Protein AF-0000000077130608 (afdb_homodimer)

Nearest PDB structures (foldseek):
  5jki-assembly1_A  TM=7.117E-01  e=6.522E-04  Bacillus subtilis subsp. subtilis str. 168
  7xgf-assembly2_D  TM=3.443E-01  e=8.849E+00  synthetic construct
  7xgf-assembly2_D  TM=3.461E-01  e=5.761E+00  synthetic construct
  4oyd-assembly2_D  TM=4.017E-01  e=7.332E+00  synthetic construct

pLDDT: mean 84.36, std 16.14, range [33.88, 98.81]

Secondary structure (DSSP, 8-state):
-EE-GGG--EE-TT-HHHHHHHHHHTHHHHHHHHHHHHHHHH-BHHHHHHHHHHHHHHHHHHHHHHHH-PBPPTTHHHHT-TTSB-SS-HHHHHHHHHHHHHHHHHHHHHH----SS---------GGGS-HHHHHHHHHHHHHHHHHHHHHHHTTSS-HHHHHHHHHHHHHHHHHHHHHHHHHHHHHHHHHHHHH-S-GGG--HHHHHHHHHHT-B--TT-S-HHHHHHHHHHHHHHHHHHH-/-EE-GGG--EE-TT-HHHHHHHHHHTHHHHHHHHHHHHHHHH-BHHHHHHHHHHHHHHHHHHHHHHHH-PBPPTTHHHHT-TTSB-SS-HHHHHHHHHHHHHHHHHHHHHH----SS---------GGGS-HHHHHHHHHHHHHHHHHHHHHHHTTSS-HHHHHHHHHHHHHHHHHHHHHHHHHHHHHHHHHHHHH-S-GGG--HHHHHHHHHHT-B--TTSS-HHHHHHHHHHHHHHHHHHH-

Foldseek 3Di:
DDDDPLLAADFDPPDPLRVVLSVLLCVLVVVLVVLVVVCLVAVALVSVLLNVLLVVQLVVQQVVQVVVVAFFDPCCVVSVNRVGGPAAPSQLLSLLLNLQLLLVLVVCLQQNLPDDPPSPDRVRLDPVLADVVSVVVSVCSVVSSVSNLVSCVVRRNHDNVNSVRSNVNSNVSSVVSNNVSSVVVVLLVLLVVCVPDPPNPPHDPVSVCVCVVSVHDHPSVPRYVPVVVVVVVVVVVVVVVVVD/DDDDPLLAADFDPPDPLRVVLSVLLCVLVVVLVVLVVVCLVAVALVSVLLNVLLVVQLVVQQVVQVVVVAFFDPCCVVSVNRVGGPAAPSQLLSLLLNLQLLLVLVVCLQQNLCDDPPSPPSVRLPPVLADVVSVVVNVCSVVSSVSNLVSCVVRRNHDPVNSVRSNVNSNVSSVVSNNVSSVVVVLLVLLVVCVPDPPNPPHDPVSVCVCVVSVHDHPSVPSYVPVVVVVVVVVVVVVVVVVD

InterPro domains:
  IPR000326 Phosphatidic acid phosphatase type 2/haloperoxidase [PF01569] (51-178)
  IPR000326 Phosphatidic acid phosphatase type 2/haloperoxidase [SM00014] (47-178)
  IPR036938 Phosphatidic acid phosphatase type 2/haloperoxidase superfamily [SSF48317] (10-179)

Solvent-accessible surface area (backbone atoms only — not comparable to full-atom values): 24834 Å² total; per-residue (Å²): 104,37,71,41,70,93,51,51,43,50,23,52,72,96,33,68,66,36,51,53,29,41,54,37,59,44,4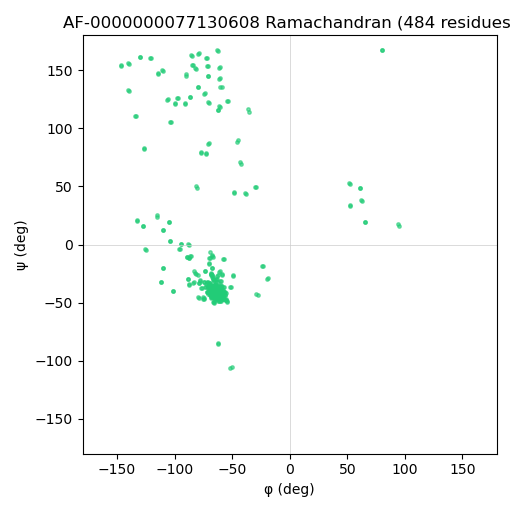3,61,62,47,49,52,40,12,46,49,32,31,22,74,73,62,20,35,48,67,41,49,50,49,50,52,47,52,52,49,51,51,50,51,32,52,52,44,15,67,69,62,58,30,72,38,40,83,46,12,66,76,64,71,48,66,91,44,58,23,29,40,23,52,64,17,14,49,27,26,19,50,27,37,38,44,48,50,50,52,47,26,58,39,53,41,75,75,73,71,87,71,76,67,81,54,62,64,41,58,70,88,52,43,54,68,65,58,53,49,53,44,65,44,29,51,61,50,21,50,48,27,32,49,22,36,40,75,59,27,58,30,43,69,64,26,29,51,52,9,30,50,50,14,38,52,49,18,54,54,47,48,55,51,45,47,53,48,49,56,54,38,49,45,12,58,48,35,72,70,42,80,78,49,88,80,41,52,62,67,39,30,50,51,37,59,72,60,56,50,29,66,59,75,87,43,72,34,51,66,62,54,48,37,53,49,39,52,52,51,52,52,50,48,55,66,73,94,103,38,71,42,68,92,50,52,39,50,23,51,72,97,32,68,69,34,52,52,28,39,53,37,59,45,43,60,62,48,47,52,40,13,46,50,32,31,22,74,74,62,21,33,49,68,41,49,49,50,51,51,46,53,52,48,51,52,52,51,33,52,52,44,14,65,69,62,59,30,73,38,42,83,47,12,68,75,64,71,48,64,92,44,57,22,30,40,24,52,65,16,15,49,25,26,19,50,27,38,40,44,48,50,49,52,46,26,58,38,52,41,74,73,72,74,88,70,75,66,83,54,60,65,41,58,71,87,52,43,54,68,64,58,53,50,52,43,65,45,28,51,61,50,23,50,48,27,32,49,23,36,39,76,59,27,59,30,44,70,65,25,29,51,50,8,29,51,49,13,38,52,50,16,54,53,47,49,56,51,45,47,54,50,49,56,54,39,47,47,12,57,48,35,72,73,42,79,79,51,88,82,42,52,64,66,38,31,50,50,37,58,73,58,55,50,31,65,58,76,86,43,72,35,52,64,60,55,48,38,54,48,38,52,52,52,52,52,50,50,56,67,72,94

Sequence (488 aa):
MKPFNLTYVRYPPDDVVGSLMAVASLVPIAGILATSGVFFARRELWDILTLAGTLFCEVVAQILKWWAKDPRPSSCAVVDFCGTYGMPSSHAQLAAFSATINSLHLYRRLRGCRLRGDETSITTLHLQRLDPLVIASVSSSWPVAFVVAVSRVHLGYHSFEQVCVGFAIGFGLGIVWHAASCVIAAAAKEGLECRVVSNKNFCSVLWTKAVEFLNLRDSSLVSNPLEFQRQLFVQYAERRVVVEMKPFNLTYVRYPPDDVVGSLMAVASLVPIAGILATSGVFFARRELWDILTLAGTLFCEVVAQILKWWAKDPRPSSCAVVDFCGTYGMPSSHAQLAAFSATINSLHLYRRLRGCRLRGDETSITTLHLQRLDPLVIASVSSSWPVAFVVAVSRVHLGYHSFEQVCVGFAIGFGLGIVWHAASCVIAAAAKEGLECRVVSNKNFCSVLWTKAVEFLNLRDSSLVSNPLEFQRQLFVQYAERRVVVE

Structure (mmCIF, N/CA/C/O backbone):
data_AF-0000000077130608-model_v1
#
loop_
_entity.id
_entity.type
_entity.pdbx_description
1 polymer 'Predicted protein'
#
loop_
_atom_site.group_PDB
_atom_site.id
_atom_site.type_symbol
_atom_site.label_atom_id
_atom_site.label_alt_id
_atom_site.label_comp_id
_atom_site.label_asym_id
_atom_site.label_entity_id
_atom_site.label_seq_id
_atom_site.pdbx_PDB_ins_code
_atom_site.Cartn_x
_atom_site.Cartn_y
_atom_site.Cartn_z
_atom_site.occupancy
_atom_site.B_iso_or_equiv
_atom_site.auth_seq_id
_atom_site.auth_comp_id
_atom_site.auth_asym_id
_atom_site.auth_atom_id
_atom_site.pdbx_PDB_model_num
ATOM 1 N N . MET A 1 1 ? 4.668 -29.25 -4.762 1 84.25 1 MET A N 1
ATOM 2 C CA . MET A 1 1 ? 4.559 -27.844 -4.418 1 84.25 1 MET A CA 1
ATOM 3 C C . MET A 1 1 ? 3.258 -27.25 -4.949 1 84.25 1 MET A C 1
ATOM 5 O O . MET A 1 1 ? 2.783 -27.641 -6.016 1 84.25 1 MET A O 1
ATOM 9 N N . LYS A 1 2 ? 2.633 -26.562 -4.145 1 83.38 2 LYS A N 1
ATOM 10 C CA . LYS A 1 2 ? 1.409 -25.906 -4.582 1 83.38 2 LYS A CA 1
ATOM 11 C C . LYS A 1 2 ? 1.57 -24.375 -4.559 1 83.38 2 LYS A C 1
ATOM 13 O O . LYS A 1 2 ? 2.334 -23.844 -3.754 1 83.38 2 LYS A O 1
ATOM 18 N N . PRO A 1 3 ? 0.896 -23.719 -5.492 1 84.44 3 PRO A N 1
ATOM 19 C CA . PRO A 1 3 ? 0.999 -22.25 -5.516 1 84.44 3 PRO A CA 1
ATOM 20 C C . PRO A 1 3 ? 0.28 -21.594 -4.344 1 84.44 3 PRO A C 1
ATOM 22 O O . PRO A 1 3 ? -0.69 -22.141 -3.818 1 84.44 3 PRO A O 1
ATOM 25 N N . PHE A 1 4 ? 0.917 -20.5 -3.932 1 82.94 4 PHE A N 1
ATOM 26 C CA . PHE A 1 4 ? 0.202 -19.656 -2.984 1 82.94 4 PHE A CA 1
ATOM 27 C C . PHE A 1 4 ? -0.961 -18.938 -3.668 1 82.94 4 PHE A C 1
ATOM 29 O O . PHE A 1 4 ? -0.752 -18.078 -4.52 1 82.94 4 PHE A O 1
ATOM 36 N N . ASN A 1 5 ? -2.139 -19.109 -3.209 1 79.19 5 ASN A N 1
ATOM 37 C CA . ASN A 1 5 ? -3.348 -18.844 -3.979 1 79.19 5 ASN A CA 1
ATOM 38 C C . ASN A 1 5 ? -3.656 -17.344 -4.035 1 79.19 5 ASN A C 1
ATOM 40 O O . ASN A 1 5 ? -4.172 -16.859 -5.039 1 79.19 5 ASN A O 1
ATOM 44 N N . LEU A 1 6 ? -3.34 -16.594 -3.08 1 79.94 6 LEU A N 1
ATOM 45 C CA . LEU A 1 6 ? -3.795 -15.219 -2.949 1 79.94 6 LEU A CA 1
ATOM 46 C C . LEU A 1 6 ? -3.182 -14.336 -4.031 1 79.94 6 LEU A C 1
ATOM 48 O O . LEU A 1 6 ? -3.799 -13.367 -4.469 1 79.94 6 LEU A O 1
ATOM 52 N N . THR A 1 7 ? -2.029 -14.727 -4.535 1 87.25 7 THR A N 1
ATOM 53 C CA . THR A 1 7 ? -1.349 -13.883 -5.508 1 87.25 7 THR A CA 1
ATOM 54 C C . THR A 1 7 ? -1 -14.672 -6.766 1 87.25 7 THR A C 1
ATOM 56 O O . THR A 1 7 ? -0.19 -14.227 -7.582 1 87.25 7 THR A O 1
ATOM 59 N N . TYR A 1 8 ? -1.594 -15.75 -6.895 1 87 8 TYR A N 1
ATOM 60 C CA . TYR A 1 8 ? -1.296 -16.641 -8 1 87 8 TYR A CA 1
ATOM 61 C C . TYR A 1 8 ? -2.195 -16.359 -9.195 1 87 8 TYR A C 1
ATOM 63 O O . TYR A 1 8 ? -3.422 -16.359 -9.078 1 87 8 TYR A O 1
ATOM 71 N N . VAL A 1 9 ? -1.565 -16.047 -10.297 1 88.88 9 VAL A N 1
ATOM 72 C CA . VAL A 1 9 ? -2.303 -15.82 -11.531 1 88.88 9 VAL A CA 1
ATOM 73 C C . VAL A 1 9 ? -1.538 -16.422 -12.703 1 88.88 9 VAL A C 1
ATOM 75 O O . VAL A 1 9 ? -0.318 -16.281 -12.805 1 88.88 9 VAL A O 1
ATOM 78 N N . ARG A 1 10 ? -2.279 -17.141 -13.516 1 89.19 10 ARG A N 1
ATOM 79 C CA . ARG A 1 10 ? -1.709 -17.703 -14.734 1 89.19 10 ARG A CA 1
ATOM 80 C C . ARG A 1 10 ? -2.271 -17.031 -15.977 1 89.19 10 ARG A C 1
ATOM 82 O O . ARG A 1 10 ? -3.402 -16.531 -15.961 1 89.19 10 ARG A O 1
ATOM 89 N N . TYR A 1 11 ? -1.441 -17.016 -16.938 1 89.56 11 TYR A N 1
ATOM 90 C CA . TYR A 1 11 ? -1.846 -16.422 -18.219 1 89.56 11 TYR A CA 1
ATOM 91 C C . TYR A 1 11 ? -1.19 -17.156 -19.375 1 89.56 11 TYR A C 1
ATOM 93 O O . TYR A 1 11 ? -0.206 -17.875 -19.188 1 89.56 11 TYR A O 1
ATOM 101 N N . PRO A 1 12 ? -1.856 -17.125 -20.594 1 88.19 12 PRO A N 1
ATOM 102 C CA . PRO A 1 12 ? -1.243 -17.781 -21.75 1 88.19 12 PRO A CA 1
ATOM 103 C C . PRO A 1 12 ? 0.135 -17.219 -22.078 1 88.19 12 PRO A C 1
ATOM 105 O O . PRO A 1 12 ? 0.334 -16 -22.062 1 88.19 12 PRO A O 1
ATOM 108 N N . PRO A 1 13 ? 1.016 -18.219 -22.344 1 85.06 13 PRO A N 1
ATOM 109 C CA . PRO A 1 13 ? 2.375 -17.766 -22.656 1 85.06 13 PRO A CA 1
ATOM 110 C C . PRO A 1 13 ? 2.438 -16.891 -23.891 1 85.06 13 PRO A C 1
ATOM 112 O O . PRO A 1 13 ? 1.67 -17.094 -24.844 1 85.06 13 PRO A O 1
ATOM 115 N N . ASP A 1 14 ? 3.246 -15.898 -23.922 1 84.5 14 ASP A N 1
ATOM 116 C CA . ASP A 1 14 ? 3.529 -15.023 -25.047 1 84.5 14 ASP A CA 1
ATOM 117 C C . ASP A 1 14 ? 2.295 -14.211 -25.438 1 84.5 14 ASP A C 1
ATOM 119 O O . ASP A 1 14 ? 2.096 -13.891 -26.609 1 84.5 14 ASP A O 1
ATOM 123 N N . ASP A 1 15 ? 1.308 -14.055 -24.609 1 89.38 15 ASP A N 1
ATOM 124 C CA . ASP A 1 15 ? 0.111 -13.242 -24.797 1 89.38 15 ASP A CA 1
ATOM 125 C C . ASP A 1 15 ? 0.196 -11.938 -24.016 1 89.38 15 ASP A C 1
ATOM 127 O O . ASP A 1 15 ? 0.04 -11.938 -22.781 1 89.38 15 ASP A O 1
ATOM 131 N N . VAL A 1 16 ? 0.425 -10.922 -24.75 1 91.06 16 VAL A N 1
ATOM 132 C CA . VAL A 1 16 ? 0.576 -9.617 -24.109 1 91.06 16 VAL A CA 1
ATOM 133 C C . VAL A 1 16 ? -0.722 -9.234 -23.406 1 91.06 16 VAL A C 1
ATOM 135 O O . VAL A 1 16 ? -0.699 -8.75 -22.266 1 91.06 16 VAL A O 1
ATOM 138 N N . VAL A 1 17 ? -1.76 -9.477 -24.078 1 92.62 17 VAL A N 1
ATOM 139 C CA . VAL A 1 17 ? -3.055 -9.164 -23.484 1 92.62 17 VAL A CA 1
ATOM 140 C C . VAL A 1 17 ? -3.254 -9.992 -22.219 1 92.62 17 VAL A C 1
ATOM 142 O O . VAL A 1 17 ? -3.707 -9.477 -21.203 1 92.62 17 VAL A O 1
ATOM 145 N N . GLY A 1 18 ? -2.879 -11.227 -22.297 1 92.06 18 GLY A N 1
ATOM 146 C CA . GLY A 1 18 ? -2.965 -12.094 -21.141 1 92.06 18 GLY A CA 1
ATOM 147 C C . GLY A 1 18 ? -2.139 -11.609 -19.969 1 92.06 18 GLY A C 1
ATOM 148 O O . GLY A 1 18 ? -2.59 -11.672 -18.812 1 92.06 18 GLY A O 1
ATOM 149 N N . SER A 1 19 ? -1.002 -11.148 -20.328 1 92 19 SER A N 1
ATOM 150 C CA . SER A 1 19 ? -0.135 -10.648 -19.266 1 92 19 SER A CA 1
ATOM 151 C C . SER A 1 19 ? -0.727 -9.406 -18.609 1 92 19 SER A C 1
ATOM 153 O O . SER A 1 19 ? -0.646 -9.242 -17.391 1 92 19 SER A O 1
ATOM 155 N N . LEU A 1 20 ? -1.32 -8.57 -19.375 1 93.75 20 LEU A N 1
ATOM 156 C CA . LEU A 1 20 ? -1.975 -7.379 -18.844 1 93.75 20 LEU A CA 1
ATOM 157 C C . LEU A 1 20 ? -3.188 -7.75 -18 1 93.75 20 LEU A C 1
ATOM 159 O O . LEU A 1 20 ? -3.447 -7.125 -16.969 1 93.75 20 LEU A O 1
ATOM 163 N N . MET A 1 21 ? -3.822 -8.766 -18.438 1 94.94 21 MET A N 1
ATOM 164 C CA . MET A 1 21 ? -4.977 -9.234 -17.672 1 94.94 21 MET A CA 1
ATOM 165 C C . MET A 1 21 ? -4.543 -9.844 -16.344 1 94.94 21 MET A C 1
ATOM 167 O O . MET A 1 21 ? -5.246 -9.719 -15.344 1 94.94 21 MET A O 1
ATOM 171 N N . ALA A 1 22 ? -3.443 -10.469 -16.391 1 93.62 22 ALA A N 1
ATOM 172 C CA . ALA A 1 22 ? -2.902 -11.008 -15.156 1 93.62 22 ALA A CA 1
ATOM 173 C C . ALA A 1 22 ? -2.605 -9.891 -14.156 1 93.62 22 ALA A C 1
ATOM 175 O O . ALA A 1 22 ? -2.939 -10.008 -12.969 1 93.62 22 ALA A O 1
ATOM 176 N N . VAL A 1 23 ? -2.068 -8.828 -14.648 1 94.25 23 VAL A N 1
ATOM 177 C CA . VAL A 1 23 ? -1.781 -7.668 -13.812 1 94.25 23 VAL A CA 1
ATOM 178 C C . VAL A 1 23 ? -3.086 -7.086 -13.273 1 94.25 23 VAL A C 1
ATOM 180 O O . VAL A 1 23 ? -3.186 -6.766 -12.086 1 94.25 23 VAL A O 1
ATOM 183 N N . ALA A 1 24 ? -4.016 -7.012 -14.133 1 95.69 24 ALA A N 1
ATOM 184 C CA . ALA A 1 24 ? -5.316 -6.484 -13.734 1 95.69 24 ALA A CA 1
ATOM 185 C C . ALA A 1 24 ? -5.934 -7.336 -12.625 1 95.69 24 ALA A C 1
ATOM 187 O O . ALA A 1 24 ? -6.562 -6.809 -11.711 1 95.69 24 ALA A O 1
ATOM 188 N N . SER A 1 25 ? -5.703 -8.578 -12.703 1 95.12 25 SER A N 1
ATOM 189 C CA . SER A 1 25 ? -6.277 -9.5 -11.727 1 95.12 25 SER A CA 1
ATOM 190 C C . SER A 1 25 ? -5.629 -9.328 -10.359 1 95.12 25 SER A C 1
ATOM 192 O O . SER A 1 25 ? -6.168 -9.781 -9.344 1 95.12 25 SER A O 1
ATOM 194 N N . LEU A 1 26 ? -4.508 -8.68 -10.352 1 95.44 26 LEU A N 1
ATOM 195 C CA . LEU A 1 26 ? -3.791 -8.5 -9.094 1 95.44 26 LEU A CA 1
ATOM 196 C C . LEU A 1 26 ? -4.137 -7.16 -8.453 1 95.44 26 LEU A C 1
ATOM 198 O O . LEU A 1 26 ? -3.715 -6.871 -7.332 1 95.44 26 LEU A O 1
ATOM 202 N N . VAL A 1 27 ? -4.98 -6.387 -9.062 1 95.88 27 VAL A N 1
ATOM 203 C CA . VAL A 1 27 ? -5.289 -5.027 -8.641 1 95.88 27 VAL A CA 1
ATOM 204 C C . VAL A 1 27 ? -6.016 -5.059 -7.297 1 95.88 27 VAL A C 1
ATOM 206 O O . VAL A 1 27 ? -5.715 -4.27 -6.398 1 95.88 27 VAL A O 1
ATOM 209 N N . PRO A 1 28 ? -6.949 -5.992 -7.051 1 95.94 28 PRO A N 1
ATOM 210 C CA . PRO A 1 28 ? -7.648 -5.98 -5.762 1 95.94 28 PRO A CA 1
ATOM 211 C C . PRO A 1 28 ? -6.707 -6.195 -4.578 1 95.94 28 PRO A C 1
ATOM 213 O O . PRO A 1 28 ? -6.77 -5.457 -3.594 1 95.94 28 PRO A O 1
ATOM 216 N N . ILE A 1 29 ? -5.84 -7.129 -4.684 1 95.44 29 ILE A N 1
ATOM 217 C CA . ILE A 1 29 ? -4.914 -7.363 -3.58 1 95.44 29 ILE A CA 1
ATOM 218 C C . ILE A 1 29 ? -3.939 -6.195 -3.465 1 95.44 29 ILE A C 1
ATOM 220 O O . ILE A 1 29 ? -3.566 -5.797 -2.359 1 95.44 29 ILE A O 1
ATOM 224 N N . ALA A 1 30 ? -3.486 -5.664 -4.566 1 95.81 30 ALA A N 1
ATOM 225 C CA . ALA A 1 30 ? -2.637 -4.477 -4.555 1 95.81 30 ALA A CA 1
ATOM 226 C C . ALA A 1 30 ? -3.332 -3.312 -3.857 1 95.81 30 ALA A C 1
ATOM 228 O O . ALA A 1 30 ? -2.705 -2.574 -3.094 1 95.81 30 ALA A O 1
ATOM 229 N N . GLY A 1 31 ? -4.613 -3.168 -4.148 1 94.81 31 GLY A N 1
ATOM 230 C CA . GLY A 1 31 ? -5.395 -2.117 -3.514 1 94.81 31 GLY A CA 1
ATOM 231 C C . GLY A 1 31 ? -5.508 -2.279 -2.01 1 94.81 31 GLY A C 1
ATOM 232 O O . GLY A 1 31 ? -5.41 -1.303 -1.266 1 94.81 31 GLY A O 1
ATOM 233 N N . ILE A 1 32 ? -5.691 -3.449 -1.587 1 96.44 32 ILE A N 1
ATOM 234 C CA . ILE A 1 32 ? -5.797 -3.729 -0.159 1 96.44 32 ILE A CA 1
ATOM 235 C C . ILE A 1 32 ? -4.477 -3.387 0.531 1 96.44 32 ILE A C 1
ATOM 237 O O . ILE A 1 32 ? -4.469 -2.723 1.569 1 96.44 32 ILE A O 1
ATOM 241 N N . LEU A 1 33 ? -3.398 -3.789 -0.063 1 96 33 LEU A N 1
ATOM 242 C CA . LEU A 1 33 ? -2.086 -3.537 0.521 1 96 33 LEU A CA 1
ATOM 243 C C . LEU A 1 33 ? -1.769 -2.045 0.524 1 96 33 LEU A C 1
ATOM 245 O O . LEU A 1 33 ? -1.268 -1.515 1.518 1 96 33 LEU A O 1
ATOM 249 N N . ALA A 1 34 ? -2.078 -1.408 -0.547 1 95.62 34 ALA A N 1
ATOM 250 C CA . ALA A 1 34 ? -1.85 0.032 -0.639 1 95.62 34 ALA A CA 1
ATOM 251 C C . ALA A 1 34 ? -2.688 0.786 0.39 1 95.62 34 ALA A C 1
ATOM 253 O O . ALA A 1 34 ? -2.18 1.665 1.09 1 95.62 34 ALA A O 1
ATOM 254 N N . THR A 1 35 ? -3.959 0.438 0.507 1 95.19 35 THR A N 1
ATOM 255 C CA . THR A 1 35 ? -4.848 1.106 1.45 1 95.19 35 THR A CA 1
ATOM 256 C C . THR A 1 35 ? -4.422 0.827 2.889 1 95.19 35 THR A C 1
ATOM 258 O O . THR A 1 35 ? -4.539 1.693 3.756 1 95.19 35 THR A O 1
ATOM 261 N N . SER A 1 36 ? -3.953 -0.359 3.104 1 95.5 3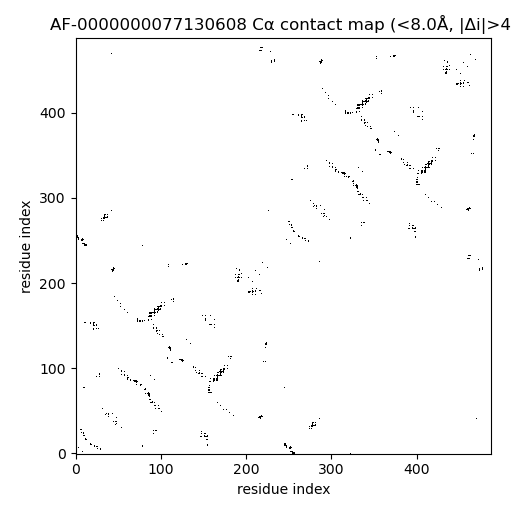6 SER A N 1
ATOM 262 C CA . SER A 1 36 ? -3.43 -0.675 4.43 1 95.5 36 SER A CA 1
ATOM 263 C C . SER A 1 36 ? -2.238 0.21 4.777 1 95.5 36 SER A C 1
ATOM 265 O O . SER A 1 36 ? -2.164 0.753 5.883 1 95.5 36 SER A O 1
ATOM 267 N N . GLY A 1 37 ? -1.327 0.354 3.838 1 94.19 37 GLY A N 1
ATOM 268 C CA . GLY A 1 37 ? -0.208 1.259 4.047 1 94.19 37 GLY A CA 1
ATOM 269 C C . GLY A 1 37 ? -0.637 2.691 4.301 1 94.19 37 GLY A C 1
ATOM 270 O O . GLY A 1 37 ? -0.104 3.357 5.188 1 94.19 37 GLY A O 1
ATOM 271 N N . VAL A 1 38 ? -1.564 3.123 3.557 1 93.88 38 VAL A N 1
ATOM 272 C CA . VAL A 1 38 ? -2.068 4.488 3.678 1 93.88 38 VAL A CA 1
ATOM 273 C C . VAL A 1 38 ? -2.676 4.695 5.062 1 93.88 38 VAL A C 1
ATOM 275 O O . VAL A 1 38 ? -2.41 5.703 5.719 1 93.88 38 VAL A O 1
ATOM 278 N N . PHE A 1 39 ? -3.424 3.717 5.508 1 93.94 39 PHE A N 1
ATOM 279 C CA . PHE A 1 39 ? -4.035 3.844 6.824 1 93.94 39 PHE A CA 1
ATOM 280 C C . PHE A 1 39 ? -2.973 3.9 7.914 1 93.94 39 PHE A C 1
ATOM 282 O O . PHE A 1 39 ? -3.033 4.75 8.805 1 93.94 39 PHE A O 1
ATOM 289 N N . PHE A 1 40 ? -2.049 3.059 7.785 1 89.31 40 PHE A N 1
ATOM 290 C CA . PHE A 1 40 ? -1.042 3 8.836 1 89.31 40 PHE A CA 1
ATOM 291 C C . PHE A 1 40 ? -0.205 4.273 8.859 1 89.31 40 PHE A C 1
ATOM 293 O O . PHE A 1 40 ? 0.255 4.703 9.914 1 89.31 40 PHE A O 1
ATOM 300 N N . ALA A 1 41 ? -0.097 4.938 7.77 1 88.94 41 ALA A N 1
ATOM 301 C CA . ALA A 1 41 ? 0.751 6.121 7.664 1 88.94 41 ALA A CA 1
ATOM 302 C C . ALA A 1 41 ? -0.017 7.387 8.047 1 88.94 41 ALA A C 1
ATOM 304 O O . ALA A 1 41 ? 0.568 8.352 8.547 1 88.94 41 ALA A O 1
ATOM 305 N N . ARG A 1 42 ? -1.319 7.328 7.793 1 90.06 42 ARG A N 1
ATOM 306 C CA . ARG A 1 42 ? -2.072 8.562 7.957 1 90.06 42 ARG A CA 1
ATOM 307 C C . ARG A 1 42 ? -3.031 8.469 9.141 1 90.06 42 ARG A C 1
ATOM 309 O O . ARG A 1 42 ? -3.455 9.492 9.688 1 90.06 42 ARG A O 1
ATOM 316 N N . ARG A 1 43 ? -3.539 7.289 9.414 1 91.31 43 ARG A N 1
ATOM 317 C CA . ARG A 1 43 ? -4.496 7.043 10.492 1 91.31 43 ARG A CA 1
ATOM 318 C C . ARG A 1 43 ? -5.793 7.809 10.258 1 91.31 43 ARG A C 1
ATOM 320 O O . ARG A 1 43 ? -6.375 8.352 11.195 1 91.31 43 ARG A O 1
ATOM 327 N N . GLU A 1 44 ? -6.172 7.879 9.039 1 92.94 44 GLU A N 1
ATOM 328 C CA . GLU A 1 44 ? -7.41 8.555 8.664 1 92.94 44 GLU A CA 1
ATOM 329 C C . GLU A 1 44 ? -8.625 7.66 8.922 1 92.94 44 GLU A C 1
ATOM 331 O O . GLU A 1 44 ? -8.617 6.48 8.57 1 92.94 44 GLU A O 1
ATOM 336 N N . LEU A 1 45 ? -9.602 8.258 9.484 1 92.06 45 LEU A N 1
ATOM 337 C CA . LEU A 1 45 ? -10.828 7.535 9.812 1 92.06 45 LEU A CA 1
ATOM 338 C C . LEU A 1 45 ? -11.406 6.859 8.578 1 92.06 45 LEU A C 1
ATOM 340 O O . LEU A 1 45 ? -11.719 5.664 8.602 1 92.06 45 LEU A O 1
ATOM 344 N N . TRP A 1 46 ? -11.492 7.539 7.539 1 92.12 46 TRP A N 1
ATOM 345 C CA . TRP A 1 46 ? -12.156 7.031 6.34 1 92.12 46 TRP A CA 1
ATOM 346 C C . TRP A 1 46 ? -11.297 5.977 5.648 1 92.12 46 TRP A C 1
ATOM 348 O O . TRP A 1 46 ? -11.812 5.148 4.895 1 92.12 46 TRP A O 1
ATOM 358 N N . ASP A 1 47 ? -9.969 5.98 5.871 1 94.19 47 ASP A N 1
ATOM 359 C CA . ASP A 1 47 ? -9.109 4.926 5.355 1 94.19 47 ASP A CA 1
ATOM 360 C C . ASP A 1 47 ? -9.398 3.59 6.039 1 94.19 47 ASP A C 1
ATOM 362 O O . ASP A 1 47 ? -9.477 2.553 5.375 1 94.19 47 ASP A O 1
ATOM 366 N N . ILE A 1 48 ? -9.531 3.648 7.336 1 95.31 48 ILE A N 1
ATOM 367 C CA . ILE A 1 48 ? -9.781 2.404 8.055 1 95.31 48 ILE A CA 1
ATOM 368 C C . ILE A 1 48 ? -11.18 1.889 7.723 1 95.31 48 ILE A C 1
ATOM 370 O O . ILE A 1 48 ? -11.406 0.678 7.656 1 95.31 48 ILE A O 1
ATOM 374 N N . LEU A 1 49 ? -12.117 2.797 7.574 1 96.25 49 LEU A N 1
ATOM 375 C CA . LEU A 1 49 ? -13.461 2.377 7.188 1 96.25 49 LEU A CA 1
ATOM 376 C C . LEU A 1 49 ? -13.445 1.727 5.805 1 96.25 49 LEU A C 1
ATOM 378 O O . LEU A 1 49 ? -14.141 0.736 5.574 1 96.25 49 LEU A O 1
ATOM 382 N N . THR A 1 50 ? -12.68 2.275 4.914 1 96.62 50 THR A N 1
ATOM 383 C CA . THR A 1 50 ? -12.539 1.682 3.59 1 96.62 50 THR A CA 1
ATOM 384 C C . THR A 1 50 ? -11.906 0.297 3.682 1 96.62 50 THR A C 1
ATOM 386 O O . THR A 1 50 ? -12.375 -0.648 3.041 1 96.62 50 THR A O 1
ATOM 389 N N . LEU A 1 51 ? -10.891 0.165 4.457 1 97.31 51 LEU A N 1
ATOM 390 C CA . LEU A 1 51 ? -10.211 -1.114 4.633 1 97.31 51 LEU A CA 1
ATOM 391 C C . LEU A 1 51 ? -11.141 -2.145 5.258 1 97.31 51 LEU A C 1
ATOM 393 O O . LEU A 1 51 ? -11.227 -3.281 4.785 1 97.31 51 LEU A O 1
ATOM 397 N N . ALA A 1 52 ? -11.812 -1.731 6.281 1 97.44 52 ALA A N 1
ATOM 398 C CA . ALA A 1 52 ? -12.766 -2.617 6.938 1 97.44 52 ALA A CA 1
ATOM 399 C C . ALA A 1 52 ? -13.867 -3.053 5.969 1 97.44 52 ALA A C 1
ATOM 401 O O . ALA A 1 52 ? -14.266 -4.219 5.961 1 97.44 52 ALA A O 1
ATOM 402 N N . GLY A 1 53 ? -14.344 -2.119 5.219 1 98.38 53 GLY A N 1
ATOM 403 C CA . GLY A 1 53 ? -15.352 -2.443 4.227 1 98.38 53 GLY A CA 1
ATOM 404 C C . GLY A 1 53 ? -14.859 -3.42 3.174 1 98.38 53 GLY A C 1
ATOM 405 O O . GLY A 1 53 ? -15.602 -4.309 2.752 1 98.38 53 GLY A O 1
ATOM 406 N N . THR A 1 54 ? -13.664 -3.227 2.738 1 98.25 54 THR A N 1
ATOM 407 C CA . THR A 1 54 ? -13.062 -4.113 1.745 1 98.25 54 THR A CA 1
ATOM 408 C C . THR A 1 54 ? -12.961 -5.535 2.285 1 98.25 54 THR A C 1
ATOM 410 O O . THR A 1 54 ? -13.289 -6.496 1.59 1 98.25 54 THR A O 1
ATOM 413 N N . LEU A 1 55 ? -12.531 -5.664 3.498 1 97.62 55 LEU A N 1
ATOM 414 C CA . LEU A 1 55 ? -12.414 -6.977 4.125 1 97.62 55 LEU A CA 1
ATOM 415 C C . LEU A 1 55 ? -13.789 -7.598 4.34 1 97.62 55 LEU A C 1
ATOM 417 O O . LEU A 1 55 ? -13.969 -8.805 4.137 1 97.62 55 LEU A O 1
ATOM 421 N N . PHE A 1 56 ? -14.664 -6.773 4.742 1 98.19 56 PHE A N 1
ATOM 422 C CA . PHE A 1 56 ? -16.031 -7.238 4.898 1 98.19 56 PHE A CA 1
ATOM 423 C C . PHE A 1 56 ? -16.594 -7.754 3.576 1 98.19 56 PHE A C 1
ATOM 425 O O . PHE A 1 56 ? -17.25 -8.797 3.537 1 98.19 56 PHE A O 1
ATOM 432 N N . CYS A 1 57 ? -16.328 -7.027 2.555 1 98.44 57 CYS A N 1
ATOM 433 C CA . CYS A 1 57 ? -16.766 -7.422 1.217 1 98.44 57 CYS A CA 1
ATOM 434 C C . CYS A 1 57 ? -16.203 -8.789 0.844 1 98.44 57 CYS A C 1
ATOM 436 O O . CYS A 1 57 ? -16.922 -9.625 0.288 1 98.44 57 CYS A O 1
ATOM 438 N N . GLU A 1 58 ? -14.992 -9.031 1.141 1 97.44 58 GLU A N 1
ATOM 439 C CA . GLU A 1 58 ? -14.367 -10.32 0.859 1 97.44 58 GLU A CA 1
ATOM 440 C C . GLU A 1 58 ? -15.008 -11.438 1.678 1 97.44 58 GLU A C 1
ATOM 442 O O . GLU A 1 58 ? -15.234 -12.539 1.169 1 97.44 58 GLU A O 1
ATOM 447 N N . VAL A 1 59 ? -15.273 -11.172 2.912 1 97.75 59 VAL A N 1
ATOM 448 C CA . VAL A 1 59 ? -15.914 -12.156 3.775 1 97.75 59 VAL A CA 1
ATOM 449 C C . VAL A 1 59 ? -17.281 -12.523 3.217 1 97.75 59 VAL A C 1
ATOM 451 O O . VAL A 1 59 ? -17.641 -13.703 3.162 1 97.75 59 VAL A O 1
ATOM 454 N N . VAL A 1 60 ? -17.984 -11.547 2.818 1 98.31 60 VAL A N 1
ATOM 455 C CA . VAL A 1 60 ? -19.297 -11.789 2.227 1 98.31 60 VAL A CA 1
ATOM 456 C C . VAL A 1 60 ? -19.141 -12.664 0.984 1 98.31 60 VAL A C 1
ATOM 458 O O . VAL A 1 60 ? -19.922 -13.602 0.785 1 98.31 60 VAL A O 1
ATOM 461 N N . ALA A 1 61 ? -18.172 -12.375 0.153 1 98.06 61 ALA A N 1
ATOM 462 C CA . ALA A 1 61 ? -17.938 -13.172 -1.053 1 98.06 61 ALA A CA 1
ATOM 463 C C . ALA A 1 61 ? -17.672 -14.633 -0.707 1 98.06 61 ALA A C 1
ATOM 465 O O . ALA A 1 61 ? -18.219 -15.531 -1.348 1 98.06 61 ALA A O 1
ATOM 466 N N . GLN A 1 62 ? -16.891 -14.859 0.32 1 96.69 62 GLN A N 1
ATOM 467 C CA . GLN A 1 62 ? -16.562 -16.219 0.718 1 96.69 62 GLN A CA 1
ATOM 468 C C . GLN A 1 62 ? -17.781 -16.953 1.252 1 96.69 62 GLN A C 1
ATOM 470 O O . GLN A 1 62 ? -17.969 -18.141 0.982 1 96.69 62 GLN A O 1
ATOM 475 N N . ILE A 1 63 ? -18.547 -16.281 1.975 1 97.81 63 ILE A N 1
ATOM 476 C CA . ILE A 1 63 ? -19.766 -16.875 2.52 1 97.81 63 ILE A CA 1
ATOM 477 C C . ILE A 1 63 ? -20.703 -17.25 1.382 1 97.81 63 ILE A C 1
ATOM 479 O O . ILE A 1 63 ? -21.281 -18.344 1.38 1 97.81 63 ILE A O 1
ATOM 483 N N . LEU A 1 64 ? -20.859 -16.375 0.432 1 97.88 64 LEU A N 1
ATOM 484 C CA . LEU A 1 64 ? -21.75 -16.625 -0.696 1 97.88 64 LEU A CA 1
ATOM 485 C C . LEU A 1 64 ? -21.234 -17.781 -1.544 1 97.88 64 LEU A C 1
ATOM 487 O O . LEU A 1 64 ? -22.031 -18.594 -2.037 1 97.88 64 LEU A O 1
ATOM 491 N N . LYS A 1 65 ? -19.953 -17.906 -1.706 1 96.69 65 LYS A N 1
ATOM 492 C CA . LYS A 1 65 ? -19.375 -19.016 -2.438 1 96.69 65 LYS A CA 1
ATOM 493 C C . LYS A 1 65 ? -19.672 -20.344 -1.743 1 96.69 65 LYS A C 1
ATOM 495 O O . LYS A 1 65 ? -20.016 -21.328 -2.398 1 96.69 65 LYS A O 1
ATOM 500 N N . TRP A 1 66 ? -19.484 -20.297 -0.496 1 95.88 66 TRP A N 1
ATOM 501 C CA . TRP A 1 66 ? -19.75 -21.484 0.296 1 95.88 66 TRP A CA 1
ATOM 502 C C . TRP A 1 66 ? -21.219 -21.891 0.223 1 95.88 66 TRP A C 1
ATOM 504 O O . TRP A 1 66 ? -21.547 -23.078 0.203 1 95.88 66 TRP A O 1
ATOM 514 N N . TRP A 1 67 ? -22 -20.969 0.174 1 97.06 67 TRP A N 1
ATOM 515 C CA . TRP A 1 67 ? -23.438 -21.203 0.114 1 97.06 67 TRP A CA 1
ATOM 516 C C . TRP A 1 67 ? -23.859 -21.688 -1.276 1 97.06 67 TRP A C 1
ATOM 518 O O . TRP A 1 67 ? -24.609 -22.656 -1.411 1 97.06 67 TRP A O 1
ATOM 528 N N . ALA A 1 68 ? -23.391 -21.062 -2.312 1 96.56 68 ALA A N 1
ATOM 529 C CA . ALA A 1 68 ? -23.797 -21.359 -3.686 1 96.56 68 ALA A CA 1
ATOM 530 C C . ALA A 1 68 ? -23.125 -22.641 -4.188 1 96.56 68 ALA A C 1
ATOM 532 O O . ALA A 1 68 ? -23.734 -23.406 -4.938 1 96.56 68 ALA A O 1
ATOM 533 N N . LYS A 1 69 ? -21.891 -22.859 -3.816 1 96.31 69 LYS A N 1
ATOM 534 C CA . LYS A 1 69 ? -21.094 -24.016 -4.207 1 96.31 69 LYS A CA 1
ATOM 535 C C . LYS A 1 69 ? -21.094 -24.188 -5.723 1 96.31 69 LYS A C 1
ATOM 537 O O . LYS A 1 69 ? -21.172 -25.312 -6.219 1 96.31 69 LYS A O 1
ATOM 542 N N . ASP A 1 70 ? -21.141 -23.062 -6.391 1 95.94 70 ASP A N 1
ATOM 543 C CA . ASP A 1 70 ? -21.125 -23.078 -7.852 1 95.94 70 ASP A CA 1
ATOM 544 C C . ASP A 1 70 ? -19.719 -23.406 -8.367 1 95.94 70 ASP A C 1
ATOM 546 O O . ASP A 1 70 ? -18.734 -22.797 -7.961 1 95.94 70 ASP A O 1
ATOM 550 N N . PRO A 1 71 ? -19.719 -24.391 -9.266 1 94.56 71 PRO A N 1
ATOM 551 C CA . PRO A 1 71 ? -18.406 -24.75 -9.797 1 94.56 71 PRO A CA 1
ATOM 552 C C . PRO A 1 71 ? -17.828 -23.688 -10.727 1 94.56 71 PRO A C 1
ATOM 554 O O . PRO A 1 71 ? -18.594 -22.906 -11.328 1 94.56 71 PRO A O 1
ATOM 557 N N . ARG A 1 72 ? -16.5 -23.641 -10.812 1 94.25 72 ARG A N 1
ATOM 558 C CA . ARG A 1 72 ? -15.828 -22.797 -11.789 1 94.25 72 ARG A CA 1
ATOM 559 C C . ARG A 1 72 ? -15.977 -23.359 -13.203 1 94.25 72 ARG A C 1
ATOM 561 O O . ARG A 1 72 ? -16.375 -24.516 -13.367 1 94.25 72 ARG A O 1
ATOM 568 N N . PRO A 1 73 ? -15.781 -22.547 -14.172 1 94.62 73 PRO A N 1
ATOM 569 C CA . PRO A 1 73 ? -15.844 -23.078 -15.539 1 94.62 73 PRO A CA 1
ATOM 570 C C . PRO A 1 73 ? -14.773 -24.125 -15.812 1 94.62 73 PRO A C 1
ATOM 572 O O . PRO A 1 73 ? -13.844 -24.297 -15.023 1 94.62 73 PRO A O 1
ATOM 575 N N . SER A 1 74 ? -14.898 -24.859 -16.906 1 91.62 74 SER A N 1
ATOM 576 C CA . SER A 1 74 ? -14.031 -25.984 -17.25 1 91.62 74 SER A CA 1
ATOM 577 C C . SER A 1 74 ? -12.578 -25.531 -17.406 1 91.62 74 SER A C 1
ATOM 579 O O . SER A 1 74 ? -11.656 -26.328 -17.219 1 91.62 74 SER A O 1
ATOM 581 N N . SER A 1 75 ? -12.445 -24.297 -17.672 1 90.94 75 SER A N 1
ATOM 582 C CA . SER A 1 75 ? -11.109 -23.734 -17.828 1 90.94 75 SER A CA 1
ATOM 583 C C . SER A 1 75 ? -10.344 -23.75 -16.5 1 90.94 75 SER A C 1
ATOM 585 O O . SER A 1 75 ? -9.133 -23.516 -16.484 1 90.94 75 SER A O 1
ATOM 587 N N . CYS A 1 76 ? -11.023 -24.031 -15.461 1 86.69 76 CYS A N 1
ATOM 588 C CA . CYS A 1 76 ? -10.391 -24.062 -14.148 1 86.69 76 CYS A CA 1
ATOM 589 C C . CYS A 1 76 ? -9.258 -25.078 -14.117 1 86.69 76 CYS A C 1
ATOM 591 O O . CYS A 1 76 ? -8.32 -24.938 -13.336 1 86.69 76 CYS A O 1
ATOM 593 N N . ALA A 1 77 ? -9.32 -26.078 -14.961 1 87.31 77 ALA A N 1
ATOM 594 C CA . ALA A 1 77 ? -8.297 -27.125 -15.016 1 87.31 77 ALA A CA 1
ATOM 595 C C . ALA A 1 77 ? -6.961 -26.547 -15.469 1 87.31 77 ALA A C 1
ATOM 597 O O . ALA A 1 77 ? -5.906 -26.922 -14.945 1 87.31 77 ALA A O 1
ATOM 598 N N . VAL A 1 78 ? -7.062 -25.594 -16.344 1 85.06 78 VAL A N 1
ATOM 599 C CA . VAL A 1 78 ? -5.852 -25.047 -16.938 1 85.06 78 VAL A CA 1
ATOM 600 C C . VAL A 1 78 ? -5.215 -24.047 -15.969 1 85.06 78 VAL A C 1
ATOM 602 O O . VAL A 1 78 ? -3.992 -23.891 -15.945 1 85.06 78 VAL A O 1
ATOM 605 N N . VAL A 1 79 ? -6.035 -23.469 -15.117 1 83.56 79 VAL A N 1
ATOM 606 C CA . VAL A 1 79 ? -5.508 -22.453 -14.219 1 83.56 79 VAL A CA 1
ATOM 607 C C . VAL A 1 79 ? -5.348 -23.031 -12.812 1 83.56 79 VAL A C 1
ATOM 609 O O . VAL A 1 79 ? -4.902 -22.328 -11.898 1 83.56 79 VAL A O 1
ATOM 612 N N . ASP A 1 80 ? -5.621 -24.297 -12.625 1 80.25 80 ASP A N 1
ATOM 613 C CA . ASP A 1 80 ? -5.414 -25.062 -11.398 1 80.25 80 ASP A CA 1
ATOM 614 C C . ASP A 1 80 ? -6.238 -24.469 -10.25 1 80.25 80 ASP A C 1
ATOM 616 O O . ASP A 1 80 ? -5.715 -24.234 -9.156 1 80.25 80 ASP A O 1
ATOM 620 N N . PHE A 1 81 ? -7.535 -24.219 -10.5 1 82.94 81 PHE A N 1
ATOM 621 C CA . PHE A 1 81 ? -8.391 -23.641 -9.469 1 82.94 81 PHE A CA 1
ATOM 622 C C . PHE A 1 81 ? -9.703 -24.406 -9.359 1 82.94 81 PHE A C 1
ATOM 624 O O . PHE A 1 81 ? -10.68 -23.906 -8.805 1 82.94 81 PHE A O 1
ATOM 631 N N . CYS A 1 82 ? -9.75 -25.625 -9.828 1 85.06 82 CYS A N 1
ATOM 632 C CA . CYS A 1 82 ? -10.984 -26.406 -9.859 1 85.06 82 CYS A CA 1
ATOM 633 C C . CYS A 1 82 ? -11.422 -26.781 -8.445 1 85.06 82 CYS A C 1
ATOM 635 O O . CYS A 1 82 ? -12.586 -27.125 -8.227 1 85.06 82 CYS A O 1
ATOM 637 N N . GLY A 1 83 ? -10.68 -26.625 -7.484 1 84.31 83 GLY A N 1
ATOM 638 C CA . GLY A 1 83 ? -10.992 -27.047 -6.125 1 84.31 83 GLY A CA 1
ATOM 639 C C . GLY A 1 83 ? -11.734 -25.984 -5.336 1 84.31 83 GLY A C 1
ATOM 640 O O . GLY A 1 83 ? -12.125 -26.203 -4.188 1 84.31 83 GLY A O 1
ATOM 641 N N . THR A 1 84 ? -12.008 -24.828 -5.973 1 88.81 84 THR A N 1
ATOM 642 C CA . THR A 1 84 ? -12.695 -23.75 -5.273 1 88.81 84 THR A CA 1
ATOM 643 C C . THR A 1 84 ? -14 -23.391 -5.984 1 88.81 84 THR A C 1
ATOM 645 O O . THR A 1 84 ? -14.195 -23.75 -7.145 1 88.81 84 THR A O 1
ATOM 648 N N . TYR A 1 85 ? -14.852 -22.75 -5.23 1 94.25 85 TYR A N 1
ATOM 649 C CA . TYR A 1 85 ? -16.125 -22.328 -5.793 1 94.25 85 TYR A CA 1
ATOM 650 C C . TYR A 1 85 ? -15.992 -21 -6.52 1 94.25 85 TYR A C 1
ATOM 652 O O . TYR A 1 85 ? -15.164 -20.156 -6.152 1 94.25 85 TYR A O 1
ATOM 660 N N . GLY A 1 86 ? -16.938 -20.828 -7.508 1 95.38 86 GLY A N 1
ATOM 661 C CA . GLY A 1 86 ? -16.703 -19.719 -8.414 1 95.38 86 GLY A CA 1
ATOM 662 C C . GLY A 1 86 ? -17.688 -18.578 -8.227 1 95.38 86 GLY A C 1
ATOM 663 O O . GLY A 1 86 ? -17.438 -17.453 -8.648 1 95.38 86 GLY A O 1
ATOM 664 N N . MET A 1 87 ? -18.844 -18.797 -7.633 1 96.88 87 MET A N 1
ATOM 665 C CA . MET A 1 87 ? -19.891 -17.781 -7.566 1 96.88 87 MET A CA 1
ATOM 666 C C . MET A 1 87 ? -20 -17.203 -6.16 1 96.88 87 MET A C 1
ATOM 668 O O . MET A 1 87 ? -20.266 -17.922 -5.203 1 96.88 87 MET A O 1
ATOM 672 N N . PRO A 1 88 ? -19.891 -15.883 -5.996 1 98.12 88 PRO A N 1
ATOM 673 C CA . PRO A 1 88 ? -19.562 -14.883 -7.012 1 98.12 88 PRO A CA 1
ATOM 674 C C . PRO A 1 88 ? -18.062 -14.711 -7.199 1 98.12 88 PRO A C 1
ATOM 676 O O . PRO A 1 88 ? -17.266 -15.242 -6.414 1 98.12 88 PRO A O 1
ATOM 679 N N . SER A 1 89 ? -17.688 -14.094 -8.336 1 97.88 89 SER A N 1
ATOM 680 C CA . SER A 1 89 ? -16.297 -13.695 -8.484 1 97.88 89 SER A CA 1
ATOM 681 C C . SER A 1 89 ? -15.891 -12.672 -7.426 1 97.88 89 SER A C 1
ATOM 683 O O . SER A 1 89 ? -16.359 -11.531 -7.449 1 97.88 89 SER A O 1
ATOM 685 N N . SER A 1 90 ? -14.992 -13.023 -6.57 1 97 90 SER A N 1
ATOM 686 C CA . SER A 1 90 ? -14.562 -12.125 -5.496 1 97 90 SER A CA 1
ATOM 687 C C . SER A 1 90 ? -13.82 -10.922 -6.051 1 97 90 SER A C 1
ATOM 689 O O . SER A 1 90 ? -13.945 -9.812 -5.527 1 97 90 SER A O 1
ATOM 691 N N . HIS A 1 91 ? -13.031 -11.125 -7.105 1 97.56 91 HIS A N 1
ATOM 692 C CA . HIS A 1 91 ? -12.289 -10.023 -7.703 1 97.56 91 HIS A CA 1
ATOM 693 C C . HIS A 1 91 ? -13.234 -8.984 -8.305 1 97.56 91 HIS A C 1
ATOM 695 O O . HIS A 1 91 ? -13.055 -7.781 -8.102 1 97.56 91 HIS A O 1
ATOM 701 N N . ALA A 1 92 ? -14.172 -9.508 -8.984 1 98.38 92 ALA A N 1
ATOM 702 C CA . ALA A 1 92 ? -15.164 -8.594 -9.547 1 98.38 92 ALA A CA 1
ATOM 703 C C . ALA A 1 92 ? -15.938 -7.871 -8.445 1 98.38 92 ALA A C 1
ATOM 705 O O . ALA A 1 92 ? -16.188 -6.668 -8.539 1 98.38 92 ALA A O 1
ATOM 706 N N . GLN A 1 93 ? -16.312 -8.602 -7.449 1 98.69 93 GLN A N 1
ATOM 707 C CA . GLN A 1 93 ? -17.031 -8.039 -6.309 1 98.69 93 GLN A CA 1
ATOM 708 C C . GLN A 1 93 ? -16.219 -6.941 -5.629 1 98.69 93 GLN A C 1
ATOM 710 O O . GLN A 1 93 ? -16.719 -5.84 -5.398 1 98.69 93 GLN A O 1
ATOM 715 N N . LEU A 1 94 ? -15.016 -7.223 -5.41 1 98.5 94 LEU A N 1
ATOM 716 C CA . LEU A 1 94 ? -14.141 -6.27 -4.73 1 98.5 94 LEU A CA 1
ATOM 717 C C . LEU A 1 94 ? -13.891 -5.047 -5.605 1 98.5 94 LEU A C 1
ATOM 719 O O . LEU A 1 94 ? -13.828 -3.922 -5.102 1 98.5 94 LEU A O 1
ATOM 723 N N . ALA A 1 95 ? -13.703 -5.305 -6.855 1 98.38 95 ALA A N 1
ATOM 724 C CA . ALA A 1 95 ? -13.453 -4.195 -7.773 1 98.38 95 ALA A CA 1
ATOM 725 C C . ALA A 1 95 ? -14.648 -3.25 -7.832 1 98.38 95 ALA A C 1
ATOM 727 O O . ALA A 1 95 ? -14.484 -2.029 -7.762 1 98.38 95 ALA A O 1
ATOM 728 N N . ALA A 1 96 ? -15.766 -3.777 -7.906 1 98.62 96 ALA A N 1
ATOM 729 C CA . ALA A 1 96 ? -16.969 -2.953 -7.941 1 98.62 96 ALA A CA 1
ATOM 730 C C . ALA A 1 96 ? -17.203 -2.252 -6.605 1 98.62 96 ALA A C 1
ATOM 732 O O . ALA A 1 96 ? -17.594 -1.086 -6.57 1 98.62 96 ALA A O 1
ATOM 733 N N . PHE A 1 97 ? -17 -2.98 -5.566 1 98.75 97 PHE A N 1
ATOM 734 C CA . PHE A 1 97 ? -17.109 -2.395 -4.234 1 98.75 97 PHE A CA 1
ATOM 735 C C . PHE A 1 97 ? -16.203 -1.177 -4.109 1 98.75 97 PHE A C 1
ATOM 737 O O . PHE A 1 97 ? -16.641 -0.113 -3.666 1 98.75 97 PHE A O 1
ATOM 744 N N . SER A 1 98 ? -14.961 -1.374 -4.523 1 97.88 98 SER A N 1
ATOM 745 C CA . SER A 1 98 ? -13.969 -0.306 -4.418 1 97.88 98 SER A CA 1
ATOM 746 C C . SER A 1 98 ? -14.359 0.894 -5.273 1 97.88 98 SER A C 1
ATOM 748 O O . SER A 1 98 ? -14.234 2.041 -4.84 1 97.88 98 SER A O 1
ATOM 750 N N . ALA A 1 99 ? -14.773 0.65 -6.453 1 97.62 99 ALA A N 1
ATOM 751 C CA . ALA A 1 99 ? -15.195 1.737 -7.336 1 97.62 99 ALA A CA 1
ATOM 752 C C . ALA A 1 99 ? -16.391 2.49 -6.75 1 97.62 99 ALA A C 1
ATOM 754 O O . ALA A 1 99 ? -16.438 3.721 -6.812 1 97.62 99 ALA A O 1
ATOM 755 N N . THR A 1 100 ? -17.266 1.792 -6.164 1 97.75 100 THR A N 1
ATOM 756 C CA . THR A 1 100 ? -18.453 2.396 -5.559 1 97.75 100 THR A CA 1
ATOM 757 C C . THR A 1 100 ? -18.062 3.262 -4.363 1 97.75 100 THR A C 1
ATOM 759 O O . THR A 1 100 ? -18.484 4.418 -4.27 1 97.75 100 THR A O 1
ATOM 762 N N . ILE A 1 101 ? -17.297 2.715 -3.533 1 96.69 101 ILE A N 1
ATOM 763 C CA . ILE A 1 101 ? -16.875 3.426 -2.326 1 96.69 101 ILE A CA 1
ATOM 764 C C . ILE A 1 101 ? -16.109 4.684 -2.707 1 96.69 101 ILE A C 1
ATOM 766 O O . ILE A 1 101 ? -16.312 5.75 -2.121 1 96.69 101 ILE A O 1
ATOM 770 N N . ASN A 1 102 ? -15.203 4.559 -3.635 1 94.25 102 ASN A N 1
ATOM 771 C CA . ASN A 1 102 ? -14.438 5.715 -4.082 1 94.25 102 ASN A CA 1
ATOM 772 C C . ASN A 1 102 ? -15.344 6.805 -4.645 1 94.25 102 ASN A C 1
ATOM 774 O O . ASN A 1 102 ? -15.148 7.988 -4.367 1 94.25 102 ASN A O 1
ATOM 778 N N . SER A 1 103 ? -16.281 6.418 -5.43 1 94 103 SER A N 1
ATOM 779 C CA . SER A 1 103 ? -17.219 7.367 -6.004 1 94 103 SER A CA 1
ATOM 780 C C . SER A 1 103 ? -18.047 8.062 -4.918 1 94 103 SER A C 1
ATOM 782 O O . SER A 1 103 ? -18.219 9.281 -4.949 1 94 103 SER A O 1
ATOM 784 N N . LEU A 1 104 ? -18.469 7.328 -3.98 1 92.94 104 LEU A N 1
ATOM 785 C CA . LEU A 1 104 ? -19.312 7.871 -2.924 1 92.94 104 LEU A CA 1
ATOM 786 C C . LEU A 1 104 ? -18.5 8.727 -1.957 1 92.94 104 LEU A C 1
ATOM 788 O O . LEU A 1 104 ? -19 9.688 -1.391 1 92.94 104 LEU A O 1
ATOM 792 N N . HIS A 1 105 ? -17.234 8.328 -1.783 1 88.62 105 HIS A N 1
ATOM 793 C CA . HIS A 1 105 ? -16.344 9.172 -0.984 1 88.62 105 HIS A CA 1
ATOM 794 C C . HIS A 1 105 ? -16.172 10.547 -1.613 1 88.62 105 HIS A C 1
ATOM 796 O O . HIS A 1 105 ? -16.156 11.562 -0.909 1 88.62 105 HIS A O 1
ATOM 802 N N . LEU A 1 106 ? -15.977 10.531 -2.854 1 85.25 106 LEU A N 1
ATOM 803 C CA . LEU A 1 106 ? -15.875 11.812 -3.551 1 85.25 106 LEU A CA 1
ATOM 804 C C . LEU A 1 106 ? -17.172 12.609 -3.404 1 85.25 106 LEU A C 1
ATOM 806 O O . LEU A 1 106 ? -17.125 13.812 -3.145 1 85.25 106 LEU A O 1
ATOM 810 N N . TYR A 1 107 ? -18.234 11.945 -3.574 1 84.5 107 TYR A N 1
ATOM 811 C CA . TYR A 1 107 ? -19.531 12.594 -3.422 1 84.5 107 TYR A CA 1
ATOM 812 C C . TYR A 1 107 ? -19.688 13.172 -2.023 1 84.5 107 TYR A C 1
ATOM 814 O O . TYR A 1 107 ? -20.172 14.297 -1.865 1 84.5 107 TYR A O 1
ATOM 822 N N . ARG A 1 108 ? -19.312 12.5 -1.084 1 83.81 108 ARG A N 1
ATOM 823 C CA . ARG A 1 108 ? -19.391 12.945 0.304 1 83.81 108 ARG A CA 1
ATOM 824 C C . ARG A 1 108 ? -18.5 14.164 0.535 1 83.81 108 ARG A C 1
ATOM 826 O O . ARG A 1 108 ? -18.859 15.07 1.292 1 83.81 108 ARG A O 1
ATOM 833 N N . ARG A 1 109 ? -17.359 14.117 -0.055 1 78.75 109 ARG A N 1
ATOM 834 C CA . ARG A 1 109 ? -16.453 15.25 0.096 1 78.75 109 ARG A CA 1
ATOM 835 C C . ARG A 1 109 ? -17.047 16.516 -0.524 1 78.75 109 ARG A C 1
ATOM 837 O O . ARG A 1 109 ? -16.797 17.625 -0.047 1 78.75 109 ARG A O 1
ATOM 844 N N . LEU A 1 110 ? -17.828 16.312 -1.512 1 75.69 110 LEU A N 1
ATOM 845 C CA . LEU A 1 110 ? -18.406 17.453 -2.223 1 75.69 110 LEU A CA 1
ATOM 846 C C . LEU A 1 110 ? -19.703 17.891 -1.551 1 75.69 110 LEU A C 1
ATOM 848 O O . LEU A 1 110 ? -20 19.094 -1.487 1 75.69 110 LEU A O 1
ATOM 852 N N . ARG A 1 111 ? -20.438 16.922 -1.002 1 74.31 111 ARG A N 1
ATOM 853 C CA . ARG A 1 111 ? -21.797 17.234 -0.545 1 74.31 111 ARG A CA 1
ATOM 854 C C . ARG A 1 111 ? -21.984 16.859 0.918 1 74.31 111 ARG A C 1
ATOM 856 O O . ARG A 1 111 ? -23 17.188 1.527 1 74.31 111 ARG A O 1
ATOM 863 N N . GLY A 1 112 ? -21.031 16.266 1.509 1 68.38 112 GLY A N 1
ATOM 864 C CA . GLY A 1 112 ? -21.172 15.797 2.877 1 68.38 112 GLY A CA 1
ATOM 865 C C . GLY A 1 112 ? -21.922 14.477 2.982 1 68.38 112 GLY A C 1
ATOM 866 O O . GLY A 1 112 ? -22.375 13.938 1.975 1 68.38 112 GLY A O 1
ATOM 867 N N . CYS A 1 113 ? -21.859 13.805 4.266 1 60.81 113 CYS A N 1
ATOM 868 C CA . CYS A 1 113 ? -22.625 12.594 4.531 1 60.81 113 CYS A CA 1
ATOM 869 C C . CYS A 1 113 ? -24.109 12.906 4.688 1 60.81 113 CYS A C 1
ATOM 871 O O . CYS A 1 113 ? -24.484 13.766 5.48 1 60.81 113 CYS A O 1
ATOM 873 N N . ARG A 1 114 ? -24.875 13.125 3.637 1 52.69 114 ARG A N 1
ATOM 874 C CA . ARG A 1 114 ? -26.297 13.438 3.74 1 52.69 114 ARG A CA 1
ATOM 875 C C . ARG A 1 114 ? -27.016 12.469 4.68 1 52.69 114 ARG A C 1
ATOM 877 O O . ARG A 1 114 ? -27.438 11.391 4.258 1 52.69 114 ARG A O 1
ATOM 884 N N . LEU A 1 115 ? -26.516 12.109 5.844 1 44.28 115 LEU A N 1
ATOM 885 C CA . LEU A 1 115 ? -27.469 11.297 6.598 1 44.28 115 LEU A CA 1
ATOM 886 C C . LEU A 1 115 ? -28.828 11.969 6.664 1 44.28 115 LEU A C 1
ATOM 888 O O . LEU A 1 115 ? -29.828 11.398 6.227 1 44.28 115 LEU A O 1
ATOM 892 N N . ARG A 1 116 ? -29.219 12.633 8.07 1 38.22 116 ARG A N 1
ATOM 893 C CA . ARG A 1 116 ? -30.516 13.258 8.305 1 38.22 116 ARG A CA 1
ATOM 894 C C . ARG A 1 116 ? -30.734 14.438 7.359 1 38.22 116 ARG A C 1
ATOM 896 O O . ARG A 1 116 ? -29.766 15.016 6.852 1 38.22 116 ARG A O 1
ATOM 903 N N . GLY A 1 117 ? -32.031 14.828 6.953 1 33.91 117 GLY A N 1
ATOM 904 C CA . GLY A 1 117 ? -32.75 15.938 6.344 1 33.91 117 GLY A CA 1
ATOM 905 C C . GLY A 1 117 ? -31.984 17.25 6.43 1 33.91 117 GLY A C 1
ATOM 906 O O . GLY A 1 117 ? -32.562 18.312 6.16 1 33.91 117 GLY A O 1
ATOM 907 N N . ASP A 1 118 ? -31.172 17.391 7.43 1 34.31 118 ASP A N 1
ATOM 908 C CA . ASP A 1 118 ? -30.812 18.781 7.637 1 34.31 118 ASP A CA 1
ATOM 909 C C . ASP A 1 118 ? -29.906 19.281 6.527 1 34.31 118 ASP A C 1
ATOM 911 O O . ASP A 1 118 ? -28.844 18.719 6.285 1 34.31 118 ASP A O 1
ATOM 915 N N . GLU A 1 119 ? -30.422 19.734 5.465 1 37.41 119 GLU A N 1
ATOM 916 C CA . GLU A 1 119 ? -30 20.562 4.344 1 37.41 119 GLU A CA 1
ATOM 917 C C . GLU A 1 119 ? -28.828 21.453 4.738 1 37.41 119 GLU A C 1
ATOM 919 O O . GLU A 1 119 ? -28.406 22.328 3.969 1 37.41 119 GLU A O 1
ATOM 924 N N . THR A 1 120 ? -28.594 21.656 6.055 1 36.28 120 THR A N 1
ATOM 925 C CA . THR A 1 120 ? -27.906 22.891 6.352 1 36.28 120 THR A CA 1
ATOM 926 C C . THR A 1 120 ? -26.516 22.906 5.707 1 36.28 120 THR A C 1
ATOM 928 O O . THR A 1 120 ? -26.109 23.906 5.098 1 36.28 120 THR A O 1
ATOM 931 N N . SER A 1 121 ? -25.469 22.312 6.402 1 38.66 121 SER A N 1
ATOM 932 C CA . SER A 1 121 ? -24.125 22.828 6.16 1 38.66 121 SER A CA 1
ATOM 933 C C . SER A 1 121 ? -23.531 22.234 4.883 1 38.66 121 SER A C 1
ATOM 935 O O . SER A 1 121 ? -23 21.109 4.887 1 38.66 121 SER A O 1
ATOM 937 N N . ILE A 1 122 ? -24.25 22.281 3.797 1 39.75 122 ILE A N 1
ATOM 938 C CA . ILE A 1 122 ? -23.625 22.109 2.49 1 39.75 122 ILE A CA 1
ATOM 939 C C . ILE A 1 122 ? -22.281 22.812 2.467 1 39.75 122 ILE A C 1
ATOM 941 O O . ILE A 1 122 ? -22.219 24.047 2.332 1 39.75 122 ILE A O 1
ATOM 945 N N . THR A 1 123 ? -21.453 22.781 3.312 1 41.34 123 THR A N 1
ATOM 946 C CA . THR A 1 123 ? -20.172 23.359 2.932 1 41.34 123 THR A CA 1
ATOM 947 C C . THR A 1 123 ? -19.781 22.938 1.52 1 41.34 123 THR A C 1
ATOM 949 O O . THR A 1 123 ? -19.578 21.75 1.259 1 41.34 123 THR A O 1
ATOM 952 N N . THR A 1 124 ? -20.516 23.438 0.438 1 41.62 124 THR A N 1
ATOM 953 C CA . THR A 1 124 ? -20.203 23.359 -0.981 1 41.62 124 THR A CA 1
ATOM 954 C C . THR A 1 124 ? -18.688 23.344 -1.188 1 41.62 124 THR A C 1
ATOM 956 O O . THR A 1 124 ? -18.031 24.391 -1.145 1 41.62 124 THR A O 1
ATOM 959 N N . LEU A 1 125 ? -18.047 22.594 -0.55 1 48.22 125 LEU A N 1
ATOM 960 C CA . LEU A 1 125 ? -16.641 22.578 -0.958 1 48.22 125 LEU A CA 1
ATOM 961 C C . LEU A 1 125 ? -16.516 22.531 -2.479 1 48.22 125 LEU A C 1
ATOM 963 O O . LEU A 1 125 ? -17.203 21.75 -3.137 1 48.22 125 LEU A O 1
ATOM 967 N N . HIS A 1 126 ? -16.469 23.734 -3.141 1 44.91 126 HIS A N 1
ATOM 968 C CA . HIS A 1 126 ? -16.25 23.891 -4.574 1 44.91 126 HIS A CA 1
ATOM 969 C C . HIS A 1 126 ? -15.266 22.844 -5.102 1 44.91 126 HIS A C 1
ATOM 971 O O . HIS A 1 126 ? -14.289 22.516 -4.43 1 44.91 126 HIS A O 1
ATOM 977 N N . LEU A 1 127 ? -15.766 22.016 -5.965 1 49.72 127 LEU A N 1
ATOM 978 C CA . LEU A 1 127 ? -14.992 21.078 -6.777 1 49.72 127 LEU A CA 1
ATOM 979 C C . LEU A 1 127 ? -13.594 21.609 -7.047 1 49.72 127 LEU A C 1
ATOM 981 O O . LEU A 1 127 ? -12.633 20.844 -7.152 1 49.72 127 LEU A O 1
ATOM 985 N N . GLN A 1 128 ? -13.531 22.906 -7.352 1 45.56 128 GLN A N 1
ATOM 986 C CA . GLN A 1 128 ? -12.32 23.594 -7.805 1 45.56 128 GLN A CA 1
ATOM 987 C C . GLN A 1 128 ? -11.195 23.453 -6.781 1 45.56 128 GLN A C 1
ATOM 989 O O . GLN A 1 128 ? -10.023 23.594 -7.121 1 45.56 128 GLN A O 1
ATOM 994 N N . ARG A 1 129 ? -11.602 22.969 -5.582 1 57.81 129 ARG A N 1
ATOM 995 C CA . ARG A 1 129 ? -10.555 23 -4.57 1 57.81 129 ARG A CA 1
ATOM 996 C C . ARG A 1 129 ? -10.086 21.578 -4.234 1 57.81 129 ARG A C 1
ATOM 998 O O . ARG A 1 129 ? -9.203 21.391 -3.391 1 57.81 129 ARG A O 1
ATOM 1005 N N . LEU A 1 130 ? -10.633 20.734 -5.25 1 65.12 130 LEU A N 1
ATOM 1006 C CA . LEU A 1 130 ? -10.219 19.359 -4.996 1 65.12 130 LEU A CA 1
ATOM 1007 C C . LEU A 1 130 ? -8.906 19.062 -5.703 1 65.12 130 LEU A C 1
ATOM 1009 O O . LEU A 1 130 ? -8.617 19.625 -6.762 1 65.12 130 LEU A O 1
ATOM 1013 N N . ASP A 1 131 ? -8.141 18.281 -5.145 1 67.88 131 ASP A N 1
ATOM 1014 C CA . ASP A 1 131 ? -6.906 17.797 -5.754 1 67.88 131 ASP A CA 1
ATOM 1015 C C . ASP A 1 131 ? -7.199 17.016 -7.031 1 67.88 131 ASP A C 1
ATOM 1017 O O . ASP A 1 131 ? -8.016 16.094 -7.027 1 67.88 131 ASP A O 1
ATOM 1021 N N . PRO A 1 132 ? -6.664 17.516 -8.188 1 71.31 132 PRO A N 1
ATOM 1022 C CA . PRO A 1 132 ? -6.875 16.812 -9.461 1 71.31 132 PRO A CA 1
ATOM 1023 C C . PRO A 1 132 ? -6.562 15.328 -9.375 1 71.31 132 PRO A C 1
ATOM 1025 O O . PRO A 1 132 ? -7.141 14.523 -10.109 1 71.31 132 PRO A O 1
ATOM 1028 N N . LEU A 1 133 ? -5.727 14.945 -8.516 1 71.44 133 LEU A N 1
ATOM 1029 C CA . LEU A 1 133 ? -5.348 13.539 -8.375 1 71.44 133 LEU A CA 1
ATOM 1030 C C . LEU A 1 133 ? -6.488 12.727 -7.773 1 71.44 133 LEU A C 1
ATOM 1032 O O . LEU A 1 133 ? -6.652 11.547 -8.094 1 71.44 133 LEU A O 1
ATOM 1036 N N . VAL A 1 134 ? -7.223 13.359 -6.945 1 73.81 134 VAL A N 1
ATOM 1037 C CA . VAL A 1 134 ? -8.375 12.68 -6.359 1 73.81 134 VAL A CA 1
ATOM 1038 C C . VAL A 1 134 ? -9.422 12.414 -7.438 1 73.81 134 VAL A C 1
ATOM 1040 O O . VAL A 1 134 ? -9.977 11.32 -7.516 1 73.81 134 VAL A O 1
ATOM 1043 N N . ILE A 1 135 ? -9.547 13.391 -8.289 1 78.06 135 ILE A N 1
ATOM 1044 C CA . ILE A 1 135 ? -10.508 13.25 -9.383 1 78.06 135 ILE A CA 1
ATOM 1045 C C . ILE A 1 135 ? -10.055 12.148 -10.336 1 78.06 135 ILE A C 1
ATOM 1047 O O . ILE A 1 135 ? -10.859 11.32 -10.758 1 78.06 135 ILE A O 1
ATOM 1051 N N . ALA A 1 136 ? -8.836 12.156 -10.578 1 81.56 136 ALA A N 1
ATOM 1052 C CA . ALA A 1 136 ? -8.273 11.141 -11.477 1 81.56 136 ALA A CA 1
ATOM 1053 C C . ALA A 1 136 ? -8.43 9.742 -10.883 1 81.56 136 ALA A C 1
ATOM 1055 O O . ALA A 1 136 ? -8.766 8.797 -11.594 1 81.56 136 ALA A O 1
ATOM 1056 N N . SER A 1 137 ? -8.18 9.625 -9.617 1 82.06 137 SER A N 1
ATOM 1057 C CA . SER A 1 137 ? -8.273 8.328 -8.953 1 82.06 137 SER A CA 1
ATOM 1058 C C . SER A 1 137 ? -9.703 7.797 -8.992 1 82.06 137 SER A C 1
ATOM 1060 O O . SER A 1 137 ? -9.93 6.621 -9.281 1 82.06 137 SER A O 1
ATOM 1062 N N . VAL A 1 138 ? -10.656 8.656 -8.781 1 85.44 138 VAL A N 1
ATOM 1063 C CA . VAL A 1 138 ? -12.055 8.25 -8.75 1 85.44 138 VAL A CA 1
ATOM 1064 C C . VAL A 1 138 ? -12.523 7.902 -10.164 1 85.44 138 VAL A C 1
ATOM 1066 O O . VAL A 1 138 ? -13.172 6.879 -10.375 1 85.44 138 VAL A O 1
ATOM 1069 N N . SER A 1 139 ? -12.07 8.727 -11.102 1 88.62 139 SER A N 1
ATOM 1070 C CA . SER A 1 139 ? -12.492 8.516 -12.484 1 88.62 139 SER A CA 1
ATOM 1071 C C . SER A 1 139 ? -11.922 7.223 -13.047 1 88.62 139 SER A C 1
ATOM 1073 O O . SER A 1 139 ? -12.555 6.57 -13.883 1 88.62 139 SER A O 1
ATOM 1075 N N . SER A 1 140 ? -10.836 6.824 -12.555 1 93.56 140 SER A N 1
ATOM 1076 C CA . SER A 1 140 ? -10.18 5.629 -13.086 1 93.56 140 SER A CA 1
ATOM 1077 C C . SER A 1 140 ? -10.695 4.371 -12.391 1 93.56 140 SER A C 1
ATOM 1079 O O . SER A 1 140 ? -10.469 3.258 -12.867 1 93.56 140 SER A O 1
ATOM 1081 N N . SER A 1 141 ? -11.422 4.496 -11.328 1 95.5 141 SER A N 1
ATOM 1082 C CA . SER A 1 141 ? -11.805 3.35 -10.516 1 95.5 141 SER A CA 1
ATOM 1083 C C . SER A 1 141 ? -12.75 2.428 -11.273 1 95.5 141 SER A C 1
ATOM 1085 O O . SER A 1 141 ? -12.625 1.203 -11.203 1 95.5 141 SER A O 1
ATOM 1087 N N . TRP A 1 142 ? -13.672 2.982 -12.039 1 96.94 142 TRP A N 1
ATOM 1088 C CA . TRP A 1 142 ? -14.664 2.16 -12.727 1 96.94 142 TRP A CA 1
ATOM 1089 C C . TRP A 1 142 ? -14.039 1.445 -13.922 1 96.94 142 TRP A C 1
ATOM 1091 O O . TRP A 1 142 ? -14.211 0.236 -14.086 1 96.94 142 TRP A O 1
ATOM 1101 N N . PRO A 1 143 ? -13.266 2.213 -14.742 1 97.56 143 PRO A N 1
ATOM 1102 C CA . PRO A 1 143 ? -12.562 1.493 -15.805 1 97.56 143 PRO A CA 1
ATOM 1103 C C . PRO A 1 143 ? -11.68 0.366 -15.266 1 97.56 143 PRO A C 1
ATOM 1105 O O . PRO A 1 143 ? -11.648 -0.723 -15.844 1 97.56 143 PRO A O 1
ATOM 1108 N N . VAL A 1 144 ? -11.031 0.59 -14.227 1 97.5 144 VAL A N 1
ATOM 1109 C CA . VAL A 1 144 ? -10.172 -0.425 -13.625 1 97.5 144 VAL A CA 1
ATOM 1110 C C . VAL A 1 144 ? -11.023 -1.601 -13.148 1 97.5 144 VAL A C 1
ATOM 1112 O O . VAL A 1 144 ? -10.664 -2.762 -13.359 1 97.5 144 VAL A O 1
ATOM 1115 N N . ALA A 1 145 ? -12.117 -1.277 -12.516 1 98.31 145 ALA A N 1
ATOM 1116 C CA . ALA A 1 145 ? -13.016 -2.332 -12.055 1 98.31 145 ALA A CA 1
ATOM 1117 C C . ALA A 1 145 ? -13.492 -3.199 -13.211 1 98.31 145 ALA A C 1
ATOM 1119 O O . ALA A 1 145 ? -13.539 -4.426 -13.102 1 98.31 145 ALA A O 1
ATOM 1120 N N . PHE A 1 146 ? -13.773 -2.617 -14.32 1 98.06 146 PHE A N 1
ATOM 1121 C CA . PHE A 1 146 ? -14.234 -3.344 -15.492 1 98.06 146 PHE A CA 1
ATOM 1122 C C . PHE A 1 146 ? -13.125 -4.23 -16.047 1 98.06 146 PHE A C 1
ATOM 1124 O O . PHE A 1 146 ? -13.367 -5.383 -16.406 1 98.06 146 PHE A O 1
ATOM 1131 N N . VAL A 1 147 ? -11.969 -3.682 -16.094 1 98.06 147 VAL A N 1
ATOM 1132 C CA . VAL A 1 147 ? -10.836 -4.445 -16.609 1 98.06 147 VAL A CA 1
ATOM 1133 C C . VAL A 1 147 ? -10.562 -5.645 -15.703 1 98.06 147 VAL A C 1
ATOM 1135 O O . VAL A 1 147 ? -10.266 -6.738 -16.188 1 98.06 147 VAL A O 1
ATOM 1138 N N . VAL A 1 148 ? -10.641 -5.441 -14.406 1 98.19 148 VAL A N 1
ATOM 1139 C CA . VAL A 1 148 ? -10.461 -6.539 -13.453 1 98.19 148 VAL A CA 1
ATOM 1140 C C . VAL A 1 148 ? -11.516 -7.613 -13.711 1 98.19 148 VAL A C 1
ATOM 1142 O O . VAL A 1 148 ? -11.195 -8.805 -13.781 1 98.19 148 VAL A O 1
ATOM 1145 N N . ALA A 1 149 ? -12.734 -7.188 -13.891 1 98 149 ALA A N 1
ATOM 1146 C CA . ALA A 1 149 ? -13.82 -8.133 -14.141 1 98 149 ALA A CA 1
ATOM 1147 C C . ALA A 1 149 ? -13.594 -8.906 -15.438 1 98 149 ALA A C 1
ATOM 1149 O O . ALA A 1 149 ? -13.727 -10.133 -15.461 1 98 149 ALA A O 1
ATOM 1150 N N . VAL A 1 150 ? -13.227 -8.25 -16.438 1 97.19 150 VAL A N 1
ATOM 1151 C CA . VAL A 1 150 ? -12.984 -8.859 -17.75 1 97.19 150 VAL A CA 1
ATOM 1152 C C . VAL A 1 150 ? -11.797 -9.82 -17.656 1 97.19 150 VAL A C 1
ATOM 1154 O O . VAL A 1 150 ? -11.797 -10.875 -18.312 1 97.19 150 VAL A O 1
ATOM 1157 N N . SER A 1 151 ? -10.844 -9.477 -16.844 1 96.88 151 SER A N 1
ATOM 1158 C CA . SER A 1 151 ? -9.648 -10.305 -16.734 1 96.88 151 SER A CA 1
ATOM 1159 C C . SER A 1 151 ? -9.992 -11.688 -16.188 1 96.88 151 SER A C 1
ATOM 1161 O O . SER A 1 151 ? -9.391 -12.688 -16.594 1 96.88 151 SER A O 1
ATOM 1163 N N . ARG A 1 152 ? -10.969 -11.789 -15.375 1 96.06 152 ARG A N 1
ATOM 1164 C CA . ARG A 1 152 ? -11.344 -13.062 -14.75 1 96.06 152 ARG A CA 1
ATOM 1165 C C . ARG A 1 152 ? -11.938 -14.016 -15.773 1 96.06 152 ARG A C 1
ATOM 1167 O O . ARG A 1 152 ? -11.711 -15.227 -15.703 1 96.06 152 ARG A O 1
ATOM 1174 N N . VAL A 1 153 ? -12.641 -13.445 -16.688 1 96.06 153 VAL A N 1
ATOM 1175 C CA . VAL A 1 153 ? -13.25 -14.2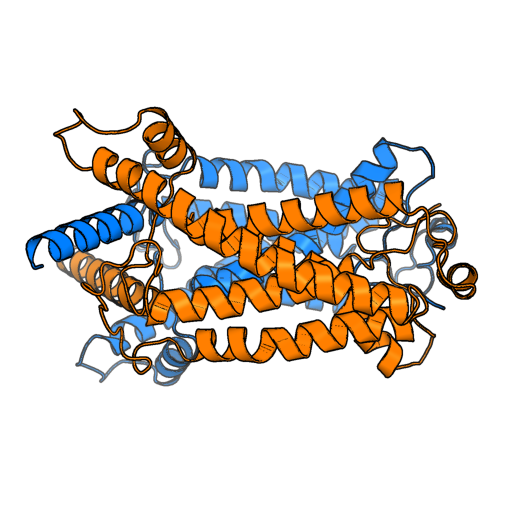58 -17.734 1 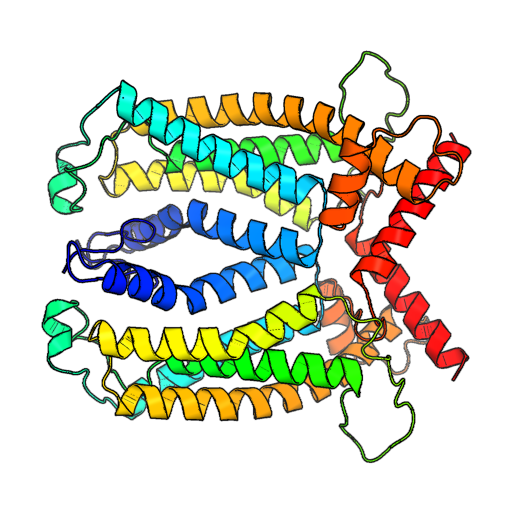96.06 153 VAL A CA 1
ATOM 1176 C C . VAL A 1 153 ? -12.195 -14.609 -18.797 1 96.06 153 VAL A C 1
ATOM 1178 O O . VAL A 1 153 ? -12.086 -15.773 -19.203 1 96.06 153 VAL A O 1
ATOM 1181 N N . HIS A 1 154 ? -11.469 -13.602 -19.156 1 94.44 154 HIS A N 1
ATOM 1182 C CA . HIS A 1 154 ? -10.461 -13.781 -20.203 1 94.44 154 HIS A CA 1
ATOM 1183 C C . HIS A 1 154 ? -9.438 -14.836 -19.797 1 94.44 154 HIS A C 1
ATOM 1185 O O . HIS A 1 154 ? -9 -15.633 -20.641 1 94.44 154 HIS A O 1
ATOM 1191 N N . LEU A 1 155 ? -9.109 -14.891 -18.578 1 94.19 155 LEU A N 1
ATOM 1192 C CA . LEU A 1 155 ? -8.078 -15.812 -18.109 1 94.19 155 LEU A CA 1
ATOM 1193 C C . LEU A 1 155 ? -8.68 -17.156 -17.734 1 94.19 155 LEU A C 1
ATOM 1195 O O . LEU A 1 155 ? -7.957 -18.109 -17.438 1 94.19 155 LEU A O 1
ATOM 1199 N N . GLY A 1 156 ? -10.008 -17.266 -17.656 1 93.25 156 GLY A N 1
ATOM 1200 C CA . GLY A 1 156 ? -10.672 -18.547 -17.516 1 93.25 156 GLY A CA 1
ATOM 1201 C C . GLY A 1 156 ? -10.961 -18.906 -16.062 1 93.25 156 GLY A C 1
ATOM 1202 O O . GLY A 1 156 ? -11.258 -20.062 -15.75 1 93.25 156 GLY A O 1
ATOM 1203 N N . TYR A 1 157 ? -10.922 -17.922 -15.195 1 93.75 157 TYR A N 1
ATOM 1204 C CA . TYR A 1 157 ? -11.125 -18.203 -13.773 1 93.75 157 TYR A CA 1
ATOM 1205 C C . TYR A 1 157 ? -12.609 -18.25 -13.438 1 93.75 157 TYR A C 1
ATOM 1207 O O . TYR A 1 157 ? -13.023 -18.953 -12.516 1 93.75 157 TYR A O 1
ATOM 1215 N N . HIS A 1 158 ? -13.328 -17.453 -14.141 1 96.88 158 HIS A N 1
ATOM 1216 C CA . HIS A 1 158 ? -14.75 -17.328 -13.852 1 96.88 158 HIS A CA 1
ATOM 1217 C C . HIS A 1 158 ? -15.562 -17.25 -15.141 1 96.88 158 HIS A C 1
ATOM 1219 O O . HIS A 1 158 ? -15.031 -16.891 -16.203 1 96.88 158 HIS A O 1
ATOM 1225 N N . SER A 1 159 ? -16.844 -17.641 -15.031 1 97.38 159 SER A N 1
ATOM 1226 C CA . SER A 1 159 ? -17.797 -17.406 -16.125 1 97.38 159 SER A CA 1
ATOM 1227 C C . SER A 1 159 ? -18.297 -15.961 -16.109 1 97.38 159 SER A C 1
ATOM 1229 O O . SER A 1 159 ? -18.094 -15.234 -15.141 1 97.38 159 SER A O 1
ATOM 1231 N N . PHE A 1 160 ? -18.859 -15.633 -17.234 1 97.69 160 PHE A N 1
ATOM 1232 C CA . PHE A 1 160 ? -19.406 -14.281 -17.359 1 97.69 160 PHE A CA 1
ATOM 1233 C C . PHE A 1 160 ? -20.484 -14.031 -16.312 1 97.69 160 PHE A C 1
ATOM 1235 O O . PHE A 1 160 ? -20.531 -12.953 -15.711 1 97.69 160 PHE A O 1
ATOM 1242 N N . GLU A 1 161 ? -21.25 -14.984 -16.016 1 98 161 GLU A N 1
ATOM 1243 C CA . GLU A 1 161 ? -22.328 -14.867 -15.039 1 98 161 GLU A CA 1
ATOM 1244 C C . GLU A 1 161 ? -21.781 -14.664 -13.633 1 98 161 GLU A C 1
ATOM 1246 O O . GLU A 1 161 ? -22.266 -13.82 -12.875 1 98 161 GLU A O 1
ATOM 1251 N N . GLN A 1 162 ? -20.797 -15.375 -13.32 1 98.25 162 GLN A N 1
ATOM 1252 C CA . GLN A 1 162 ? -20.188 -15.281 -12 1 98.25 162 GLN A CA 1
ATOM 1253 C C . GLN A 1 162 ? -19.594 -13.891 -11.766 1 98.25 162 GLN A C 1
ATOM 1255 O O . GLN A 1 162 ? -19.672 -13.359 -10.664 1 98.25 162 GLN A O 1
ATOM 1260 N N . VAL A 1 163 ? -19.047 -13.336 -12.789 1 98.5 163 VAL A N 1
ATOM 1261 C CA . VAL A 1 163 ? -18.453 -12.008 -12.734 1 98.5 163 VAL A CA 1
ATOM 1262 C C . VAL A 1 163 ? -19.547 -10.945 -12.609 1 98.5 163 VAL A C 1
ATOM 1264 O O . VAL A 1 163 ? -19.438 -10.016 -11.812 1 98.5 163 VAL A O 1
ATOM 1267 N N . CYS A 1 164 ? -20.625 -11.117 -13.336 1 98.5 164 CYS A N 1
ATOM 1268 C CA . CYS A 1 164 ? -21.734 -10.164 -13.281 1 98.5 164 CYS A CA 1
ATOM 1269 C C . CYS A 1 164 ? -22.375 -10.148 -11.898 1 98.5 164 CYS A C 1
ATOM 1271 O O . CYS A 1 164 ? -22.672 -9.086 -11.359 1 98.5 164 CYS A O 1
ATOM 1273 N N . VAL A 1 165 ? -22.547 -11.258 -11.391 1 98.56 165 VAL A N 1
ATOM 1274 C CA . VAL A 1 165 ? -23.141 -11.352 -10.055 1 98.56 165 VAL A CA 1
ATOM 1275 C C . VAL A 1 165 ? -22.203 -10.719 -9.031 1 98.56 165 VAL A C 1
ATOM 1277 O O . VAL A 1 165 ? -22.641 -9.945 -8.18 1 98.56 165 VAL A O 1
ATOM 1280 N N . GLY A 1 166 ? -20.906 -11 -9.117 1 98.75 166 GLY A N 1
ATOM 1281 C CA . GLY A 1 166 ? -19.938 -10.367 -8.242 1 98.75 166 GLY A CA 1
ATOM 1282 C C . GLY A 1 166 ? -19.938 -8.859 -8.336 1 98.75 166 GLY A C 1
ATOM 1283 O O . GLY A 1 166 ? -19.938 -8.164 -7.316 1 98.75 166 GLY A O 1
ATOM 1284 N N . PHE A 1 167 ? -19.984 -8.477 -9.547 1 98.56 167 PHE A N 1
ATOM 1285 C CA . PHE A 1 167 ? -19.969 -7.039 -9.812 1 98.56 167 PHE A CA 1
ATOM 1286 C C . PHE A 1 167 ? -21.188 -6.367 -9.203 1 98.56 167 PHE A C 1
ATOM 1288 O O . PHE A 1 167 ? -21.078 -5.316 -8.57 1 98.56 167 PHE A O 1
ATOM 1295 N N . ALA A 1 168 ? -22.328 -6.973 -9.297 1 98.62 168 ALA A N 1
ATOM 1296 C CA . ALA A 1 168 ? -23.578 -6.438 -8.758 1 98.62 168 ALA A CA 1
ATOM 1297 C C . ALA A 1 168 ? -23.562 -6.426 -7.234 1 98.62 168 ALA A C 1
ATOM 1299 O O . ALA A 1 168 ? -23.969 -5.445 -6.609 1 98.62 168 ALA A O 1
ATOM 1300 N N . ILE A 1 169 ? -23.109 -7.441 -6.684 1 98.75 169 ILE A N 1
ATOM 1301 C CA . ILE A 1 169 ? -23.047 -7.531 -5.23 1 98.75 169 ILE A CA 1
ATOM 1302 C C . ILE A 1 169 ? -22.078 -6.477 -4.691 1 98.75 169 ILE A C 1
ATOM 1304 O O . ILE A 1 169 ? -22.375 -5.793 -3.713 1 98.75 169 ILE A O 1
ATOM 1308 N N . GLY A 1 170 ? -20.906 -6.379 -5.328 1 98.81 170 GLY A N 1
ATOM 1309 C CA . GLY A 1 170 ? -19.938 -5.363 -4.926 1 98.81 170 GLY A CA 1
ATOM 1310 C C . GLY A 1 170 ? -20.516 -3.957 -4.973 1 98.81 170 GLY A C 1
ATOM 1311 O O . GLY A 1 170 ? -20.297 -3.162 -4.055 1 98.81 170 GLY A O 1
ATOM 1312 N N . PHE A 1 171 ? -21.219 -3.723 -6.039 1 98.62 171 PHE A N 1
ATOM 1313 C CA . PHE A 1 171 ? -21.859 -2.422 -6.203 1 98.62 171 PHE A CA 1
ATOM 1314 C C . PHE A 1 171 ? -22.844 -2.152 -5.07 1 98.62 171 PHE A C 1
ATOM 1316 O O . PHE A 1 171 ? -22.781 -1.102 -4.426 1 98.62 171 PHE A O 1
ATOM 1323 N N . GLY A 1 172 ? -23.672 -3.057 -4.77 1 98.69 172 GLY A N 1
ATOM 1324 C CA . GLY A 1 172 ? -24.656 -2.918 -3.705 1 98.69 172 GLY A CA 1
ATOM 1325 C C . GLY A 1 172 ? -24.031 -2.828 -2.326 1 98.69 172 GLY A C 1
ATOM 1326 O O . GLY A 1 172 ? -24.422 -1.995 -1.511 1 98.69 172 GLY A O 1
ATOM 1327 N N . LEU A 1 173 ? -23.078 -3.656 -2.078 1 98.69 173 LEU A N 1
ATOM 1328 C CA . LEU A 1 173 ? -22.406 -3.65 -0.788 1 98.69 173 LEU A CA 1
ATOM 1329 C C . LEU A 1 173 ? -21.672 -2.326 -0.563 1 98.69 173 LEU A C 1
ATOM 1331 O O . LEU A 1 173 ? -21.578 -1.852 0.571 1 98.69 173 LEU A O 1
ATOM 1335 N N . GLY A 1 174 ? -21.094 -1.779 -1.646 1 98.56 174 GLY A N 1
ATOM 1336 C CA . GLY A 1 174 ? -20.453 -0.474 -1.54 1 98.56 174 GLY A CA 1
ATOM 1337 C C . GLY A 1 174 ? -21.406 0.607 -1.046 1 98.56 174 GLY A C 1
ATOM 1338 O O . GLY A 1 174 ? -21.031 1.418 -0.194 1 98.56 174 GLY A O 1
ATOM 1339 N N . ILE A 1 175 ? -22.609 0.593 -1.505 1 98 175 ILE A N 1
ATOM 1340 C CA . ILE A 1 175 ? -23.609 1.58 -1.121 1 98 175 ILE A CA 1
ATOM 1341 C C . ILE A 1 175 ? -23.984 1.384 0.344 1 98 175 ILE A C 1
ATOM 1343 O O . ILE A 1 175 ? -24 2.34 1.123 1 98 175 ILE A O 1
ATOM 1347 N N . VAL A 1 176 ? -24.203 0.189 0.702 1 98.12 176 VAL A N 1
ATOM 1348 C CA . VAL A 1 176 ? -24.641 -0.128 2.061 1 98.12 176 VAL A CA 1
ATOM 1349 C C . VAL A 1 176 ? -23.516 0.203 3.045 1 98.12 176 VAL A C 1
ATOM 1351 O O . VAL A 1 176 ? -23.766 0.803 4.094 1 98.12 176 VAL A O 1
ATOM 1354 N N . TRP A 1 177 ? -22.344 -0.178 2.66 1 98.25 177 TRP A N 1
ATOM 1355 C CA . TRP A 1 177 ? -21.219 0.066 3.553 1 98.25 177 TRP A CA 1
ATOM 1356 C C . TRP A 1 177 ? -20.953 1.562 3.703 1 98.25 177 TRP A C 1
ATOM 1358 O O . TRP A 1 177 ? -20.578 2.027 4.785 1 98.25 177 TRP A O 1
ATOM 1368 N N . HIS A 1 178 ? -21.062 2.271 2.627 1 96.5 178 HIS A N 1
ATOM 1369 C CA . HIS A 1 178 ? -20.875 3.715 2.721 1 96.5 178 HIS A CA 1
ATOM 1370 C C . HIS A 1 178 ? -21.891 4.34 3.676 1 96.5 178 HIS A C 1
ATOM 1372 O O . HIS A 1 178 ? -21.531 5.188 4.496 1 96.5 178 HIS A O 1
ATOM 1378 N N . ALA A 1 179 ? -23.125 3.969 3.602 1 95.12 179 ALA A N 1
ATOM 1379 C CA . ALA A 1 179 ? -24.141 4.461 4.523 1 95.12 179 ALA A CA 1
ATOM 1380 C C . ALA A 1 179 ? -23.797 4.113 5.965 1 95.12 179 ALA A C 1
ATOM 1382 O O . ALA A 1 179 ? -23.891 4.961 6.855 1 95.12 179 ALA A O 1
ATOM 1383 N N . ALA A 1 180 ? -23.375 2.93 6.152 1 96.25 180 ALA A N 1
ATOM 1384 C CA . ALA A 1 180 ? -22.953 2.508 7.488 1 96.25 180 ALA A CA 1
ATOM 1385 C C . ALA A 1 180 ? -21.75 3.312 7.965 1 96.25 180 ALA A C 1
ATOM 1387 O O . ALA A 1 180 ? -21.672 3.688 9.141 1 96.25 180 ALA A O 1
ATOM 1388 N N . SER A 1 181 ? -20.828 3.551 7.051 1 94.88 181 SER A N 1
ATOM 1389 C CA . SER A 1 181 ? -19.625 4.312 7.379 1 94.88 181 SER A CA 1
ATOM 1390 C C . SER A 1 181 ? -19.984 5.73 7.816 1 94.88 181 SER A C 1
ATOM 1392 O O . SER A 1 181 ? -19.328 6.289 8.703 1 94.88 181 SER A O 1
ATOM 1394 N N . CYS A 1 182 ? -20.938 6.324 7.207 1 91.31 182 CYS A N 1
ATOM 1395 C CA . CYS A 1 182 ? -21.375 7.664 7.586 1 91.31 182 CYS A CA 1
ATOM 1396 C C . CYS A 1 182 ? -21.891 7.688 9.023 1 91.31 182 CYS A C 1
ATOM 1398 O O . CYS A 1 182 ? -21.594 8.609 9.773 1 91.31 182 CYS A O 1
ATOM 1400 N N . VAL A 1 183 ? -22.578 6.656 9.398 1 90.25 183 VAL A N 1
ATOM 1401 C CA . VAL A 1 183 ? -23.109 6.555 10.758 1 90.25 183 VAL A CA 1
ATOM 1402 C C . VAL A 1 183 ? -21.969 6.359 11.742 1 90.25 183 VAL A C 1
ATOM 1404 O O . VAL A 1 183 ? -21.906 7.031 12.781 1 90.25 183 VAL A O 1
ATOM 1407 N N . ILE A 1 184 ? -21.078 5.527 11.359 1 90.44 184 ILE A N 1
ATOM 1408 C CA . ILE A 1 184 ? -19.938 5.238 12.219 1 90.44 184 ILE A CA 1
ATOM 1409 C C . ILE A 1 184 ? -19.078 6.484 12.367 1 90.44 184 ILE A C 1
ATOM 1411 O O . ILE A 1 184 ? -18.609 6.797 13.461 1 90.44 184 ILE A O 1
ATOM 1415 N N . ALA A 1 185 ? -18.859 7.102 11.273 1 88.06 185 ALA A N 1
ATOM 1416 C CA . ALA A 1 185 ? -18.047 8.312 11.281 1 88.06 185 ALA A CA 1
ATOM 1417 C C . ALA A 1 185 ? -18.672 9.391 12.156 1 88.06 185 ALA A C 1
ATOM 1419 O O . ALA A 1 185 ? -17.969 10.125 12.844 1 88.06 185 ALA A O 1
ATOM 1420 N N . ALA A 1 186 ? -19.938 9.508 12.117 1 83.25 186 ALA A N 1
ATOM 1421 C CA . ALA A 1 186 ? -20.641 10.469 12.961 1 83.25 186 ALA A CA 1
ATOM 1422 C C . ALA A 1 186 ? -20.438 10.156 14.445 1 83.25 186 ALA A C 1
ATOM 1424 O O . ALA A 1 186 ? -20.203 11.055 15.25 1 83.25 186 ALA A O 1
ATOM 1425 N N . ALA A 1 187 ? -20.484 8.922 14.742 1 83.12 187 ALA A N 1
ATOM 1426 C CA . ALA A 1 187 ? -20.266 8.492 16.125 1 83.12 187 ALA A CA 1
ATOM 1427 C C . ALA A 1 187 ? -18.812 8.727 16.531 1 83.12 187 ALA A C 1
ATOM 1429 O O . ALA A 1 187 ? -18.531 9.156 17.656 1 83.12 187 ALA A O 1
ATOM 1430 N N . ALA A 1 188 ? -17.938 8.477 15.633 1 82.88 188 ALA A N 1
ATOM 1431 C CA . ALA A 1 188 ? -16.5 8.625 15.906 1 82.88 188 ALA A CA 1
ATOM 1432 C C . ALA A 1 188 ? -16.125 10.094 16.062 1 82.88 188 ALA A C 1
ATOM 1434 O O . ALA A 1 188 ? -15.211 10.422 16.828 1 82.88 188 ALA A O 1
ATOM 1435 N N . LYS A 1 189 ? -16.734 10.867 15.336 1 77 189 LYS A N 1
ATOM 1436 C CA . LYS A 1 189 ? -16.469 12.305 15.438 1 77 189 LYS A CA 1
ATOM 1437 C C . LYS A 1 189 ? -16.719 12.805 16.859 1 77 189 LYS A C 1
ATOM 1439 O O . LYS A 1 189 ? -15.977 13.664 17.359 1 77 189 LYS A O 1
ATOM 1444 N N . GLU A 1 190 ? -17.672 12.273 17.453 1 72.62 190 GLU A N 1
ATOM 1445 C CA . GLU A 1 190 ? -17.906 12.609 18.844 1 72.62 190 GLU A CA 1
ATOM 1446 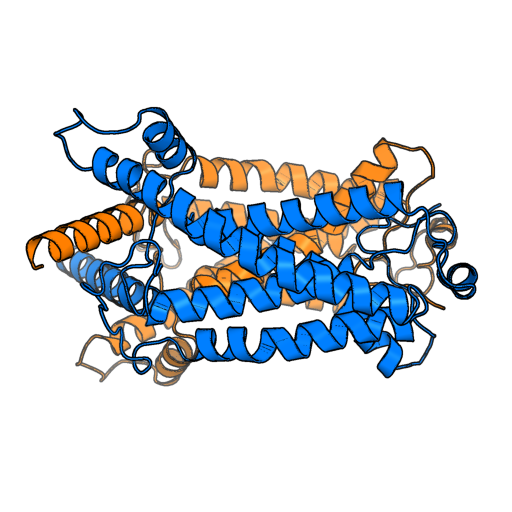C C . GLU A 1 190 ? -16.719 12.219 19.719 1 72.62 190 GLU A C 1
ATOM 1448 O O . GLU A 1 190 ? -16.344 12.961 20.625 1 72.62 190 GLU A O 1
ATOM 1453 N N . GLY A 1 191 ? -16.203 11.148 19.406 1 70.06 191 GLY A N 1
ATOM 1454 C CA . GLY A 1 191 ? -15.031 10.695 20.141 1 70.06 191 GLY A CA 1
ATOM 1455 C C . GLY A 1 191 ? -13.797 11.547 19.891 1 70.06 191 GLY A C 1
ATOM 1456 O O . GLY A 1 191 ? -13.008 11.797 20.797 1 70.06 191 GLY A O 1
ATOM 1457 N N . LEU A 1 192 ? -13.664 12.008 18.703 1 73.62 192 LEU A N 1
ATOM 1458 C CA . LEU A 1 192 ? -12.539 12.852 18.328 1 73.62 192 LEU A CA 1
ATOM 1459 C C . LEU A 1 192 ? -12.609 14.203 19.031 1 73.62 192 LEU A C 1
ATOM 1461 O O . LEU A 1 192 ? -11.586 14.734 19.484 1 73.62 192 LEU A O 1
ATOM 1465 N N . GLU A 1 193 ? -13.766 14.719 19.141 1 70.62 193 GLU A N 1
ATOM 1466 C CA . GLU A 1 193 ? -13.977 16 19.797 1 70.62 193 GLU A CA 1
ATOM 1467 C C . GLU A 1 193 ? -13.766 15.875 21.312 1 70.62 193 GLU A C 1
ATOM 1469 O O . GLU A 1 193 ? -13.211 16.781 21.938 1 70.62 193 GLU A O 1
ATOM 1474 N N . CYS A 1 194 ? -14.18 14.789 21.781 1 66.06 194 CYS A N 1
ATOM 1475 C CA . CYS A 1 194 ? -14.07 14.586 23.219 1 66.06 194 CYS A CA 1
ATOM 1476 C C . CYS A 1 194 ? -12.609 14.453 23.641 1 66.06 194 CYS A C 1
ATOM 1478 O O . CYS A 1 194 ? -12.258 14.773 24.766 1 66.06 194 CYS A O 1
ATOM 1480 N N . ARG A 1 195 ? -11.836 14.055 22.781 1 63.69 195 ARG A N 1
ATOM 1481 C CA . ARG A 1 195 ? -10.414 13.914 23.078 1 63.69 195 ARG A CA 1
ATOM 1482 C C . ARG A 1 195 ? -9.766 15.273 23.328 1 63.69 195 ARG A C 1
ATOM 1484 O O . ARG A 1 195 ? -8.82 15.375 24.109 1 63.69 195 ARG A O 1
ATOM 1491 N N . VAL A 1 196 ? -10.273 16.234 22.734 1 61.25 196 VAL A N 1
ATOM 1492 C CA . VAL A 1 196 ? -9.633 17.547 22.812 1 61.25 196 VAL A CA 1
ATOM 1493 C C . VAL A 1 196 ? -10.375 18.422 23.828 1 61.25 196 VAL A C 1
ATOM 1495 O O . VAL A 1 196 ? -9.75 19.219 24.531 1 61.25 196 VAL A O 1
ATOM 1498 N N . VAL A 1 197 ? -11.742 18.281 23.766 1 56.53 197 VAL A N 1
ATOM 1499 C CA . VAL A 1 197 ? -12.5 19.188 24.625 1 56.53 197 VAL A CA 1
ATOM 1500 C C . VAL A 1 197 ? -12.648 18.578 26.016 1 56.53 197 VAL A C 1
ATOM 1502 O O . VAL A 1 197 ? -12.75 17.359 26.172 1 56.53 197 VAL A O 1
ATOM 1505 N N . SER A 1 198 ? -12.289 19.312 26.969 1 51.41 198 SER A N 1
ATOM 1506 C CA . SER A 1 198 ? -12.359 19.031 28.406 1 51.41 198 SER A CA 1
ATOM 1507 C C . SER A 1 198 ? -13.758 18.594 28.812 1 51.41 198 SER A C 1
ATOM 1509 O O . SER A 1 198 ? -13.922 17.891 29.812 1 51.41 198 SER A O 1
ATOM 1511 N N . ASN A 1 199 ? -14.781 19.156 28.219 1 50.31 199 ASN A N 1
ATOM 1512 C CA . ASN A 1 199 ? -16.094 18.828 28.781 1 50.31 199 ASN A CA 1
ATOM 1513 C C . ASN A 1 199 ? -16.547 17.438 28.359 1 50.31 199 ASN A C 1
ATOM 1515 O O . ASN A 1 199 ? -17.062 17.25 27.25 1 50.31 199 ASN A O 1
ATOM 1519 N N . LYS A 1 200 ? -16.109 16.453 28.906 1 56.25 200 LYS A N 1
ATOM 1520 C CA . LYS A 1 200 ? -16.125 15 28.75 1 56.25 200 LYS A CA 1
ATOM 1521 C C . LYS A 1 200 ? -17.531 14.445 28.984 1 56.25 200 LYS A C 1
ATOM 1523 O O . LYS A 1 200 ? -17.75 13.234 28.875 1 56.25 200 LYS A O 1
ATOM 1528 N N . ASN A 1 201 ? -18.469 15.25 29.453 1 55.34 201 ASN A N 1
ATOM 1529 C CA . ASN A 1 201 ? -19.656 14.625 30.031 1 55.34 201 ASN A CA 1
ATOM 1530 C C . ASN A 1 201 ? -20.406 13.797 28.984 1 55.34 201 ASN A C 1
ATOM 1532 O O . ASN A 1 201 ? -21.031 12.789 29.328 1 55.34 201 ASN A O 1
ATOM 1536 N N . PHE A 1 202 ? -20.266 14.164 27.625 1 58.19 202 PHE A N 1
ATOM 1537 C CA . PHE A 1 202 ? -21.172 13.477 26.703 1 58.19 202 PHE A CA 1
ATOM 1538 C C . PHE A 1 202 ? -20.406 12.602 25.734 1 58.19 202 PHE A C 1
ATOM 1540 O O . PHE A 1 202 ? -20.984 12.047 24.797 1 58.19 202 PHE A O 1
ATOM 1547 N N . CYS A 1 203 ? -19.219 12.203 26.141 1 64.62 203 CYS A N 1
ATOM 1548 C CA . CYS A 1 203 ? -18.422 11.492 25.141 1 64.62 203 CYS A CA 1
ATOM 1549 C C . CYS A 1 203 ? -18.516 9.984 25.359 1 64.62 203 CYS A C 1
ATOM 1551 O O . CYS A 1 203 ? -18.406 9.508 26.484 1 64.62 203 CYS A O 1
ATOM 1553 N N . SER A 1 204 ? -19 9.266 24.297 1 76.12 204 SER A N 1
ATOM 1554 C CA . SER A 1 204 ? -18.938 7.812 24.359 1 76.12 204 SER A CA 1
ATOM 1555 C C . SER A 1 204 ? -17.516 7.332 24.656 1 76.12 204 SER A C 1
ATOM 1557 O O . SER A 1 204 ? -16.594 7.645 23.922 1 76.12 204 SER A O 1
ATOM 1559 N N . VAL A 1 205 ? -17.438 6.586 25.703 1 74.88 205 VAL A N 1
ATOM 1560 C CA . VAL A 1 205 ? -16.141 6.078 26.156 1 74.88 205 VAL A CA 1
ATOM 1561 C C . VAL A 1 205 ? -15.57 5.133 25.109 1 74.88 205 VAL A C 1
ATOM 1563 O O . VAL A 1 205 ? -14.367 5.16 24.828 1 74.88 205 VAL A O 1
ATOM 1566 N N . LEU A 1 206 ? -16.469 4.43 24.562 1 75.75 206 LEU A N 1
ATOM 1567 C CA . LEU A 1 206 ? -16.031 3.428 23.594 1 75.75 206 LEU A CA 1
ATOM 1568 C C . LEU A 1 206 ? -15.406 4.086 22.375 1 75.75 206 LEU A C 1
ATOM 1570 O O . LEU A 1 206 ? -14.32 3.693 21.938 1 75.75 206 LEU A O 1
ATOM 1574 N N . TRP A 1 207 ? -16.016 5.035 21.906 1 79.06 207 TRP A N 1
ATOM 1575 C CA . TRP A 1 207 ? -15.516 5.684 20.703 1 79.06 207 TRP A CA 1
ATOM 1576 C C . TRP A 1 207 ? -14.258 6.488 21 1 79.06 207 TRP A C 1
ATOM 1578 O O . TRP A 1 207 ? -13.336 6.539 20.188 1 79.06 207 TRP A O 1
ATOM 1588 N N . THR A 1 208 ? -14.242 7 22.141 1 77.69 208 THR A N 1
ATOM 1589 C CA . THR A 1 208 ? -13.055 7.754 22.531 1 77.69 208 THR A CA 1
ATOM 1590 C C . THR A 1 208 ? -11.844 6.832 22.656 1 77.69 208 THR A C 1
ATOM 1592 O O . THR A 1 208 ? -10.766 7.148 22.156 1 77.69 208 THR A O 1
ATOM 1595 N N . LYS A 1 209 ? -12.094 5.734 23.234 1 80.81 209 LYS A N 1
ATOM 1596 C CA . LYS A 1 209 ? -10.992 4.785 23.391 1 80.81 209 LYS A CA 1
ATOM 1597 C C . LYS A 1 209 ? -10.539 4.234 22.047 1 80.81 209 LYS A C 1
ATOM 1599 O O . LYS A 1 209 ? -9.336 4.043 21.828 1 80.81 209 LYS A O 1
ATOM 1604 N N . ALA A 1 210 ? -11.438 4.035 21.188 1 82.19 210 ALA A N 1
ATOM 1605 C CA . ALA A 1 210 ? -11.109 3.498 19.875 1 82.19 210 ALA A CA 1
ATOM 1606 C C . ALA A 1 210 ? -10.289 4.496 19.062 1 82.19 210 ALA A C 1
ATOM 1608 O O . ALA A 1 210 ? -9.281 4.133 18.453 1 82.19 210 ALA A O 1
ATOM 1609 N N . VAL A 1 211 ? -10.695 5.664 19.156 1 80.56 211 VAL A N 1
ATOM 1610 C CA . VAL A 1 211 ? -10.031 6.727 18.422 1 80.56 211 VAL A CA 1
ATOM 1611 C C . VAL A 1 211 ? -8.625 6.945 18.969 1 80.56 211 VAL A C 1
ATOM 1613 O O . VAL A 1 211 ? -7.672 7.133 18.219 1 80.56 211 VAL A O 1
ATOM 1616 N N . GLU A 1 212 ? -8.586 6.875 20.234 1 79.44 212 GLU A N 1
ATOM 1617 C CA . GLU A 1 212 ? -7.293 7.062 20.891 1 79.44 212 GLU A CA 1
ATOM 1618 C C . GLU A 1 212 ? -6.359 5.891 20.609 1 79.44 212 GLU A C 1
ATOM 1620 O O . GLU A 1 212 ? -5.18 6.086 20.297 1 79.44 212 GLU A O 1
ATOM 1625 N N . PHE A 1 213 ? -6.961 4.793 20.672 1 79.88 213 PHE A N 1
ATOM 1626 C CA . PHE A 1 213 ? -6.168 3.586 20.469 1 79.88 213 PHE A CA 1
ATOM 1627 C C . PHE A 1 213 ? -5.617 3.529 19.047 1 79.88 213 PHE A C 1
ATOM 1629 O O . PHE A 1 213 ? -4.457 3.164 18.844 1 79.88 213 PHE A O 1
ATOM 1636 N N . LEU A 1 214 ? -6.387 3.973 18.125 1 83.19 214 LEU A N 1
ATOM 1637 C CA . LEU A 1 214 ? -5.992 3.896 16.734 1 83.19 214 LEU A CA 1
ATOM 1638 C C . LEU A 1 214 ? -5.34 5.199 16.281 1 83.19 214 LEU A C 1
ATOM 1640 O O . LEU A 1 214 ? -4.855 5.297 15.148 1 83.19 214 LEU A O 1
ATOM 1644 N N . ASN A 1 215 ? -5.336 6.164 17.188 1 83.19 215 ASN A N 1
ATOM 1645 C CA . ASN A 1 215 ? -4.75 7.461 16.875 1 83.19 215 ASN A CA 1
ATOM 1646 C C . ASN A 1 215 ? -5.32 8.039 15.578 1 83.19 215 ASN A C 1
ATOM 1648 O O . ASN A 1 215 ? -4.566 8.438 14.688 1 83.19 215 ASN A O 1
ATOM 1652 N N . LEU A 1 216 ? -6.652 8.062 15.57 1 88.12 216 LEU A N 1
ATOM 1653 C CA . LEU A 1 216 ? -7.359 8.414 14.344 1 88.12 216 LEU A CA 1
ATOM 1654 C C . LEU A 1 216 ? -7.422 9.922 14.164 1 88.12 216 LEU A C 1
ATOM 1656 O O . LEU A 1 216 ? -7.387 10.672 15.141 1 88.12 216 LEU A O 1
ATOM 1660 N N . ARG A 1 217 ? -7.477 10.289 12.93 1 87.62 217 ARG A N 1
ATOM 1661 C CA . ARG A 1 217 ? -7.77 11.664 12.547 1 87.62 217 ARG A CA 1
ATOM 1662 C C . ARG A 1 217 ? -8.875 11.719 11.492 1 87.62 217 ARG A C 1
ATOM 1664 O O . ARG A 1 217 ? -9.195 10.711 10.867 1 87.62 217 ARG A O 1
ATOM 1671 N N . ASP A 1 218 ? -9.469 12.812 11.344 1 86.25 218 ASP A N 1
ATOM 1672 C CA . ASP A 1 218 ? -10.5 13.047 10.336 1 86.25 218 ASP A CA 1
ATOM 1673 C C . ASP A 1 218 ? -10.266 14.383 9.625 1 86.25 218 ASP A C 1
ATOM 1675 O O . ASP A 1 218 ? -10.461 15.445 10.211 1 86.25 218 ASP A O 1
ATOM 1679 N N . SER A 1 219 ? -9.898 14.281 8.359 1 84.5 219 SER A N 1
ATOM 1680 C CA . SER A 1 219 ? -9.641 15.492 7.59 1 84.5 219 SER A CA 1
ATOM 1681 C C . SER A 1 219 ? -10.781 15.789 6.621 1 84.5 219 SER A C 1
ATOM 1683 O O . SER A 1 219 ? -10.609 16.562 5.672 1 84.5 219 SER A O 1
ATOM 1685 N N . SER A 1 220 ? -11.914 15.234 6.859 1 79.62 220 SER A N 1
ATOM 1686 C CA . SER A 1 220 ? -13.031 15.289 5.918 1 79.62 220 SER A CA 1
ATOM 1687 C C . SER A 1 220 ? -13.57 16.703 5.777 1 79.62 220 SER A C 1
ATOM 1689 O O . SER A 1 220 ? -14.195 17.047 4.77 1 79.62 220 SER A O 1
ATOM 1691 N N . LEU A 1 221 ? -13.289 17.547 6.766 1 74.81 221 LEU A N 1
ATOM 1692 C CA . LEU A 1 221 ? -13.844 18.906 6.742 1 74.81 221 LEU A CA 1
ATOM 1693 C C . LEU A 1 221 ? -12.953 19.844 5.941 1 74.81 221 LEU A C 1
ATOM 1695 O O . LEU A 1 221 ? -13.344 20.984 5.648 1 74.81 221 LEU A O 1
ATOM 1699 N N . VAL A 1 222 ? -11.781 19.328 5.613 1 76.75 222 VAL A N 1
ATOM 1700 C CA . VAL A 1 222 ? -10.836 20.125 4.836 1 76.75 222 VAL A CA 1
ATOM 1701 C C . VAL A 1 222 ? -10.945 19.766 3.357 1 76.75 222 VAL A C 1
ATOM 1703 O O . VAL A 1 222 ? -10.875 18.578 3.002 1 76.75 222 VAL A O 1
ATOM 1706 N N . SER A 1 223 ? -11.141 20.703 2.564 1 73.75 223 SER A N 1
ATOM 1707 C CA . SER A 1 223 ? -11.352 20.469 1.14 1 73.75 223 SER A CA 1
ATOM 1708 C C . SER A 1 223 ? -10.133 19.812 0.495 1 73.75 223 SER A C 1
ATOM 1710 O O . SER A 1 223 ? -10.25 18.828 -0.227 1 73.75 223 SER A O 1
ATOM 1712 N N . ASN A 1 224 ? -8.938 20.328 0.735 1 78.94 224 ASN A N 1
ATOM 1713 C CA . ASN A 1 224 ? -7.668 19.812 0.24 1 78.94 224 ASN A CA 1
ATOM 1714 C C . ASN A 1 224 ? -6.672 19.594 1.375 1 78.94 224 ASN A C 1
ATOM 1716 O O . ASN A 1 224 ? -5.781 20.406 1.593 1 78.94 224 ASN A O 1
ATOM 1720 N N . PRO A 1 225 ? -6.898 18.438 1.954 1 81.5 225 PRO A N 1
ATOM 1721 C CA . PRO A 1 225 ? -6.047 18.188 3.119 1 81.5 225 PRO A CA 1
ATOM 1722 C C . PRO A 1 225 ? -4.559 18.172 2.77 1 81.5 225 PRO A C 1
ATOM 1724 O O . PRO A 1 225 ? -3.727 18.562 3.594 1 81.5 225 PRO A O 1
ATOM 1727 N N . LEU A 1 226 ? -4.227 17.766 1.598 1 82.5 226 LEU A N 1
ATOM 1728 C CA . LEU A 1 226 ? -2.828 17.703 1.193 1 82.5 226 LEU A CA 1
ATOM 1729 C C . LEU A 1 226 ? -2.225 19.109 1.13 1 82.5 226 LEU A C 1
ATOM 1731 O O . LEU A 1 226 ? -1.138 19.344 1.664 1 82.5 226 LEU A O 1
ATOM 1735 N N . GLU A 1 227 ? -2.941 19.922 0.457 1 79.81 227 GLU A N 1
ATOM 1736 C CA . GLU A 1 227 ? -2.465 21.297 0.357 1 79.81 227 GLU A CA 1
ATOM 1737 C C . GLU A 1 227 ? -2.445 21.984 1.725 1 79.81 227 GLU A C 1
ATOM 1739 O O . GLU A 1 227 ? -1.509 22.719 2.045 1 79.81 227 GLU A O 1
ATOM 1744 N N . PHE A 1 228 ? -3.459 21.719 2.502 1 82 228 PHE A N 1
ATOM 1745 C CA . PHE A 1 228 ? -3.551 22.266 3.848 1 82 228 PHE A CA 1
ATOM 1746 C C . PHE A 1 228 ? -2.352 21.844 4.691 1 82 228 PHE A C 1
ATOM 1748 O O . PHE A 1 228 ? -1.727 22.688 5.348 1 82 228 PHE A O 1
ATOM 1755 N N . GLN A 1 229 ? -2.01 20.641 4.609 1 83 229 GLN A N 1
ATOM 1756 C CA . GLN A 1 229 ? -0.898 20.094 5.391 1 83 229 GLN A CA 1
ATOM 1757 C C . GLN A 1 229 ? 0.438 20.625 4.871 1 83 229 GLN A C 1
ATOM 1759 O O . GLN A 1 229 ? 1.33 20.953 5.66 1 83 229 GLN A O 1
ATOM 1764 N N . ARG A 1 230 ? 0.563 20.656 3.619 1 81.69 230 ARG A N 1
ATOM 1765 C CA . ARG A 1 230 ? 1.794 21.172 3.023 1 81.69 230 ARG A CA 1
ATOM 1766 C C . ARG A 1 230 ? 2.082 22.594 3.5 1 81.69 230 ARG A C 1
ATOM 1768 O O . ARG A 1 230 ? 3.211 22.906 3.879 1 81.69 230 ARG A O 1
ATOM 1775 N N . GLN A 1 231 ? 1.084 23.391 3.441 1 77.94 231 GLN A N 1
ATOM 1776 C CA . GLN A 1 231 ? 1.237 24.781 3.879 1 77.94 231 GLN A CA 1
ATOM 1777 C C . GLN A 1 231 ? 1.626 24.844 5.352 1 77.94 231 GLN A C 1
ATOM 1779 O O . GLN A 1 231 ? 2.461 25.672 5.738 1 77.94 231 GLN A O 1
ATOM 1784 N N . LEU A 1 232 ? 1.097 24 6.07 1 78.81 232 LEU A N 1
ATOM 1785 C CA . LEU A 1 232 ? 1.373 23.984 7.504 1 78.81 232 LEU A CA 1
ATOM 1786 C C . LEU A 1 232 ? 2.816 23.578 7.773 1 78.81 232 LEU A C 1
ATOM 1788 O O . LEU A 1 232 ? 3.477 24.141 8.641 1 78.81 232 LEU A O 1
ATOM 1792 N N . PHE A 1 233 ? 3.303 22.656 7.09 1 79.81 233 PHE A N 1
ATOM 1793 C CA . PHE A 1 233 ? 4.664 22.188 7.305 1 79.81 233 PHE A CA 1
ATOM 1794 C C . PHE A 1 233 ? 5.68 23.219 6.832 1 79.81 233 PHE A C 1
ATOM 1796 O O . PHE A 1 233 ? 6.742 23.375 7.434 1 79.81 233 PHE A O 1
ATOM 1803 N N . VAL A 1 234 ? 5.371 23.875 5.793 1 75.5 234 VAL A N 1
ATOM 1804 C CA . VAL A 1 234 ? 6.246 24.938 5.316 1 75.5 234 VAL A CA 1
ATOM 1805 C C . VAL A 1 234 ? 6.297 26.062 6.34 1 75.5 234 VAL A C 1
ATOM 1807 O O . VAL A 1 234 ? 7.371 26.594 6.645 1 75.5 234 VAL A O 1
ATOM 1810 N N . GLN A 1 235 ? 5.113 26.391 6.84 1 76.06 235 GLN A N 1
ATOM 1811 C CA . GLN A 1 235 ? 5.051 27.438 7.859 1 76.06 235 GLN A CA 1
ATOM 1812 C C . GLN A 1 235 ? 5.828 27.031 9.109 1 76.06 235 GLN A C 1
ATOM 1814 O O . GLN A 1 235 ? 6.508 27.859 9.719 1 76.06 235 GLN A O 1
ATOM 1819 N N . TYR A 1 236 ? 5.723 25.828 9.461 1 75.94 236 TYR A N 1
ATOM 1820 C CA . TYR A 1 236 ? 6.445 25.312 10.617 1 75.94 236 TYR A CA 1
ATOM 1821 C C . TYR A 1 236 ? 7.949 25.391 10.406 1 75.94 236 TYR A C 1
ATOM 1823 O O . TYR A 1 236 ? 8.695 25.766 11.312 1 75.94 236 TYR A O 1
ATOM 1831 N N . ALA A 1 237 ? 8.398 25.094 9.242 1 71.5 237 ALA A N 1
ATOM 1832 C CA . ALA A 1 237 ? 9.812 25.125 8.906 1 71.5 237 ALA A CA 1
ATOM 1833 C C . ALA A 1 237 ? 10.352 26.562 8.922 1 71.5 237 ALA A C 1
ATOM 1835 O O . ALA A 1 237 ? 11.477 26.797 9.367 1 71.5 237 ALA A O 1
ATOM 1836 N N . GLU A 1 238 ? 9.578 27.438 8.469 1 71.75 238 GLU A N 1
ATOM 1837 C CA . GLU A 1 238 ? 9.969 28.844 8.438 1 71.75 238 GLU A CA 1
ATOM 1838 C C . GLU A 1 238 ? 10.102 29.406 9.852 1 71.75 238 GLU A C 1
ATOM 1840 O O . GLU A 1 238 ? 11 30.203 10.125 1 71.75 238 GLU A O 1
ATOM 1845 N N . ARG A 1 239 ? 9.219 29 10.672 1 69.19 239 ARG A N 1
ATOM 1846 C CA . ARG A 1 239 ? 9.242 29.484 12.047 1 69.19 239 ARG A CA 1
ATOM 1847 C C . ARG A 1 239 ? 10.445 28.938 12.805 1 69.19 239 ARG A C 1
ATOM 1849 O O . ARG A 1 239 ? 11 29.609 13.672 1 69.19 239 ARG A O 1
ATOM 1856 N N . ARG A 1 240 ? 10.82 27.828 12.5 1 63.66 240 ARG A N 1
ATOM 1857 C CA . ARG A 1 240 ? 11.969 27.219 13.164 1 63.66 240 ARG A CA 1
ATOM 1858 C C . ARG A 1 240 ? 13.273 27.859 12.703 1 63.66 240 ARG A C 1
ATOM 1860 O O . ARG A 1 240 ? 14.211 28 13.492 1 63.66 240 ARG A O 1
ATOM 1867 N N . VAL A 1 241 ? 13.297 28.188 11.492 1 54.59 241 VAL A N 1
ATOM 1868 C CA . VAL A 1 241 ? 14.469 28.875 10.977 1 54.59 241 VAL A CA 1
ATOM 1869 C C . VAL A 1 241 ? 14.602 30.25 11.625 1 54.59 241 VAL A C 1
ATOM 1871 O O . VAL A 1 241 ? 15.711 30.703 11.906 1 54.59 241 VAL A O 1
ATOM 1874 N N . VAL A 1 242 ? 13.43 30.797 11.945 1 47.31 242 VAL A N 1
ATOM 1875 C CA . VAL A 1 242 ? 13.453 32.125 12.523 1 47.31 242 VAL A CA 1
ATOM 1876 C C . VAL A 1 242 ? 13.836 32.062 14 1 47.31 242 VAL A C 1
ATOM 1878 O O . VAL A 1 242 ? 14.461 32.969 14.539 1 47.31 242 VAL A O 1
ATOM 1881 N N . VAL A 1 243 ? 13.43 31.047 14.547 1 48.66 243 VAL A N 1
ATOM 1882 C CA . VAL A 1 243 ? 13.703 30.953 15.977 1 48.66 243 VAL A CA 1
ATOM 1883 C C . VAL A 1 243 ? 15.125 30.453 16.203 1 48.66 243 VAL A C 1
ATOM 1885 O O . VAL A 1 243 ? 15.656 30.547 17.312 1 48.66 243 VAL A O 1
ATOM 1888 N N . GLU A 1 244 ? 15.68 29.766 15.281 1 43.97 244 GLU A N 1
ATOM 1889 C CA . GLU A 1 244 ? 17.094 29.422 15.484 1 43.97 244 GLU A CA 1
ATOM 1890 C C . GLU A 1 244 ? 18 30.531 14.961 1 43.97 244 GLU A C 1
ATOM 1892 O O . GLU A 1 244 ? 17.703 31.141 13.93 1 43.97 244 GLU A O 1
ATOM 1897 N N . MET B 1 1 ? -0.381 -22.422 -19.938 1 84.12 1 MET B N 1
ATOM 1898 C CA . MET B 1 1 ? -0.464 -21.25 -19.062 1 84.12 1 MET B CA 1
ATOM 1899 C C . MET B 1 1 ? 0.783 -21.125 -18.188 1 84.12 1 MET B C 1
ATOM 1901 O O . MET B 1 1 ? 1.354 -22.141 -17.766 1 84.12 1 MET B O 1
ATOM 1905 N N . LYS B 1 2 ? 1.275 -20 -18.141 1 83.44 2 LYS B N 1
ATOM 1906 C CA . LYS B 1 2 ? 2.434 -19.781 -17.297 1 83.44 2 LYS B CA 1
ATOM 1907 C C . LYS B 1 2 ? 2.088 -18.828 -16.141 1 83.44 2 LYS B C 1
ATOM 1909 O O . LYS B 1 2 ? 1.217 -17.969 -16.281 1 83.44 2 LYS B O 1
ATOM 1914 N N . PRO B 1 3 ? 2.725 -19.047 -14.992 1 84.44 3 PRO B N 1
ATOM 1915 C CA . PRO B 1 3 ? 2.443 -18.172 -13.859 1 84.44 3 PRO B CA 1
ATOM 1916 C C . PRO B 1 3 ? 3.004 -16.766 -14.039 1 84.44 3 PRO B C 1
ATOM 1918 O O . PRO B 1 3 ? 4.004 -16.578 -14.742 1 84.44 3 PRO B O 1
ATOM 1921 N N . PHE B 1 4 ? 2.219 -15.844 -13.5 1 82.88 4 PHE B N 1
ATOM 1922 C CA . PHE B 1 4 ? 2.768 -14.5 -13.398 1 82.88 4 PHE B CA 1
ATOM 1923 C C . PHE B 1 4 ? 3.869 -14.445 -12.344 1 82.88 4 PHE B C 1
ATOM 1925 O O . PHE B 1 4 ? 3.602 -14.594 -11.148 1 82.88 4 PHE B O 1
ATOM 1932 N N . ASN B 1 5 ? 5.027 -14.062 -12.703 1 79.19 5 ASN B N 1
ATOM 1933 C CA . ASN B 1 5 ? 6.234 -14.344 -11.93 1 79.19 5 ASN B CA 1
ATOM 1934 C C . ASN B 1 5 ? 6.359 -13.422 -10.727 1 79.19 5 ASN B C 1
ATOM 1936 O O . ASN B 1 5 ? 6.867 -13.828 -9.68 1 79.19 5 ASN B O 1
ATOM 1940 N N . LEU B 1 6 ? 5.898 -12.25 -10.758 1 79.69 6 LEU B N 1
ATOM 1941 C CA . LEU B 1 6 ? 6.176 -11.234 -9.75 1 79.69 6 LEU B CA 1
ATOM 1942 C C . LEU B 1 6 ? 5.527 -11.602 -8.422 1 79.69 6 LEU B C 1
ATOM 1944 O O . LEU B 1 6 ? 6.043 -11.25 -7.355 1 79.69 6 LEU B O 1
ATOM 1948 N N . THR B 1 7 ? 4.465 -12.383 -8.469 1 87.31 7 THR B N 1
ATOM 1949 C CA . THR B 1 7 ? 3.748 -12.688 -7.234 1 87.31 7 THR B CA 1
ATOM 1950 C C . THR B 1 7 ? 3.574 -14.195 -7.074 1 87.31 7 THR B C 1
ATOM 1952 O O . THR B 1 7 ? 2.77 -14.648 -6.258 1 87.31 7 THR B O 1
ATOM 1955 N N . TYR B 1 8 ? 4.305 -14.891 -7.797 1 87.06 8 TYR B N 1
ATOM 1956 C CA . TYR B 1 8 ? 4.18 -16.344 -7.809 1 87.06 8 TYR B CA 1
ATOM 1957 C C . TYR B 1 8 ? 5.105 -16.969 -6.77 1 87.06 8 TYR B C 1
ATOM 1959 O O . TYR B 1 8 ? 6.312 -16.734 -6.781 1 87.06 8 TYR B O 1
ATOM 1967 N N . VAL B 1 9 ? 4.504 -17.688 -5.875 1 88.88 9 VAL B N 1
ATOM 1968 C CA . VAL B 1 9 ? 5.273 -18.406 -4.867 1 88.88 9 VAL B CA 1
ATOM 1969 C C . VAL B 1 9 ? 4.664 -19.797 -4.641 1 88.88 9 VAL B C 1
ATOM 1971 O O . VAL B 1 9 ? 3.443 -19.922 -4.539 1 88.88 9 VAL B O 1
ATOM 1974 N N . ARG B 1 10 ? 5.539 -20.781 -4.641 1 89.25 10 ARG B N 1
ATOM 1975 C CA . ARG B 1 10 ? 5.117 -22.141 -4.344 1 89.25 10 ARG B CA 1
ATOM 1976 C C . ARG B 1 10 ? 5.656 -22.609 -2.996 1 89.25 10 ARG B C 1
ATOM 1978 O O . ARG B 1 10 ? 6.715 -22.156 -2.557 1 89.25 10 ARG B O 1
ATOM 1985 N N . TYR B 1 11 ? 4.887 -23.438 -2.434 1 89.69 11 TYR B N 1
ATOM 1986 C CA . TYR B 1 11 ? 5.285 -24 -1.153 1 89.69 11 TYR B CA 1
ATOM 1987 C C . TYR B 1 11 ? 4.793 -25.438 -1.021 1 89.69 11 TYR B C 1
ATOM 1989 O O . TYR B 1 11 ? 3.895 -25.859 -1.752 1 89.69 11 TYR B O 1
ATOM 1997 N N . PRO B 1 12 ? 5.508 -26.266 -0.173 1 88.19 12 PRO B N 1
ATOM 1998 C CA . PRO B 1 12 ? 5.051 -27.641 0.005 1 88.19 12 PRO B CA 1
ATOM 1999 C C . PRO B 1 12 ? 3.639 -27.734 0.576 1 88.19 12 PRO B C 1
ATOM 2001 O O . PRO B 1 12 ? 3.293 -26.984 1.491 1 88.19 12 PRO B O 1
ATOM 2004 N N . PRO B 1 13 ? 2.91 -28.656 -0.086 1 85.12 13 PRO B N 1
ATOM 2005 C CA . PRO B 1 13 ? 1.526 -28.781 0.379 1 85.12 13 PRO B CA 1
ATOM 2006 C C . PRO B 1 13 ? 1.433 -29.203 1.842 1 85.12 13 PRO B C 1
ATOM 2008 O O . PRO B 1 13 ? 2.275 -29.969 2.32 1 85.12 13 PRO B O 1
ATOM 2011 N N . ASP B 1 14 ? 0.509 -28.719 2.584 1 84.56 14 ASP B N 1
ATOM 2012 C CA . ASP B 1 14 ? 0.19 -29.094 3.961 1 84.56 14 ASP B CA 1
ATOM 2013 C C . ASP B 1 14 ? 1.335 -28.734 4.902 1 84.56 14 ASP B C 1
ATOM 2015 O O . ASP B 1 14 ? 1.555 -29.406 5.91 1 84.56 14 ASP B O 1
ATOM 2019 N N . ASP B 1 15 ? 2.236 -27.859 4.547 1 89.62 15 ASP B N 1
ATOM 2020 C CA . ASP B 1 15 ? 3.334 -27.359 5.367 1 89.62 15 ASP B CA 1
ATOM 2021 C C . ASP B 1 15 ? 3.047 -25.953 5.871 1 89.62 15 ASP B C 1
ATOM 2023 O O . ASP B 1 15 ? 3.137 -24.984 5.109 1 89.62 15 ASP B O 1
ATOM 2027 N N . VAL B 1 16 ? 2.74 -25.922 7.109 1 91.19 16 VAL B N 1
ATOM 2028 C CA . VAL B 1 16 ? 2.393 -24.641 7.699 1 91.19 16 VAL B CA 1
ATOM 2029 C C . VAL B 1 16 ? 3.592 -23.703 7.625 1 91.19 16 VAL B C 1
ATOM 2031 O O . VAL B 1 16 ? 3.447 -22.531 7.281 1 91.19 16 VAL B O 1
ATOM 2034 N N . VAL B 1 17 ? 4.688 -24.25 7.926 1 92.81 17 VAL B N 1
ATOM 2035 C CA . VAL B 1 17 ? 5.898 -23.438 7.867 1 92.81 17 VAL B CA 1
ATOM 2036 C C . VAL B 1 17 ? 6.125 -22.953 6.438 1 92.81 17 VAL B C 1
ATOM 2038 O O . VAL B 1 17 ? 6.453 -21.781 6.215 1 92.81 17 VAL B O 1
ATOM 2041 N N . GLY B 1 18 ? 5.906 -23.812 5.52 1 92.12 18 GLY B N 1
ATOM 2042 C CA . GLY B 1 18 ? 6.035 -23.453 4.117 1 92.12 18 GLY B CA 1
ATOM 2043 C C . GLY B 1 18 ? 5.086 -22.344 3.701 1 92.12 18 GLY B C 1
ATOM 2044 O O . GLY B 1 18 ? 5.469 -21.438 2.961 1 92.12 18 GLY B O 1
ATOM 2045 N N . SER B 1 19 ? 3.922 -22.484 4.223 1 92.12 19 SER B N 1
ATOM 2046 C CA . SER B 1 19 ? 2.938 -21.453 3.895 1 92.12 19 SER B CA 1
ATOM 2047 C C . SER B 1 19 ? 3.334 -20.109 4.477 1 92.12 19 SER B C 1
ATOM 2049 O O . SER B 1 19 ? 3.164 -19.062 3.83 1 92.12 19 SER B O 1
ATOM 2051 N N . LEU B 1 20 ? 3.861 -20.094 5.629 1 93.88 20 LEU B N 1
ATOM 2052 C CA . LEU B 1 20 ? 4.332 -18.859 6.258 1 93.88 20 LEU B CA 1
ATOM 2053 C C . LEU B 1 20 ? 5.531 -18.281 5.504 1 93.88 20 LEU B C 1
ATOM 2055 O O . LEU B 1 20 ? 5.652 -17.078 5.355 1 93.88 20 LEU B O 1
ATOM 2059 N N . MET B 1 21 ? 6.309 -19.188 5.035 1 94.94 21 MET B N 1
ATOM 2060 C CA . MET B 1 21 ? 7.465 -18.75 4.262 1 94.94 21 MET B CA 1
ATOM 2061 C C . MET B 1 21 ? 7.035 -18.156 2.924 1 94.94 21 MET B C 1
ATOM 2063 O O . MET B 1 21 ? 7.656 -17.219 2.428 1 94.94 21 MET B O 1
ATOM 2067 N N . ALA B 1 22 ? 6.027 -18.703 2.402 1 93.69 22 ALA B N 1
ATOM 2068 C CA . ALA B 1 22 ? 5.484 -18.141 1.167 1 93.69 22 ALA B CA 1
ATOM 2069 C C . ALA B 1 22 ? 4.996 -16.719 1.382 1 93.69 22 ALA B C 1
ATOM 2071 O O . ALA B 1 22 ? 5.273 -15.828 0.571 1 93.69 22 ALA B O 1
ATOM 2072 N N . VAL B 1 23 ? 4.359 -16.5 2.49 1 94.31 23 VAL B N 1
ATOM 2073 C CA . VAL B 1 23 ? 3.887 -15.172 2.836 1 94.31 23 VAL B CA 1
ATOM 2074 C C . VAL B 1 23 ? 5.078 -14.234 3.023 1 94.31 23 VAL B C 1
ATOM 2076 O O . VAL B 1 23 ? 5.066 -13.102 2.529 1 94.31 23 VAL B O 1
ATOM 2079 N N . ALA B 1 24 ? 6.039 -14.742 3.689 1 95.75 24 ALA B N 1
ATOM 2080 C CA . ALA B 1 24 ? 7.238 -13.945 3.92 1 95.75 24 ALA B CA 1
ATOM 2081 C C . ALA B 1 24 ? 7.891 -13.547 2.6 1 95.75 24 ALA B C 1
ATOM 2083 O O . ALA B 1 24 ? 8.398 -12.43 2.465 1 95.75 24 ALA B O 1
ATOM 2084 N N . SER B 1 25 ? 7.824 -14.398 1.666 1 95.12 25 SER B N 1
ATOM 2085 C CA . SER B 1 25 ? 8.453 -14.148 0.372 1 95.12 25 SER B CA 1
ATOM 2086 C C . SER B 1 25 ? 7.711 -13.062 -0.398 1 95.12 25 SER B C 1
ATOM 2088 O O . SER B 1 25 ? 8.242 -12.5 -1.358 1 95.12 25 SER B O 1
ATOM 2090 N N . LEU B 1 26 ? 6.512 -12.789 0.03 1 95.44 26 LEU B N 1
ATOM 2091 C CA . LEU B 1 26 ? 5.703 -11.789 -0.668 1 95.44 26 LEU B CA 1
ATOM 2092 C C . LEU B 1 26 ? 5.844 -10.422 -0.012 1 95.44 26 LEU B C 1
ATOM 2094 O O . LEU B 1 26 ? 5.324 -9.43 -0.523 1 95.44 26 LEU B O 1
ATOM 2098 N N . VAL B 1 27 ? 6.625 -10.312 1.015 1 95.94 27 VAL B N 1
ATOM 2099 C CA . VAL B 1 27 ? 6.742 -9.094 1.814 1 95.94 27 VAL B CA 1
ATOM 2100 C C . VAL B 1 27 ? 7.391 -7.988 0.983 1 95.94 27 VAL B C 1
ATOM 2102 O O . VAL B 1 27 ? 6.941 -6.84 1.009 1 95.94 27 VAL B O 1
ATOM 2105 N N . PRO B 1 28 ? 8.414 -8.266 0.164 1 95.88 28 PRO B N 1
ATOM 2106 C CA . PRO B 1 28 ? 9.031 -7.176 -0.597 1 95.88 28 PRO B CA 1
ATOM 2107 C C . PRO B 1 28 ? 8.055 -6.512 -1.568 1 95.88 28 PRO B C 1
ATOM 2109 O O . PRO B 1 28 ? 7.973 -5.281 -1.616 1 95.88 28 PRO B O 1
ATOM 2112 N N . ILE B 1 29 ? 7.316 -7.277 -2.279 1 95.38 29 ILE B N 1
ATOM 2113 C CA . ILE B 1 29 ? 6.367 -6.684 -3.213 1 95.38 29 ILE B CA 1
ATOM 2114 C C . ILE B 1 29 ? 5.25 -5.984 -2.441 1 95.38 29 ILE B C 1
ATOM 2116 O O . ILE B 1 29 ? 4.77 -4.926 -2.854 1 95.38 29 ILE B O 1
ATOM 2120 N N . ALA B 1 30 ? 4.801 -6.566 -1.357 1 95.75 30 ALA B N 1
ATOM 2121 C CA . ALA B 1 30 ? 3.814 -5.922 -0.497 1 95.75 30 ALA B CA 1
ATOM 2122 C C . ALA B 1 30 ? 4.32 -4.57 0.002 1 95.75 30 ALA B C 1
ATOM 2124 O O . ALA B 1 30 ? 3.564 -3.598 0.054 1 95.75 30 ALA B O 1
ATOM 2125 N N . GLY B 1 31 ? 5.586 -4.547 0.369 1 94.75 31 GLY B N 1
ATOM 2126 C CA . GLY B 1 31 ? 6.195 -3.309 0.828 1 94.75 31 GLY B CA 1
ATOM 2127 C C . GLY B 1 31 ? 6.238 -2.234 -0.242 1 94.75 31 GLY B C 1
ATOM 2128 O O . GLY B 1 31 ? 5.98 -1.061 0.039 1 94.75 31 GLY B O 1
ATOM 2129 N N . ILE B 1 32 ? 6.539 -2.613 -1.403 1 96.44 32 ILE B N 1
ATOM 2130 C CA . ILE B 1 32 ? 6.594 -1.67 -2.516 1 96.44 32 ILE B CA 1
ATOM 2131 C C . ILE B 1 32 ? 5.207 -1.086 -2.768 1 96.44 32 ILE B C 1
ATOM 2133 O O . ILE B 1 32 ? 5.055 0.13 -2.91 1 96.44 32 ILE B O 1
ATOM 2137 N N . LEU B 1 33 ? 4.223 -1.928 -2.762 1 96 33 LEU B N 1
ATOM 2138 C CA . LEU B 1 33 ? 2.855 -1.479 -3.016 1 96 33 LEU B CA 1
ATOM 2139 C C . LEU B 1 33 ? 2.357 -0.588 -1.883 1 96 33 LEU B C 1
ATOM 2141 O O . LEU B 1 33 ? 1.738 0.449 -2.129 1 96 33 LEU B O 1
ATOM 2145 N N . ALA B 1 34 ? 2.648 -0.986 -0.694 1 95.62 34 ALA B N 1
ATOM 2146 C CA . ALA B 1 34 ? 2.25 -0.189 0.463 1 95.62 34 ALA B CA 1
ATOM 2147 C C . ALA B 1 34 ? 2.928 1.179 0.446 1 95.62 34 ALA B C 1
ATOM 2149 O O . ALA B 1 34 ? 2.275 2.203 0.655 1 95.62 34 ALA B O 1
ATOM 2150 N N . THR B 1 35 ? 4.219 1.207 0.175 1 95.25 35 THR B N 1
ATOM 2151 C CA . THR B 1 35 ? 4.965 2.461 0.15 1 95.25 35 THR B CA 1
ATOM 2152 C C . THR B 1 35 ? 4.496 3.346 -1.002 1 95.25 35 THR B C 1
ATOM 2154 O O . THR B 1 35 ? 4.457 4.57 -0.874 1 95.25 35 THR B O 1
ATOM 2157 N N . SER B 1 36 ? 4.16 2.719 -2.076 1 95.5 36 SER B N 1
ATOM 2158 C CA . SER B 1 36 ? 3.604 3.48 -3.189 1 95.5 36 SER B CA 1
ATOM 2159 C C . SER B 1 36 ? 2.295 4.156 -2.799 1 95.5 36 SER B C 1
ATOM 2161 O O . SER B 1 36 ? 2.088 5.336 -3.086 1 95.5 36 SER B O 1
ATOM 2163 N N . GLY B 1 37 ? 1.43 3.408 -2.148 1 94.19 37 GLY B N 1
ATOM 2164 C CA . GLY B 1 37 ? 0.198 3.996 -1.647 1 94.19 37 GLY B CA 1
ATOM 2165 C C . GLY B 1 37 ? 0.433 5.137 -0.675 1 94.19 37 GLY B C 1
ATOM 2166 O O . GLY B 1 37 ? -0.228 6.176 -0.756 1 94.19 37 GLY B O 1
ATOM 2167 N N . VAL B 1 38 ? 1.341 4.945 0.179 1 93.81 38 VAL B N 1
ATOM 2168 C CA . VAL B 1 38 ? 1.664 5.949 1.188 1 93.81 38 VAL B CA 1
ATOM 2169 C C . VAL B 1 38 ? 2.16 7.223 0.509 1 93.81 38 VAL B C 1
ATOM 2171 O O . VAL B 1 38 ? 1.734 8.328 0.859 1 93.81 38 VAL B O 1
ATOM 2174 N N . PHE B 1 39 ? 3.004 7.055 -0.475 1 93.88 39 PHE B N 1
ATOM 2175 C CA . PHE B 1 39 ? 3.52 8.227 -1.172 1 93.88 39 PHE B CA 1
ATOM 2176 C C . PHE B 1 39 ? 2.395 8.969 -1.88 1 93.88 39 PHE B C 1
ATOM 2178 O O . PHE B 1 39 ? 2.301 10.195 -1.786 1 93.88 39 PHE B O 1
ATOM 2185 N N . PHE B 1 40 ? 1.587 8.227 -2.498 1 89.31 40 PHE B N 1
ATOM 2186 C CA . PHE B 1 40 ? 0.533 8.883 -3.266 1 89.31 40 PHE B CA 1
ATOM 2187 C C . PHE B 1 40 ? -0.451 9.586 -2.342 1 89.31 40 PHE B C 1
ATOM 2189 O O . PHE B 1 40 ? -1.021 10.617 -2.707 1 89.31 40 PHE B O 1
ATOM 2196 N N . ALA B 1 41 ? -0.583 9.148 -1.153 1 89.06 41 ALA B N 1
ATOM 2197 C CA . ALA B 1 41 ? -1.563 9.703 -0.221 1 89.06 41 ALA B CA 1
ATOM 2198 C C . ALA B 1 41 ? -0.979 10.875 0.556 1 89.06 41 ALA B C 1
ATOM 2200 O O . ALA B 1 41 ? -1.706 11.797 0.948 1 89.06 41 ALA B O 1
ATOM 2201 N N . ARG B 1 42 ? 0.328 10.805 0.746 1 90 42 ARG B N 1
ATOM 2202 C CA . ARG B 1 42 ? 0.914 11.797 1.64 1 90 42 ARG B CA 1
ATOM 2203 C C . ARG B 1 42 ? 1.803 12.766 0.871 1 90 42 ARG B C 1
ATOM 2205 O O . ARG B 1 42 ? 2.061 13.883 1.334 1 90 42 ARG B O 1
ATOM 2212 N N . ARG B 1 43 ? 2.441 12.312 -0.183 1 91.31 43 ARG B N 1
ATOM 2213 C CA . ARG B 1 43 ? 3.357 13.102 -0.997 1 91.31 43 ARG B CA 1
ATOM 2214 C C . ARG B 1 43 ? 4.559 13.57 -0.177 1 91.31 43 ARG B C 1
ATOM 2216 O O . ARG B 1 43 ? 5.012 14.703 -0.317 1 91.31 43 ARG B O 1
ATOM 2223 N N . GLU B 1 44 ? 5 12.719 0.671 1 92.94 44 GLU B N 1
ATOM 2224 C CA . GLU B 1 44 ? 6.164 13 1.504 1 92.94 44 GLU B CA 1
ATOM 2225 C C . GLU B 1 44 ? 7.461 12.797 0.727 1 92.94 44 GLU B C 1
ATOM 2227 O O . GLU B 1 44 ? 7.625 11.781 0.042 1 92.94 44 GLU B O 1
ATOM 2232 N N . LEU B 1 45 ? 8.32 13.719 0.895 1 92 45 LEU B N 1
ATOM 2233 C CA . LEU B 1 45 ? 9.609 13.68 0.203 1 92 45 LEU B CA 1
ATOM 2234 C C . LEU B 1 45 ? 10.336 12.367 0.495 1 92 45 LEU B C 1
ATOM 2236 O O . LEU B 1 45 ? 10.789 11.688 -0.426 1 92 45 LEU B O 1
ATOM 2240 N N . TRP B 1 46 ? 10.398 12 1.682 1 92.12 46 TRP B N 1
ATOM 2241 C CA . TRP B 1 46 ? 11.188 10.844 2.088 1 92.12 46 TRP B CA 1
ATOM 2242 C C . TRP B 1 46 ? 10.508 9.547 1.656 1 92.12 46 TRP B C 1
ATOM 2244 O O . TRP B 1 46 ? 11.164 8.508 1.525 1 92.12 46 TRP B O 1
ATOM 2254 N N . ASP B 1 47 ? 9.18 9.555 1.438 1 94.19 47 ASP B N 1
ATOM 2255 C CA . ASP B 1 47 ? 8.484 8.398 0.9 1 94.19 47 ASP B CA 1
ATOM 2256 C C . ASP B 1 47 ? 8.898 8.125 -0.545 1 94.19 47 ASP B C 1
ATOM 2258 O O . ASP B 1 47 ? 9.141 6.977 -0.924 1 94.19 47 ASP B O 1
ATOM 2262 N N . ILE B 1 48 ? 8.945 9.18 -1.316 1 95.31 48 ILE B N 1
ATOM 2263 C CA . ILE B 1 48 ? 9.305 8.984 -2.717 1 95.31 48 ILE B CA 1
ATOM 2264 C C . ILE B 1 48 ? 10.773 8.578 -2.816 1 95.31 48 ILE B C 1
ATOM 2266 O O . ILE B 1 48 ? 11.148 7.797 -3.697 1 95.31 48 ILE B O 1
ATOM 2270 N N . LEU B 1 49 ? 11.602 9.148 -1.976 1 96.31 49 LEU B N 1
ATOM 2271 C CA . LEU B 1 49 ? 13.008 8.75 -1.974 1 96.31 49 LEU B CA 1
ATOM 2272 C C . LEU B 1 49 ? 13.148 7.277 -1.604 1 96.31 49 LEU B C 1
ATOM 2274 O O . LEU B 1 49 ? 13.977 6.566 -2.182 1 96.31 49 LEU B O 1
ATOM 2278 N N . THR B 1 50 ? 12.367 6.828 -0.66 1 96.62 50 THR B N 1
ATOM 2279 C CA . THR B 1 50 ? 12.383 5.418 -0.29 1 96.62 50 THR B CA 1
ATOM 2280 C C . THR B 1 50 ? 11.922 4.551 -1.455 1 96.62 50 THR B C 1
ATOM 2282 O O . THR B 1 50 ? 12.531 3.523 -1.753 1 96.62 50 THR B O 1
ATOM 2285 N N . LEU B 1 51 ? 10.891 4.949 -2.1 1 97.31 51 LEU B N 1
ATOM 2286 C CA . LEU B 1 51 ? 10.359 4.203 -3.236 1 97.31 51 LEU B CA 1
ATOM 2287 C C . LEU B 1 51 ? 11.375 4.16 -4.375 1 97.31 51 LEU B C 1
ATOM 2289 O O . LEU B 1 51 ? 11.625 3.096 -4.949 1 97.31 51 LEU B O 1
ATOM 2293 N N . ALA B 1 52 ? 11.922 5.285 -4.676 1 97.44 52 ALA B N 1
ATOM 2294 C CA . ALA B 1 52 ? 12.945 5.359 -5.719 1 97.44 52 ALA B CA 1
ATOM 2295 C C . ALA B 1 52 ? 14.141 4.473 -5.379 1 97.44 52 ALA B C 1
ATOM 2297 O O . ALA B 1 52 ? 14.68 3.791 -6.254 1 97.44 52 ALA B O 1
ATOM 2298 N N . GLY B 1 53 ? 14.539 4.527 -4.16 1 98.38 53 GLY B N 1
ATOM 2299 C CA . GLY B 1 53 ? 15.633 3.682 -3.725 1 98.38 53 GLY B CA 1
ATOM 2300 C C . GLY B 1 53 ? 15.336 2.201 -3.844 1 98.38 53 GLY B C 1
ATOM 2301 O O . GLY B 1 53 ? 16.203 1.412 -4.219 1 98.38 53 GLY B O 1
ATOM 2302 N N . THR B 1 54 ? 14.141 1.842 -3.479 1 98.25 54 THR B N 1
ATOM 2303 C CA . THR B 1 54 ? 13.719 0.449 -3.572 1 98.25 54 THR B CA 1
ATOM 2304 C C . THR B 1 54 ? 13.758 -0.031 -5.02 1 98.25 54 THR B C 1
ATOM 2306 O O . THR B 1 54 ? 14.242 -1.126 -5.305 1 98.25 54 THR B O 1
ATOM 2309 N N . LEU B 1 55 ? 13.273 0.776 -5.914 1 97.62 55 LEU B N 1
ATOM 2310 C CA . LEU B 1 55 ? 13.289 0.429 -7.332 1 97.62 55 LEU B CA 1
ATOM 2311 C C . LEU B 1 55 ? 14.711 0.377 -7.867 1 97.62 55 LEU B C 1
ATOM 2313 O O . LEU B 1 55 ? 15.055 -0.509 -8.656 1 97.62 55 LEU B O 1
ATOM 2317 N N . PHE B 1 56 ? 15.461 1.311 -7.434 1 98.19 56 PHE B N 1
ATOM 2318 C CA . PHE B 1 56 ? 16.875 1.312 -7.809 1 98.19 56 PHE B CA 1
ATOM 2319 C C . PHE B 1 56 ? 17.562 0.034 -7.34 1 98.19 56 PHE B C 1
ATOM 2321 O O . PHE B 1 56 ? 18.344 -0.566 -8.078 1 98.19 56 PHE B O 1
ATOM 2328 N N . CYS B 1 57 ? 17.266 -0.34 -6.141 1 98.44 57 CYS B N 1
ATOM 2329 C CA . CYS B 1 57 ? 17.828 -1.564 -5.574 1 98.44 57 CYS B CA 1
ATOM 2330 C C . CYS B 1 57 ? 17.453 -2.773 -6.426 1 98.44 57 CYS B C 1
ATOM 2332 O O . CYS B 1 57 ? 18.297 -3.637 -6.68 1 98.44 57 CYS B O 1
ATOM 2334 N N . GLU B 1 58 ? 16.266 -2.85 -6.867 1 97.44 58 GLU B N 1
ATOM 2335 C CA . GLU B 1 58 ? 15.82 -3.947 -7.723 1 97.44 58 GLU B CA 1
ATOM 2336 C C . GLU B 1 58 ? 16.547 -3.93 -9.07 1 97.44 58 GLU B C 1
ATOM 2338 O O . GLU B 1 58 ? 16.938 -4.98 -9.578 1 97.44 58 GLU B O 1
ATOM 2343 N N . VAL B 1 59 ? 16.703 -2.777 -9.633 1 97.69 59 VAL B N 1
ATOM 2344 C CA . VAL B 1 59 ? 17.406 -2.645 -10.906 1 97.69 59 VAL B CA 1
ATOM 2345 C C . VAL B 1 59 ? 18.844 -3.137 -10.758 1 97.69 59 VAL B C 1
ATOM 2347 O O . VAL B 1 59 ? 19.359 -3.869 -11.609 1 97.69 59 VAL B O 1
ATOM 2350 N N . VAL B 1 60 ? 19.438 -2.746 -9.703 1 98.31 60 VAL B N 1
ATOM 2351 C CA . VAL B 1 60 ? 20.797 -3.195 -9.438 1 98.31 60 VAL B CA 1
ATOM 2352 C C . VAL B 1 60 ? 20.844 -4.719 -9.344 1 98.31 60 VAL B C 1
ATOM 2354 O O . VAL B 1 60 ? 21.734 -5.363 -9.898 1 98.31 60 VAL B O 1
ATOM 2357 N N . ALA B 1 61 ? 19.891 -5.301 -8.648 1 98.06 61 ALA B N 1
ATOM 2358 C CA . ALA B 1 61 ? 19.828 -6.754 -8.516 1 98.06 61 ALA B CA 1
ATOM 2359 C C . ALA B 1 61 ? 19.719 -7.43 -9.883 1 98.06 61 ALA B C 1
ATOM 2361 O O . ALA B 1 61 ? 20.422 -8.422 -10.141 1 98.06 61 ALA B O 1
ATOM 2362 N N . GLN B 1 62 ? 18.922 -6.867 -10.758 1 96.62 62 GLN B N 1
ATOM 2363 C CA . GLN B 1 62 ? 18.734 -7.453 -12.078 1 96.62 62 GLN B CA 1
ATOM 2364 C C . GLN B 1 62 ? 20 -7.344 -12.914 1 96.62 62 GLN B C 1
ATOM 2366 O O . GLN B 1 62 ? 20.344 -8.266 -13.648 1 96.62 62 GLN B O 1
ATOM 2371 N N . ILE B 1 63 ? 20.641 -6.273 -12.805 1 97.81 63 ILE B N 1
ATOM 2372 C CA . ILE B 1 63 ? 21.875 -6.066 -13.531 1 97.81 63 ILE B CA 1
ATOM 2373 C C . ILE B 1 63 ? 22.938 -7.066 -13.047 1 97.81 63 ILE B C 1
ATOM 2375 O O . ILE B 1 63 ? 23.641 -7.676 -13.859 1 97.81 63 ILE B O 1
ATOM 2379 N N . LEU B 1 64 ? 23.016 -7.242 -11.766 1 97.88 64 LEU B N 1
ATOM 2380 C CA . LEU B 1 64 ? 24 -8.164 -11.188 1 97.88 64 LEU B CA 1
ATOM 2381 C C . LEU B 1 64 ? 23.688 -9.602 -11.586 1 97.88 64 LEU B C 1
ATOM 2383 O O . LEU B 1 64 ? 24.609 -10.383 -11.852 1 97.88 64 LEU B O 1
ATOM 2387 N N . LYS B 1 65 ? 22.438 -9.953 -11.633 1 96.69 65 LYS B N 1
ATOM 2388 C CA . LYS B 1 65 ? 22.047 -11.289 -12.078 1 96.69 65 LYS B CA 1
ATOM 2389 C C . LYS B 1 65 ? 22.469 -11.539 -13.523 1 96.69 65 LYS B C 1
ATOM 2391 O O . LYS B 1 65 ? 22.969 -12.617 -13.852 1 96.69 65 LYS B O 1
ATOM 2396 N N . TRP B 1 66 ? 22.203 -10.562 -14.289 1 95.81 66 TRP B N 1
ATOM 2397 C CA . TRP B 1 66 ? 22.562 -10.664 -15.703 1 95.81 66 TRP B CA 1
ATOM 2398 C C . TRP B 1 66 ? 24.062 -10.781 -15.875 1 95.81 66 TRP B C 1
ATOM 2400 O O . TRP B 1 66 ? 24.531 -11.5 -16.766 1 95.81 66 TRP B O 1
ATOM 2410 N N . TRP B 1 67 ? 24.75 -10.156 -15.086 1 97.06 67 TRP B N 1
ATOM 2411 C CA . TRP B 1 67 ? 26.203 -10.18 -15.156 1 97.06 67 TRP B CA 1
ATOM 2412 C C . TRP B 1 67 ? 26.75 -11.5 -14.625 1 97.06 67 TRP B C 1
ATOM 2414 O O . TRP B 1 67 ? 27.625 -12.109 -15.242 1 97.06 67 TRP B O 1
ATOM 2424 N N . ALA B 1 68 ? 26.266 -11.977 -13.516 1 96.56 68 ALA B N 1
ATOM 2425 C CA . ALA B 1 68 ? 26.781 -13.172 -12.859 1 96.56 68 ALA B CA 1
ATOM 2426 C C . ALA B 1 68 ? 26.312 -14.438 -13.57 1 96.56 68 ALA B C 1
ATOM 2428 O O . ALA B 1 68 ? 27.047 -15.422 -13.648 1 96.56 68 ALA B O 1
ATOM 2429 N N . LYS B 1 69 ? 25.109 -14.43 -14.031 1 96.25 69 LYS B N 1
ATOM 2430 C CA . LYS B 1 69 ? 24.469 -15.555 -14.727 1 96.25 69 LYS B CA 1
ATOM 2431 C C . LYS B 1 69 ? 24.578 -16.828 -13.914 1 96.25 69 LYS B C 1
ATOM 2433 O O . LYS B 1 69 ? 24.828 -17.906 -14.461 1 96.25 69 LYS B O 1
ATOM 2438 N N . ASP B 1 70 ? 24.531 -16.641 -12.609 1 95.88 70 ASP B N 1
ATOM 2439 C CA . ASP B 1 70 ? 24.594 -17.781 -11.703 1 95.88 70 ASP B CA 1
ATOM 2440 C C . ASP B 1 70 ? 23.281 -18.562 -11.719 1 95.88 70 ASP B C 1
ATOM 2442 O O . ASP B 1 70 ? 22.203 -17.984 -11.562 1 95.88 70 ASP B O 1
ATOM 2446 N N . PRO B 1 71 ? 23.453 -19.859 -11.891 1 94.44 71 PRO B N 1
ATOM 2447 C CA . PRO B 1 71 ? 22.234 -20.656 -11.914 1 94.44 71 PRO B CA 1
ATOM 2448 C C . PRO B 1 71 ? 21.594 -20.781 -10.539 1 94.44 71 PRO B C 1
ATOM 2450 O O . PRO B 1 71 ? 22.266 -20.688 -9.516 1 94.44 71 PRO B O 1
ATOM 2453 N N . ARG B 1 72 ? 20.266 -20.984 -10.547 1 94.19 72 ARG B N 1
ATOM 2454 C CA . ARG B 1 72 ? 19.547 -21.297 -9.312 1 94.19 72 ARG B CA 1
ATOM 2455 C C . ARG B 1 72 ? 19.844 -22.734 -8.852 1 94.19 72 ARG B C 1
ATOM 2457 O O . ARG B 1 72 ? 20.391 -23.531 -9.617 1 94.19 72 ARG B O 1
ATOM 2464 N N . PRO B 1 73 ? 19.594 -22.984 -7.621 1 94.69 73 PRO B N 1
ATOM 2465 C CA . PRO B 1 73 ? 19.812 -24.359 -7.16 1 94.69 73 PRO B CA 1
ATOM 2466 C C . PRO B 1 73 ? 18.891 -25.375 -7.863 1 94.69 73 PRO B C 1
ATOM 2468 O O . PRO B 1 73 ? 17.953 -24.969 -8.547 1 94.69 73 PRO B O 1
ATOM 2471 N N . SER B 1 74 ? 19.172 -26.641 -7.719 1 91.69 74 SER B N 1
ATOM 2472 C CA . SER B 1 74 ? 18.484 -27.719 -8.414 1 91.69 74 SER B CA 1
ATOM 2473 C C . SER B 1 74 ? 17 -27.734 -8.055 1 91.69 74 SER B C 1
ATOM 2475 O O . SER B 1 74 ? 16.172 -28.203 -8.844 1 91.69 74 SER B O 1
ATOM 2477 N N . SER B 1 75 ? 16.719 -27.203 -6.949 1 90.94 75 SER B N 1
ATOM 2478 C CA . SER B 1 75 ? 15.344 -27.141 -6.492 1 90.94 75 SER B CA 1
ATOM 2479 C C . SER B 1 75 ? 14.508 -26.203 -7.375 1 90.94 75 SER B C 1
ATOM 2481 O O . SER B 1 75 ? 13.281 -26.188 -7.281 1 90.94 75 SER B O 1
ATOM 2483 N N . CYS B 1 76 ? 15.156 -25.484 -8.219 1 86.69 76 CYS B N 1
ATOM 2484 C CA . CYS B 1 76 ? 14.453 -24.578 -9.117 1 86.69 76 CYS B CA 1
ATOM 2485 C C . CYS B 1 76 ? 13.453 -25.328 -9.984 1 86.69 76 CYS B C 1
ATOM 2487 O O . CYS B 1 76 ? 12.461 -24.75 -10.43 1 86.69 76 CYS B O 1
ATOM 2489 N N . ALA B 1 77 ? 13.695 -26.594 -10.227 1 87.31 77 ALA B N 1
ATOM 2490 C CA . ALA B 1 77 ? 12.805 -27.422 -11.055 1 87.31 77 ALA B CA 1
ATOM 2491 C C . ALA B 1 77 ? 11.438 -27.578 -10.398 1 87.31 77 ALA B C 1
ATOM 2493 O O . ALA B 1 77 ? 10.406 -27.531 -11.078 1 87.31 77 ALA B O 1
ATOM 2494 N N . VAL B 1 78 ? 11.469 -27.625 -9.109 1 85 78 VAL B N 1
ATOM 2495 C CA . VAL B 1 78 ? 10.234 -27.875 -8.375 1 85 78 VAL B CA 1
ATOM 2496 C C . VAL B 1 78 ? 9.43 -26.594 -8.242 1 85 78 VAL B C 1
ATOM 2498 O O . VAL B 1 78 ? 8.195 -26.625 -8.211 1 85 78 VAL B O 1
ATOM 2501 N N . VAL B 1 79 ? 10.117 -25.484 -8.289 1 83.56 79 VAL B N 1
ATOM 2502 C CA . VAL B 1 79 ? 9.422 -24.219 -8.102 1 83.56 79 VAL B CA 1
ATOM 2503 C C . VAL B 1 79 ? 9.25 -23.516 -9.445 1 83.56 79 VAL B C 1
ATOM 2505 O O . VAL B 1 79 ? 8.672 -22.422 -9.508 1 83.56 79 VAL B O 1
ATOM 2508 N N . ASP B 1 80 ? 9.664 -24.141 -10.531 1 80.25 80 ASP B N 1
ATOM 2509 C CA . ASP B 1 80 ? 9.477 -23.688 -11.906 1 80.25 80 ASP B CA 1
ATOM 2510 C C . ASP B 1 80 ? 10.156 -22.328 -12.133 1 80.25 80 ASP B C 1
ATOM 2512 O O . ASP B 1 80 ? 9.547 -21.406 -12.664 1 80.25 80 ASP B O 1
ATOM 2516 N N . PHE B 1 81 ? 11.43 -22.203 -11.703 1 82.94 81 PHE B N 1
ATOM 2517 C CA . PHE B 1 81 ? 12.141 -20.953 -11.859 1 82.94 81 PHE B CA 1
ATOM 2518 C C . PHE B 1 81 ? 13.531 -21.188 -12.438 1 82.94 81 PHE B C 1
ATOM 2520 O O . PHE B 1 81 ? 14.414 -20.328 -12.328 1 82.94 81 PHE B O 1
ATOM 2527 N N . CYS B 1 82 ? 13.75 -22.297 -13.086 1 85.06 82 CYS B N 1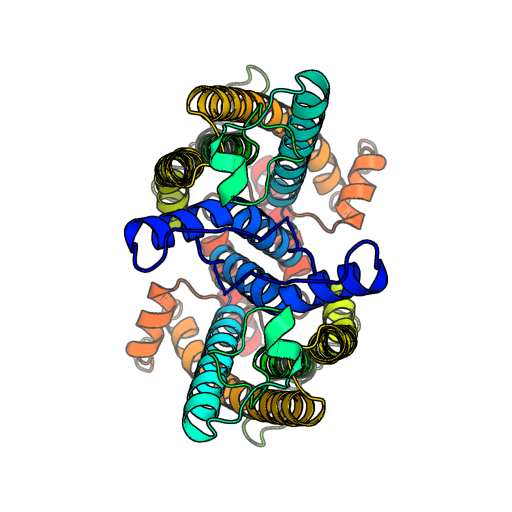
ATOM 2528 C CA . CYS B 1 82 ? 15.078 -22.656 -13.586 1 85.06 82 CYS B CA 1
ATOM 2529 C C . CYS B 1 82 ? 15.484 -21.75 -14.742 1 85.06 82 CYS B C 1
ATOM 2531 O O . CYS B 1 82 ? 16.656 -21.641 -15.078 1 85.06 82 CYS B O 1
ATOM 2533 N N . GLY B 1 83 ? 14.672 -21 -15.289 1 84.25 83 GLY B N 1
ATOM 2534 C CA . GLY B 1 83 ? 14.953 -20.172 -16.453 1 84.25 83 GLY B CA 1
ATOM 2535 C C . GLY B 1 83 ? 15.516 -18.812 -16.078 1 84.25 83 GLY B C 1
ATOM 2536 O O . GLY B 1 83 ? 15.867 -18.016 -16.969 1 84.25 83 GLY B O 1
ATOM 2537 N N . THR B 1 84 ? 15.68 -18.547 -14.781 1 88.69 84 THR B N 1
ATOM 2538 C CA . THR B 1 84 ? 16.188 -17.25 -14.344 1 88.69 84 THR B CA 1
ATOM 2539 C C . THR B 1 84 ? 17.469 -17.406 -13.547 1 88.69 84 THR B C 1
ATOM 2541 O O . THR B 1 84 ? 17.781 -18.516 -13.07 1 88.69 84 THR B O 1
ATOM 2544 N N . TYR B 1 85 ? 18.188 -16.312 -13.477 1 94.19 85 TYR B N 1
ATOM 2545 C CA . TYR B 1 85 ? 19.438 -16.328 -12.719 1 94.19 85 TYR B CA 1
ATOM 2546 C C . TYR B 1 85 ? 19.172 -16.078 -11.242 1 94.19 85 TYR B C 1
ATOM 2548 O O . TYR B 1 85 ? 18.234 -15.383 -10.875 1 94.19 85 TYR B O 1
ATOM 2556 N N . GLY B 1 86 ? 20.156 -16.625 -10.422 1 95.31 86 GLY B N 1
ATOM 2557 C CA . GLY B 1 86 ? 19.828 -16.656 -9 1 95.31 86 GLY B CA 1
ATOM 2558 C C . GLY B 1 86 ? 20.656 -15.68 -8.18 1 95.31 86 GLY B C 1
ATOM 2559 O O . GLY B 1 86 ? 20.297 -15.328 -7.062 1 95.31 86 GLY B O 1
ATOM 2560 N N . MET B 1 87 ? 21.797 -15.227 -8.656 1 96.94 87 MET B N 1
ATOM 2561 C CA . MET B 1 87 ? 22.703 -14.414 -7.855 1 96.94 87 MET B CA 1
ATOM 2562 C C . MET B 1 87 ? 22.656 -12.953 -8.289 1 96.94 87 MET B C 1
ATOM 2564 O O . MET B 1 87 ? 22.969 -12.633 -9.438 1 96.94 87 MET B O 1
ATOM 2568 N N . PRO B 1 88 ? 22.391 -12.031 -7.371 1 98.12 88 PRO B N 1
ATOM 2569 C CA . PRO B 1 88 ? 22 -12.227 -5.977 1 98.12 88 PRO B CA 1
ATOM 2570 C C . PRO B 1 88 ? 20.5 -12.445 -5.812 1 98.12 88 PRO B C 1
ATOM 2572 O O . PRO B 1 88 ? 19.734 -12.266 -6.766 1 98.12 88 PRO B O 1
ATOM 2575 N N . SER B 1 89 ? 20.109 -12.992 -4.648 1 97.94 89 SER B N 1
ATOM 2576 C CA . SER B 1 89 ? 18.688 -13.031 -4.332 1 97.94 89 SER B CA 1
ATOM 2577 C C . SER B 1 89 ? 18.109 -11.625 -4.23 1 97.94 89 SER B C 1
ATOM 2579 O O . SER B 1 89 ? 18.438 -10.875 -3.305 1 97.94 89 SER B O 1
ATOM 2581 N N . SER B 1 90 ? 17.219 -11.297 -5.102 1 97 90 SER B N 1
ATOM 2582 C CA . SER B 1 90 ? 16.625 -9.969 -5.109 1 97 90 SER B CA 1
ATOM 2583 C C . SER B 1 90 ? 15.758 -9.734 -3.875 1 97 90 SER B C 1
ATOM 2585 O O . SER B 1 90 ? 15.711 -8.625 -3.342 1 97 90 SER B O 1
ATOM 2587 N N . HIS B 1 91 ? 15.062 -10.773 -3.414 1 97.56 91 HIS B N 1
ATOM 2588 C CA . HIS B 1 91 ? 14.227 -10.633 -2.229 1 97.56 91 HIS B CA 1
ATOM 2589 C C . HIS B 1 91 ? 15.062 -10.336 -0.99 1 97.56 91 HIS B C 1
ATOM 2591 O O . HIS B 1 91 ? 14.727 -9.453 -0.201 1 97.56 91 HIS B O 1
ATOM 2597 N N . ALA B 1 92 ? 16.094 -11.078 -0.899 1 98.38 92 ALA B N 1
ATOM 2598 C CA . ALA B 1 92 ? 17 -10.82 0.223 1 98.38 92 ALA B CA 1
ATOM 2599 C C . ALA B 1 92 ? 17.609 -9.422 0.129 1 98.38 92 ALA B C 1
ATOM 2601 O O . ALA B 1 92 ? 17.719 -8.719 1.133 1 98.38 92 ALA B O 1
ATOM 2602 N N . GLN B 1 93 ? 18.031 -9.055 -1.046 1 98.69 93 GLN B N 1
ATOM 2603 C CA . GLN B 1 93 ? 18.609 -7.738 -1.29 1 98.69 93 GLN B CA 1
ATOM 2604 C C . GLN B 1 93 ? 17.625 -6.633 -0.921 1 98.69 93 GLN B C 1
ATOM 2606 O O . GLN B 1 93 ? 17.969 -5.703 -0.187 1 98.69 93 GLN B O 1
ATOM 2611 N N . LEU B 1 94 ? 16.453 -6.789 -1.354 1 98.5 94 LEU B N 1
ATOM 2612 C CA . LEU B 1 94 ? 15.43 -5.777 -1.1 1 98.5 94 LEU B CA 1
ATOM 2613 C C . LEU B 1 94 ? 15.078 -5.719 0.383 1 98.5 94 LEU B C 1
ATOM 2615 O O . LEU B 1 94 ? 14.852 -4.641 0.932 1 98.5 94 LEU B O 1
ATOM 2619 N N . ALA B 1 95 ? 14.992 -6.867 0.97 1 98.38 95 ALA B N 1
ATOM 2620 C CA . ALA B 1 95 ? 14.656 -6.918 2.391 1 98.38 95 ALA B CA 1
ATOM 2621 C C . ALA B 1 95 ? 15.727 -6.23 3.232 1 98.38 95 ALA B C 1
ATOM 2623 O O . ALA B 1 95 ? 15.414 -5.438 4.125 1 98.38 95 ALA B O 1
ATOM 2624 N N . ALA B 1 96 ? 16.906 -6.477 2.934 1 98.62 96 ALA B N 1
ATOM 2625 C CA . ALA B 1 96 ? 18 -5.848 3.664 1 98.62 96 ALA B CA 1
ATOM 2626 C C . ALA B 1 96 ? 18.062 -4.348 3.377 1 98.62 96 ALA B C 1
ATOM 2628 O O . ALA B 1 96 ? 18.312 -3.547 4.277 1 98.62 96 ALA B O 1
ATOM 2629 N N . PHE B 1 97 ? 17.891 -4.023 2.152 1 98.75 97 PHE B N 1
ATOM 2630 C CA . PHE B 1 97 ? 17.844 -2.615 1.772 1 98.75 97 PHE B CA 1
ATOM 2631 C C . PHE B 1 97 ? 16.797 -1.869 2.578 1 98.75 97 PHE B C 1
ATOM 2633 O O . PHE B 1 97 ? 17.078 -0.813 3.148 1 98.75 97 PHE B O 1
ATOM 2640 N N . SER B 1 98 ? 15.617 -2.463 2.607 1 97.88 98 SER B N 1
ATOM 2641 C CA . SER B 1 98 ? 14.5 -1.838 3.309 1 97.88 98 SER B CA 1
ATOM 2642 C C . SER B 1 98 ? 14.789 -1.708 4.801 1 97.88 98 SER B C 1
ATOM 2644 O O . SER B 1 98 ? 14.5 -0.676 5.406 1 97.88 98 SER B O 1
ATOM 2646 N N . ALA B 1 99 ? 15.289 -2.721 5.383 1 97.62 99 ALA B N 1
ATOM 2647 C CA . ALA B 1 99 ? 15.625 -2.676 6.805 1 97.62 99 ALA B CA 1
ATOM 2648 C C . ALA B 1 99 ? 16.672 -1.609 7.09 1 97.62 99 ALA B C 1
ATOM 2650 O O . ALA B 1 99 ? 16.578 -0.885 8.086 1 97.62 99 ALA B O 1
ATOM 2651 N N . THR B 1 100 ? 17.625 -1.48 6.234 1 97.75 100 THR B N 1
ATOM 2652 C CA . THR B 1 100 ? 18.688 -0.492 6.391 1 97.75 100 THR B CA 1
ATOM 2653 C C . THR B 1 100 ? 18.125 0.924 6.281 1 97.75 100 THR B C 1
ATOM 2655 O O . THR B 1 100 ? 18.391 1.767 7.145 1 97.75 100 THR B O 1
ATOM 2658 N N . ILE B 1 101 ? 17.375 1.13 5.289 1 96.69 101 ILE B N 1
ATOM 2659 C CA . ILE B 1 101 ? 16.812 2.455 5.051 1 96.69 101 ILE B CA 1
ATOM 2660 C C . ILE B 1 101 ? 15.906 2.85 6.219 1 96.69 101 ILE B C 1
ATOM 2662 O O . ILE B 1 101 ? 15.945 3.99 6.688 1 96.69 101 ILE B O 1
ATOM 2666 N N . ASN B 1 102 ? 15.086 1.94 6.656 1 94.25 102 ASN B N 1
ATOM 2667 C CA . ASN B 1 102 ? 14.203 2.219 7.785 1 94.25 102 ASN B CA 1
ATOM 2668 C C . ASN B 1 102 ? 15 2.578 9.039 1 94.25 102 ASN B C 1
ATOM 2670 O O . ASN B 1 102 ? 14.641 3.504 9.766 1 94.25 102 ASN B O 1
ATOM 2674 N N . SER B 1 103 ? 16.031 1.846 9.289 1 93.94 103 SER B N 1
ATOM 2675 C CA . SER B 1 103 ? 16.875 2.109 10.438 1 93.94 103 SER B CA 1
ATOM 2676 C C . SER B 1 103 ? 17.531 3.482 10.344 1 93.94 103 SER B C 1
ATOM 2678 O O . SER B 1 103 ? 17.562 4.238 11.312 1 93.94 103 SER B O 1
ATOM 2680 N N . LEU B 1 104 ? 17.984 3.795 9.211 1 92.88 104 LEU B N 1
ATOM 2681 C CA . LEU B 1 104 ? 18.688 5.055 9.016 1 92.88 104 LEU B CA 1
ATOM 2682 C C . LEU B 1 104 ? 17.719 6.23 9.016 1 92.88 104 LEU B C 1
ATOM 2684 O O . LEU B 1 104 ? 18.062 7.336 9.438 1 92.88 104 LEU B O 1
ATOM 2688 N N . HIS B 1 105 ? 16.516 5.973 8.523 1 88.56 105 HIS B N 1
ATOM 2689 C CA . HIS B 1 105 ? 15.484 7 8.609 1 88.56 105 HIS B CA 1
ATOM 2690 C C . HIS B 1 105 ? 15.18 7.355 10.062 1 88.56 105 HIS B C 1
ATOM 2692 O O . HIS B 1 105 ? 15.008 8.531 10.398 1 88.56 105 HIS B O 1
ATOM 2698 N N . LEU B 1 106 ? 15.062 6.363 10.828 1 85.12 106 LEU B N 1
ATOM 2699 C CA . LEU B 1 106 ? 14.844 6.609 12.25 1 85.12 106 LEU B CA 1
ATOM 2700 C C . LEU B 1 106 ? 16.016 7.379 12.852 1 85.12 106 LEU B C 1
ATOM 2702 O O . LEU B 1 106 ? 15.812 8.328 13.609 1 85.12 106 LEU B O 1
ATOM 2706 N N . TYR B 1 107 ? 17.156 6.965 12.508 1 84.44 107 TYR B N 1
ATOM 2707 C CA . TYR B 1 107 ? 18.344 7.645 12.992 1 84.44 107 TYR B CA 1
ATOM 2708 C C . TYR B 1 107 ? 18.359 9.109 12.562 1 84.44 107 TYR B C 1
ATOM 2710 O O . TYR B 1 107 ? 18.672 9.992 13.359 1 84.44 107 TYR B O 1
ATOM 2718 N N . ARG B 1 108 ? 18.016 9.367 11.422 1 83.81 108 ARG B N 1
ATOM 2719 C CA . ARG B 1 108 ? 17.953 10.727 10.898 1 83.81 108 ARG B CA 1
ATOM 2720 C C . ARG B 1 108 ? 16.906 11.555 11.641 1 83.81 108 ARG B C 1
ATOM 2722 O O . ARG B 1 108 ? 17.109 12.742 11.883 1 83.81 108 ARG B O 1
ATOM 2729 N N . ARG B 1 109 ? 15.812 10.93 11.898 1 78.75 109 ARG B N 1
ATOM 2730 C CA . ARG B 1 109 ? 14.766 11.641 12.625 1 78.75 109 ARG B CA 1
ATOM 2731 C C . ARG B 1 109 ? 15.227 12.023 14.031 1 78.75 109 ARG B C 1
ATOM 2733 O O . ARG B 1 109 ? 14.812 13.047 14.57 1 78.75 109 ARG B O 1
ATOM 2740 N N . LEU B 1 110 ? 16.094 11.227 14.547 1 75.62 110 LEU B N 1
ATOM 2741 C CA . LEU B 1 110 ? 16.578 11.453 15.898 1 75.62 110 LEU B CA 1
ATOM 2742 C C . LEU B 1 110 ? 17.766 12.406 15.898 1 75.62 110 LEU B C 1
ATOM 2744 O O . LEU B 1 110 ? 17.906 13.242 16.797 1 75.62 110 LEU B O 1
ATOM 2748 N N . ARG B 1 111 ? 18.594 12.312 14.844 1 74.25 111 ARG B N 1
ATOM 2749 C CA . ARG B 1 111 ? 19.859 13.023 14.891 1 74.25 111 ARG B CA 1
ATOM 2750 C C . ARG B 1 111 ? 20.016 13.938 13.672 1 74.25 111 ARG B C 1
ATOM 2752 O O . ARG B 1 111 ? 20.953 14.734 13.602 1 74.25 11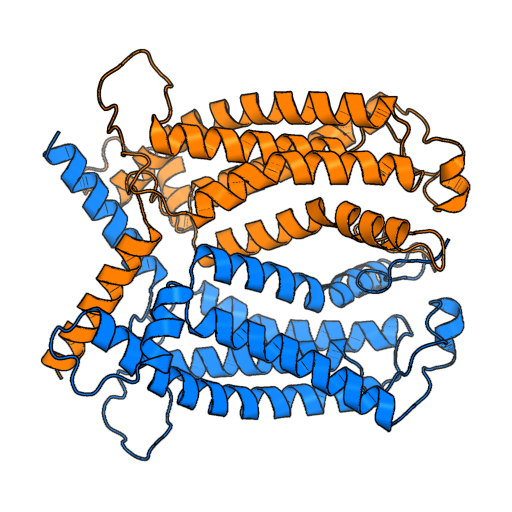1 ARG B O 1
ATOM 2759 N N . GLY B 1 112 ? 19.125 13.922 12.781 1 68.94 112 GLY B N 1
ATOM 2760 C CA . GLY B 1 112 ? 19.25 14.703 11.562 1 68.94 112 GLY B CA 1
ATOM 2761 C C . GLY B 1 112 ? 20.141 14.047 10.523 1 68.94 112 GLY B C 1
ATOM 2762 O O . GLY B 1 112 ? 20.703 12.984 10.766 1 68.94 112 GLY B O 1
ATOM 2763 N N . CYS B 1 113 ? 20.078 14.617 9.203 1 61.28 113 CYS B N 1
ATOM 2764 C CA . CYS B 1 113 ? 20.969 14.156 8.141 1 61.28 113 CYS B CA 1
ATOM 2765 C C . CYS B 1 113 ? 22.406 14.641 8.375 1 61.28 113 CYS B C 1
ATOM 2767 O O . CYS B 1 113 ? 22.625 15.836 8.57 1 61.28 113 CYS B O 1
ATOM 2769 N N . ARG B 1 114 ? 23.203 14.031 9.242 1 52.84 114 ARG B N 1
ATOM 2770 C CA . ARG B 1 114 ? 24.578 14.469 9.516 1 52.84 114 ARG B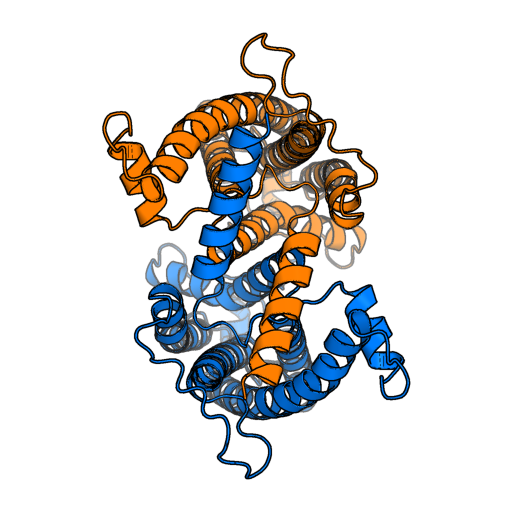 CA 1
ATOM 2771 C C . ARG B 1 114 ? 25.344 14.688 8.211 1 52.84 114 ARG B C 1
ATOM 2773 O O . ARG B 1 114 ? 25.906 13.742 7.656 1 52.84 114 ARG B O 1
ATOM 2780 N N . LEU B 1 115 ? 24.844 15.32 7.184 1 44.59 115 LEU B N 1
ATOM 2781 C CA . LEU B 1 115 ? 25.828 15.508 6.125 1 44.59 115 LEU B CA 1
ATOM 2782 C C . LEU B 1 115 ? 27.109 16.141 6.68 1 44.59 115 LEU B C 1
ATOM 2784 O O . LEU B 1 115 ? 28.172 15.539 6.605 1 44.59 115 LEU B O 1
ATOM 2788 N N . ARG B 1 116 ? 27.344 17.672 6.32 1 37.78 116 ARG B N 1
ATOM 2789 C CA . ARG B 1 116 ? 28.547 18.391 6.742 1 37.78 116 ARG B CA 1
ATOM 2790 C C . ARG B 1 116 ? 28.656 18.422 8.266 1 37.78 116 ARG B C 1
ATOM 2792 O O . ARG B 1 116 ? 27.656 18.266 8.969 1 37.78 116 ARG B O 1
ATOM 2799 N N . GLY B 1 117 ? 29.891 18.516 8.914 1 33.88 117 GLY B N 1
ATOM 2800 C CA . GLY B 1 117 ? 30.484 18.828 10.211 1 33.88 117 GLY B CA 1
ATOM 2801 C C . GLY B 1 117 ? 29.562 19.625 11.109 1 33.88 117 GLY B C 1
ATOM 2802 O O . GLY B 1 117 ? 30 20.156 12.133 1 33.88 117 GLY B O 1
ATOM 2803 N N . ASP B 1 118 ? 28.719 20.406 10.516 1 34.28 118 ASP B N 1
ATOM 2804 C CA . ASP B 1 118 ? 28.172 21.391 11.438 1 34.28 118 ASP B CA 1
ATOM 2805 C C . ASP B 1 118 ? 27.234 20.75 12.461 1 34.28 118 ASP B C 1
ATOM 2807 O O . ASP B 1 118 ? 26.266 20.094 12.094 1 34.28 118 ASP B O 1
ATOM 2811 N N . GLU B 1 119 ? 27.734 20.281 13.523 1 37.19 119 GLU B N 1
ATOM 2812 C CA . GLU B 1 119 ? 27.266 19.891 14.852 1 37.19 119 GLU B CA 1
ATOM 2813 C C . GLU B 1 119 ? 25.953 20.609 15.203 1 37.19 119 GLU B C 1
ATOM 2815 O O . GLU B 1 119 ? 25.484 20.5 16.328 1 37.19 119 GLU B O 1
ATOM 2820 N N . THR B 1 120 ? 25.656 21.703 14.492 1 36.28 120 THR B N 1
ATOM 2821 C CA . THR B 1 120 ? 24.797 22.609 15.234 1 36.28 120 THR B CA 1
ATOM 2822 C C . THR B 1 120 ? 23.453 21.938 15.555 1 36.28 120 THR B C 1
ATOM 2824 O O . THR B 1 120 ? 22.984 22.031 16.688 1 36.28 120 THR B O 1
ATOM 2827 N N . SER B 1 121 ? 22.438 21.969 14.609 1 38.47 121 SER B N 1
ATOM 2828 C CA . SER B 1 121 ? 21.047 21.938 15.078 1 38.47 121 SER B CA 1
ATOM 2829 C C . SER B 1 121 ? 20.625 20.5 15.422 1 38.47 121 SER B C 1
ATOM 2831 O O . SER B 1 121 ? 20.234 19.734 14.531 1 38.47 121 SER B O 1
ATOM 2833 N N . ILE B 1 122 ? 21.438 19.797 16.188 1 39.69 122 ILE B N 1
ATOM 2834 C CA . ILE B 1 122 ? 20.922 18.625 16.875 1 39.69 122 ILE B CA 1
ATOM 2835 C C . ILE B 1 122 ? 19.5 18.875 17.359 1 39.69 122 ILE B C 1
ATOM 2837 O O . ILE B 1 122 ? 19.297 19.531 18.375 1 39.69 122 ILE B O 1
ATOM 2841 N N . THR B 1 123 ? 18.656 19.406 16.719 1 40.78 123 THR B N 1
ATOM 2842 C CA . THR B 1 123 ? 17.328 19.328 17.344 1 40.78 123 THR B CA 1
ATOM 2843 C C . THR B 1 123 ? 17.078 17.938 17.891 1 40.78 123 THR B C 1
ATOM 2845 O O . THR B 1 123 ? 17.062 16.953 17.125 1 40.78 123 THR B O 1
ATOM 2848 N N . THR B 1 124 ? 17.781 17.516 19.016 1 41.47 124 THR B N 1
ATOM 2849 C CA . THR B 1 124 ? 17.531 16.344 19.844 1 41.47 124 THR B CA 1
ATOM 2850 C C . THR B 1 124 ? 16.047 15.984 19.844 1 41.47 124 THR B C 1
ATOM 2852 O O . THR B 1 124 ? 15.258 16.609 20.562 1 41.47 124 THR B O 1
ATOM 2855 N N . LEU B 1 125 ? 15.5 15.914 18.812 1 47.88 125 LEU B N 1
ATOM 2856 C CA . LEU B 1 125 ? 14.133 15.422 18.938 1 47.88 125 LEU B CA 1
ATOM 2857 C C . LEU B 1 125 ? 14.078 14.211 19.859 1 47.88 125 LEU B C 1
ATOM 2859 O O . LEU B 1 125 ? 14.875 13.281 19.719 1 47.88 125 LEU B O 1
ATOM 2863 N N . HIS B 1 126 ? 13.914 14.453 21.188 1 44.38 126 HIS B N 1
ATOM 2864 C CA . HIS B 1 126 ? 13.742 13.438 22.234 1 44.38 126 HIS B CA 1
ATOM 2865 C C . HIS B 1 126 ? 12.938 12.25 21.703 1 44.38 126 HIS B C 1
ATOM 2867 O O . HIS B 1 126 ? 11.969 12.43 20.953 1 44.38 126 HIS B O 1
ATOM 2873 N N . LEU B 1 127 ? 13.586 11.125 21.625 1 49.47 127 LEU B N 1
ATOM 2874 C CA . LEU B 1 127 ? 13 9.812 21.391 1 49.47 127 LEU B CA 1
ATOM 2875 C C . LEU B 1 127 ? 11.562 9.758 21.906 1 49.47 127 LEU B C 1
ATOM 2877 O O . LEU B 1 127 ? 10.719 9.062 21.344 1 49.47 127 LEU B O 1
ATOM 2881 N N . GLN B 1 128 ? 11.375 10.328 23.109 1 45.47 128 GLN B N 1
ATOM 2882 C CA . GLN B 1 128 ? 10.125 10.25 23.859 1 45.47 128 GLN B CA 1
ATOM 2883 C C . GLN B 1 128 ? 8.953 10.789 23.047 1 45.47 128 GLN B C 1
ATOM 2885 O O . GLN B 1 128 ? 7.797 10.469 23.312 1 45.47 128 GLN B O 1
ATOM 2890 N N . ARG B 1 129 ? 9.328 11.469 21.922 1 57.5 129 ARG B N 1
ATOM 2891 C CA . ARG B 1 129 ? 8.211 12.117 21.234 1 57.5 129 ARG B CA 1
ATOM 2892 C C . ARG B 1 129 ? 7.906 11.438 19.906 1 57.5 129 ARG B C 1
ATOM 2894 O O . ARG B 1 129 ? 7.008 11.859 19.188 1 57.5 129 ARG B O 1
ATOM 2901 N N . LEU B 1 130 ? 8.633 10.203 19.922 1 64.81 130 LEU B N 1
ATOM 2902 C CA . LEU B 1 130 ? 8.367 9.492 18.688 1 64.81 130 LEU B CA 1
ATOM 2903 C C . LEU B 1 130 ? 7.152 8.578 18.828 1 64.81 130 LEU B C 1
ATOM 2905 O O . LEU B 1 130 ? 6.875 8.07 19.906 1 64.81 130 LEU B O 1
ATOM 2909 N N . ASP B 1 131 ? 6.445 8.445 17.844 1 67.25 131 ASP B N 1
ATOM 2910 C CA . ASP B 1 131 ? 5.324 7.508 17.781 1 67.25 131 ASP B CA 1
ATOM 2911 C C . ASP B 1 131 ? 5.793 6.074 17.984 1 67.25 131 ASP B C 1
ATOM 2913 O O . ASP B 1 131 ? 6.711 5.605 17.312 1 67.25 131 ASP B O 1
ATOM 2917 N N . PRO B 1 132 ? 5.285 5.422 19.078 1 70.88 132 PRO B N 1
ATOM 2918 C CA . PRO B 1 132 ? 5.66 4.031 19.344 1 70.88 132 PRO B CA 1
ATOM 2919 C C . PRO B 1 132 ? 5.523 3.133 18.125 1 70.88 132 PRO B C 1
ATOM 2921 O O . PRO B 1 132 ? 6.246 2.141 18 1 70.88 132 PRO B O 1
ATOM 2924 N N . LEU B 1 133 ? 4.691 3.451 17.234 1 71.44 133 LEU B N 1
ATOM 2925 C CA . LEU B 1 133 ? 4.48 2.643 16.047 1 71.44 133 LEU B CA 1
ATOM 2926 C C . LEU B 1 133 ? 5.672 2.748 15.094 1 71.44 133 LEU B C 1
ATOM 2928 O O . LEU B 1 133 ? 5.992 1.792 14.391 1 71.44 133 LEU B O 1
ATOM 2932 N N . VAL B 1 134 ? 6.266 3.867 15.109 1 73.62 134 VAL B N 1
ATOM 2933 C CA . VAL B 1 134 ? 7.453 4.047 14.281 1 73.62 134 VAL B CA 1
ATOM 2934 C C . VAL B 1 134 ? 8.594 3.182 14.812 1 73.62 134 VAL B C 1
ATOM 2936 O O . VAL B 1 134 ? 9.281 2.512 14.039 1 73.62 134 VAL B O 1
ATOM 2939 N N . ILE B 1 135 ? 8.656 3.133 16.109 1 77.75 135 ILE B N 1
ATOM 2940 C CA . ILE B 1 135 ? 9.695 2.328 16.75 1 77.75 135 ILE B CA 1
ATOM 2941 C C . ILE B 1 135 ? 9.438 0.848 16.469 1 77.75 135 ILE B C 1
ATOM 2943 O O . ILE B 1 135 ? 10.367 0.105 16.141 1 77.75 135 ILE B O 1
ATOM 2947 N N . ALA B 1 136 ? 8.242 0.51 16.562 1 81.31 136 ALA B N 1
ATOM 2948 C CA . ALA B 1 136 ? 7.871 -0.88 16.312 1 81.31 136 ALA B CA 1
ATOM 2949 C C . ALA B 1 136 ? 8.156 -1.271 14.867 1 81.31 136 ALA B C 1
ATOM 2951 O O . ALA B 1 136 ? 8.648 -2.371 14.594 1 81.31 136 ALA B O 1
ATOM 2952 N N . SER B 1 137 ? 7.84 -0.396 13.953 1 82 137 SER B N 1
ATOM 2953 C CA . SER B 1 137 ? 8.062 -0.671 12.539 1 82 137 SER B CA 1
ATOM 2954 C C . SER B 1 137 ? 9.539 -0.852 12.234 1 82 137 SER B C 1
ATOM 2956 O O . SER B 1 137 ? 9.922 -1.782 11.516 1 82 137 SER B O 1
ATOM 2958 N N . VAL B 1 138 ? 10.359 -0.044 12.812 1 85.31 138 VAL B N 1
ATOM 2959 C CA . VAL B 1 138 ? 11.797 -0.101 12.562 1 85.31 138 VAL B CA 1
ATOM 2960 C C . VAL B 1 138 ? 12.383 -1.35 13.211 1 85.31 138 VAL B C 1
ATOM 2962 O O . VAL B 1 138 ? 13.172 -2.066 12.594 1 85.31 138 VAL B O 1
ATOM 2965 N N . SER B 1 139 ? 11.906 -1.622 14.414 1 88.31 139 SER B N 1
ATOM 2966 C CA . SER B 1 139 ? 12.43 -2.766 15.156 1 88.31 139 SER B CA 1
ATOM 2967 C C . SER B 1 139 ? 12.055 -4.078 14.477 1 88.31 139 SER B C 1
ATOM 2969 O O . SER B 1 139 ? 12.812 -5.051 14.531 1 88.31 139 SER B O 1
ATOM 2971 N N . SER B 1 140 ? 11 -4.078 13.797 1 93.44 140 SER B N 1
ATOM 2972 C CA . SER B 1 140 ? 10.531 -5.312 13.164 1 93.44 140 SER B CA 1
ATOM 2973 C C . SER B 1 140 ? 11.156 -5.496 11.789 1 93.44 140 SER B C 1
ATOM 2975 O O . SER B 1 140 ? 11.094 -6.586 11.211 1 93.44 140 SER B O 1
ATOM 2977 N N . SER B 1 141 ? 11.797 -4.516 11.258 1 95.44 141 SER B N 1
ATOM 2978 C CA . SER B 1 141 ? 12.266 -4.547 9.875 1 95.44 141 SER B CA 1
ATOM 2979 C C . SER B 1 141 ? 13.367 -5.594 9.695 1 95.44 141 SER B C 1
ATOM 2981 O O . SER B 1 141 ? 13.383 -6.312 8.695 1 95.44 141 SER B O 1
ATOM 2983 N N . TRP B 1 142 ? 14.258 -5.727 10.648 1 97 142 TRP B N 1
ATOM 2984 C CA . TRP B 1 142 ? 15.383 -6.645 10.5 1 97 142 TRP B CA 1
ATOM 2985 C C . TRP B 1 142 ? 14.922 -8.094 10.672 1 97 142 TRP B C 1
ATOM 2987 O O . TRP B 1 142 ? 15.258 -8.953 9.852 1 97 142 TRP B O 1
ATOM 2997 N N . PRO B 1 143 ? 14.109 -8.344 11.742 1 97.56 143 PRO B N 1
ATOM 2998 C CA . PRO B 1 143 ? 13.555 -9.695 11.812 1 97.56 143 PRO B CA 1
ATOM 2999 C C . PRO B 1 143 ? 12.797 -10.094 10.547 1 97.56 143 PRO B C 1
ATOM 3001 O O . PRO B 1 143 ? 12.93 -11.219 10.07 1 97.56 143 PRO B O 1
ATOM 3004 N N . VAL B 1 144 ? 12.055 -9.234 10.031 1 97.56 144 VAL B N 1
ATOM 3005 C CA . VAL B 1 144 ? 11.297 -9.5 8.812 1 97.56 144 VAL B CA 1
ATOM 3006 C C . VAL B 1 144 ? 12.258 -9.758 7.656 1 97.56 144 VAL B C 1
ATOM 3008 O O . VAL B 1 144 ? 12.055 -10.688 6.867 1 97.56 144 VAL B O 1
ATOM 3011 N N . ALA B 1 145 ? 13.266 -8.938 7.566 1 98.31 145 ALA B N 1
ATOM 3012 C CA . ALA B 1 145 ? 14.258 -9.117 6.512 1 98.31 145 ALA B CA 1
ATOM 3013 C C . ALA B 1 145 ? 14.906 -10.5 6.605 1 98.31 145 ALA B C 1
ATOM 3015 O O . ALA B 1 145 ? 15.102 -11.172 5.586 1 98.31 145 ALA B O 1
ATOM 3016 N N . PHE B 1 146 ? 15.188 -10.953 7.762 1 98.06 146 PHE B N 1
ATOM 3017 C CA . PHE B 1 146 ? 15.797 -12.258 7.973 1 98.06 146 PHE B CA 1
ATOM 3018 C C . PHE B 1 146 ? 14.844 -13.375 7.57 1 98.06 146 PHE B C 1
ATOM 3020 O O . PHE B 1 146 ? 15.242 -14.344 6.922 1 98.06 146 PHE B O 1
ATOM 3027 N N . VAL B 1 147 ? 13.625 -13.211 7.961 1 98.06 147 VAL B N 1
ATOM 3028 C CA . VAL B 1 147 ? 12.633 -14.227 7.629 1 98.06 147 VAL B CA 1
ATOM 3029 C C . VAL B 1 147 ? 12.453 -14.305 6.117 1 98.06 147 VAL B C 1
ATOM 3031 O O . VAL B 1 147 ? 12.328 -15.398 5.555 1 98.06 147 VAL B O 1
ATOM 3034 N N . VAL B 1 148 ? 12.422 -13.164 5.457 1 98.25 148 VAL B N 1
ATOM 3035 C CA . VAL B 1 148 ? 12.328 -13.133 4.004 1 98.25 148 VAL B CA 1
ATOM 3036 C C . VAL B 1 148 ? 13.516 -13.875 3.393 1 98.25 148 VAL B C 1
ATOM 3038 O O . VAL B 1 148 ? 13.344 -14.703 2.498 1 98.25 148 VAL B O 1
ATOM 3041 N N . ALA B 1 149 ? 14.688 -13.602 3.898 1 98 149 ALA B N 1
ATOM 3042 C CA . ALA B 1 149 ? 15.891 -14.242 3.389 1 98 149 ALA B CA 1
ATOM 3043 C C . ALA B 1 149 ? 15.836 -15.758 3.59 1 98 149 ALA B C 1
ATOM 3045 O O . ALA B 1 149 ? 16.125 -16.516 2.666 1 98 149 ALA B O 1
ATOM 3046 N N . VAL B 1 150 ? 15.445 -16.172 4.711 1 97.19 150 VAL B N 1
ATOM 3047 C CA . VAL B 1 150 ? 15.359 -17.578 5.047 1 97.19 150 VAL B CA 1
ATOM 3048 C C . VAL B 1 150 ? 14.305 -18.266 4.18 1 97.19 150 VAL B C 1
ATOM 3050 O O . VAL B 1 150 ? 14.461 -19.422 3.779 1 97.19 150 VAL B O 1
ATOM 3053 N N . SER B 1 151 ? 13.266 -17.547 3.887 1 96.94 151 SER B N 1
ATOM 3054 C CA . SER B 1 151 ? 12.18 -18.109 3.102 1 96.94 151 SER B CA 1
ATOM 3055 C C . SER B 1 151 ? 12.648 -18.516 1.71 1 96.94 151 SER B C 1
ATOM 3057 O O . SER B 1 151 ? 12.203 -19.531 1.166 1 96.94 151 SER B O 1
ATOM 3059 N N . ARG B 1 152 ? 13.586 -17.828 1.171 1 96.06 152 ARG B N 1
ATOM 3060 C CA . ARG B 1 152 ? 14.07 -18.094 -0.18 1 96.06 152 ARG B CA 1
ATOM 3061 C C . ARG B 1 152 ? 14.844 -19.406 -0.238 1 96.06 152 ARG B C 1
ATOM 3063 O O . ARG B 1 152 ? 14.766 -20.125 -1.229 1 96.06 152 ARG B O 1
ATOM 3070 N N . VAL B 1 153 ? 15.523 -19.672 0.826 1 96.12 153 VAL B N 1
ATOM 3071 C CA . VAL B 1 153 ? 16.281 -20.906 0.898 1 96.12 153 VAL B CA 1
ATOM 3072 C C . VAL B 1 153 ? 15.352 -22.078 1.227 1 96.12 153 VAL B C 1
ATOM 3074 O O . VAL B 1 153 ? 15.406 -23.125 0.578 1 96.12 153 VAL B O 1
ATOM 3077 N N . HIS B 1 154 ? 14.523 -21.812 2.195 1 94.5 154 HIS B N 1
ATOM 3078 C CA . HIS B 1 154 ? 13.609 -22.859 2.654 1 94.5 154 HIS B CA 1
ATOM 3079 C C . HIS B 1 154 ? 12.703 -23.328 1.525 1 94.5 154 HIS B C 1
ATOM 3081 O O . HIS B 1 154 ? 12.422 -24.516 1.411 1 94.5 154 HIS B O 1
ATOM 3087 N N . LEU B 1 155 ? 12.312 -22.453 0.693 1 94.25 155 LEU B N 1
ATOM 3088 C CA . LEU B 1 155 ? 11.375 -22.797 -0.374 1 94.25 155 LEU B CA 1
ATOM 3089 C C . LEU B 1 155 ? 12.117 -23.266 -1.617 1 94.25 155 LEU B C 1
ATOM 3091 O O . LEU B 1 155 ? 11.492 -23.734 -2.58 1 94.25 155 LEU B O 1
ATOM 3095 N N . GLY B 1 156 ? 13.438 -23.109 -1.669 1 93.31 156 GLY B N 1
ATOM 3096 C CA . GLY B 1 156 ? 14.242 -23.719 -2.717 1 93.31 156 GLY B CA 1
ATOM 3097 C C . GLY B 1 156 ? 14.5 -22.781 -3.889 1 93.31 156 GLY B C 1
ATOM 3098 O O . GLY B 1 156 ? 14.922 -23.219 -4.957 1 93.31 156 GLY B O 1
ATOM 3099 N N . TYR B 1 157 ? 14.273 -21.5 -3.684 1 93.69 157 TYR B N 1
ATOM 3100 C CA . TYR B 1 157 ? 14.43 -20.562 -4.781 1 93.69 157 TYR B CA 1
ATOM 3101 C C . TYR B 1 157 ? 15.891 -20.141 -4.941 1 93.69 157 TYR B C 1
ATOM 3103 O O . TYR B 1 157 ? 16.328 -19.812 -6.043 1 93.69 157 TYR B O 1
ATOM 3111 N N . HIS B 1 158 ? 16.531 -20.109 -3.834 1 96.88 158 HIS B N 1
ATOM 3112 C CA . HIS B 1 158 ? 17.922 -19.641 -3.842 1 96.88 158 HIS B CA 1
ATOM 3113 C C . HIS B 1 158 ? 18.781 -20.469 -2.912 1 96.88 158 HIS B C 1
ATOM 3115 O O . HIS B 1 158 ? 18.281 -21.141 -2.008 1 96.88 158 HIS B O 1
ATOM 3121 N N . SER B 1 159 ? 20.109 -20.469 -3.215 1 97.31 159 SER B N 1
ATOM 3122 C CA . SER B 1 159 ? 21.078 -21.047 -2.291 1 97.31 159 SER B CA 1
ATOM 3123 C C . SER B 1 159 ? 21.391 -20.094 -1.15 1 97.31 159 SER B C 1
ATOM 3125 O O . SER B 1 159 ? 21.047 -18.906 -1.217 1 97.31 159 SER B O 1
ATOM 3127 N N . PHE B 1 160 ? 21.984 -20.688 -0.159 1 97.69 160 PHE B N 1
ATOM 3128 C CA . PHE B 1 160 ? 22.375 -19.875 0.996 1 97.69 160 PHE B CA 1
ATOM 3129 C C . PHE B 1 160 ? 23.344 -18.766 0.59 1 97.69 160 PHE B C 1
ATOM 3131 O O . PHE B 1 160 ? 23.219 -17.641 1.051 1 97.69 160 PHE B O 1
ATOM 3138 N N . GLU B 1 161 ? 24.203 -19.047 -0.281 1 98 161 GLU B N 1
ATOM 3139 C CA . GLU B 1 161 ? 25.203 -18.078 -0.742 1 98 161 GLU B CA 1
ATOM 3140 C C . GLU B 1 161 ? 24.547 -16.938 -1.504 1 98 161 GLU B C 1
ATOM 3142 O O . GLU B 1 161 ? 24.891 -15.773 -1.3 1 98 161 GLU B O 1
ATOM 3147 N N . GLN B 1 162 ? 23.641 -17.25 -2.311 1 98.25 162 GLN B N 1
ATOM 3148 C CA . GLN B 1 162 ? 22.953 -16.25 -3.107 1 98.25 162 GLN B CA 1
ATOM 3149 C C . GLN B 1 162 ? 22.188 -15.273 -2.217 1 98.25 162 GLN B C 1
ATOM 3151 O O . GLN B 1 162 ? 22.125 -14.078 -2.496 1 98.25 162 GLN B O 1
ATOM 3156 N N . VAL B 1 163 ? 21.625 -15.797 -1.177 1 98.5 163 VAL B N 1
ATOM 3157 C CA . VAL B 1 163 ? 20.859 -15 -0.22 1 98.5 163 VAL B CA 1
ATOM 3158 C C . VAL B 1 163 ? 21.812 -14.109 0.586 1 98.5 163 VAL B C 1
ATOM 3160 O O . VAL B 1 163 ? 21.531 -12.93 0.794 1 98.5 163 VAL B O 1
ATOM 3163 N N . CYS B 1 164 ? 22.938 -14.633 0.976 1 98.5 164 CYS B N 1
ATOM 3164 C CA . CYS B 1 164 ? 23.922 -13.867 1.743 1 98.5 164 CYS B CA 1
ATOM 3165 C C . CYS B 1 164 ? 24.469 -12.703 0.92 1 98.5 164 CYS B C 1
ATOM 3167 O O . CYS B 1 164 ? 24.594 -11.586 1.424 1 98.5 164 CYS B O 1
ATOM 3169 N N . VAL B 1 165 ? 24.75 -12.992 -0.243 1 98.62 165 VAL B N 1
ATOM 3170 C CA . VAL B 1 165 ? 25.266 -11.945 -1.122 1 98.62 165 VAL B CA 1
ATOM 3171 C C . VAL B 1 165 ? 24.203 -10.875 -1.33 1 98.62 165 VAL B C 1
ATOM 3173 O O . VAL B 1 165 ? 24.484 -9.68 -1.247 1 98.62 165 VAL B O 1
ATOM 3176 N N . GLY B 1 166 ? 22.969 -11.273 -1.575 1 98.75 166 GLY B N 1
ATOM 3177 C CA . GLY B 1 166 ? 21.875 -10.32 -1.697 1 98.75 166 GLY B CA 1
ATOM 3178 C C . GLY B 1 166 ? 21.688 -9.453 -0.465 1 98.75 166 GLY B C 1
ATOM 3179 O O . GLY B 1 166 ? 21.547 -8.234 -0.571 1 98.75 166 GLY B O 1
ATOM 3180 N N . PHE B 1 167 ? 21.75 -10.148 0.599 1 98.56 167 PHE B N 1
ATOM 3181 C CA . PHE B 1 167 ? 21.578 -9.469 1.874 1 98.56 167 PHE B CA 1
ATOM 3182 C C . PHE B 1 167 ? 22.688 -8.43 2.08 1 98.56 167 PHE B C 1
ATOM 3184 O O . PHE B 1 167 ? 22.406 -7.297 2.49 1 98.56 167 PHE B O 1
ATOM 3191 N N . ALA B 1 168 ? 23.891 -8.734 1.734 1 98.62 168 ALA B N 1
ATOM 3192 C CA . ALA B 1 168 ? 25.031 -7.836 1.881 1 98.62 168 ALA B CA 1
ATOM 3193 C C . ALA B 1 168 ? 24.922 -6.648 0.926 1 98.62 168 ALA B C 1
ATOM 3195 O O . ALA B 1 168 ? 25.172 -5.508 1.315 1 98.62 168 ALA B O 1
ATOM 3196 N N . ILE B 1 169 ? 24.562 -6.906 -0.234 1 98.75 169 ILE B N 1
ATOM 3197 C CA . ILE B 1 169 ? 24.422 -5.844 -1.225 1 98.75 169 ILE B CA 1
ATOM 3198 C C . ILE B 1 169 ? 23.297 -4.891 -0.803 1 98.75 169 ILE B C 1
ATOM 3200 O O . ILE B 1 169 ? 23.469 -3.67 -0.875 1 98.75 169 ILE B O 1
ATOM 3204 N N . GLY B 1 170 ? 22.172 -5.469 -0.394 1 98.81 170 GLY B N 1
ATOM 3205 C CA . GLY B 1 170 ? 21.078 -4.641 0.082 1 98.81 170 GLY B CA 1
ATOM 3206 C C . GLY B 1 170 ? 21.469 -3.73 1.231 1 98.81 170 GLY B C 1
ATOM 3207 O O . GLY B 1 170 ? 21.109 -2.555 1.252 1 98.81 170 GLY B O 1
ATOM 3208 N N . PHE B 1 171 ? 22.203 -4.332 2.129 1 98.56 171 PHE B N 1
ATOM 3209 C CA . PHE B 1 171 ? 22.688 -3.57 3.277 1 98.56 171 PHE B CA 1
ATOM 3210 C C . PHE B 1 171 ? 23.562 -2.402 2.828 1 98.56 171 PHE B C 1
ATOM 3212 O O . PHE B 1 171 ? 23.328 -1.261 3.23 1 98.56 171 PHE B O 1
ATOM 3219 N N . GLY B 1 172 ? 24.469 -2.633 1.99 1 98.69 172 GLY B N 1
ATOM 3220 C CA . GLY B 1 172 ? 25.359 -1.603 1.484 1 98.69 172 GLY B CA 1
ATOM 3221 C C . GLY B 1 172 ? 24.656 -0.557 0.646 1 98.69 172 GLY B C 1
ATOM 3222 O O . GLY B 1 172 ? 24.891 0.641 0.799 1 98.69 172 GLY B O 1
ATOM 3223 N N . LEU B 1 173 ? 23.812 -0.994 -0.212 1 98.69 173 LEU B N 1
ATOM 3224 C CA . LEU B 1 173 ? 23.047 -0.077 -1.061 1 98.69 173 LEU B CA 1
ATOM 3225 C C . LEU B 1 173 ? 22.156 0.833 -0.221 1 98.69 173 LEU B C 1
ATOM 3227 O O . LEU B 1 173 ? 21.938 1.992 -0.576 1 98.69 173 LEU B O 1
ATOM 3231 N N . GLY B 1 174 ? 21.578 0.261 0.847 1 98.56 174 GLY B N 1
ATOM 3232 C CA . GLY B 1 174 ? 20.781 1.079 1.751 1 98.56 174 GLY B CA 1
ATOM 3233 C C . GLY B 1 174 ? 21.547 2.25 2.328 1 98.56 174 GLY B C 1
ATOM 3234 O O . GLY B 1 174 ? 21.047 3.369 2.395 1 98.56 174 GLY B O 1
ATOM 3235 N N . ILE B 1 175 ? 22.781 2.033 2.688 1 98 175 ILE B N 1
ATOM 3236 C CA . ILE B 1 175 ? 23.625 3.068 3.266 1 98 175 ILE B CA 1
ATOM 3237 C C . ILE B 1 175 ? 23.953 4.125 2.211 1 98 175 ILE B C 1
ATOM 3239 O O . ILE B 1 175 ? 23.797 5.324 2.459 1 98 175 ILE B O 1
ATOM 3243 N N . VAL B 1 176 ? 24.297 3.688 1.075 1 98.12 176 VAL B N 1
ATOM 3244 C CA . VAL B 1 176 ? 24.672 4.594 -0.004 1 98.12 176 VAL B CA 1
ATOM 3245 C C . VAL B 1 176 ? 23.469 5.422 -0.434 1 98.12 176 VAL B C 1
ATOM 3247 O O . VAL B 1 176 ? 23.578 6.637 -0.62 1 98.12 176 VAL B O 1
ATOM 3250 N N . TRP B 1 177 ? 22.375 4.746 -0.552 1 98.25 177 TRP B N 1
ATOM 3251 C CA . TRP B 1 177 ? 21.172 5.449 -0.993 1 98.25 177 TRP B CA 1
ATOM 3252 C C . TRP B 1 177 ? 20.719 6.465 0.053 1 98.25 177 TRP B C 1
ATOM 3254 O O . TRP B 1 177 ? 20.234 7.543 -0.29 1 98.25 177 TRP B O 1
ATOM 3264 N N . HIS B 1 178 ? 20.812 6.078 1.281 1 96.5 178 HIS B N 1
ATOM 3265 C CA . HIS B 1 178 ? 20.438 7.027 2.326 1 96.5 178 HIS B CA 1
ATOM 3266 C C . HIS B 1 178 ? 21.312 8.281 2.266 1 96.5 178 HIS B C 1
ATOM 3268 O O . HIS B 1 178 ? 20.797 9.398 2.379 1 96.5 178 HIS B O 1
ATOM 3274 N N . ALA B 1 179 ? 22.578 8.141 2.102 1 95.12 179 ALA B N 1
ATOM 3275 C CA . ALA B 1 179 ? 23.469 9.281 1.962 1 95.12 179 ALA B CA 1
ATOM 3276 C C . ALA B 1 179 ? 23.078 10.141 0.763 1 95.12 179 ALA B C 1
ATOM 3278 O O . ALA B 1 179 ? 23.031 11.375 0.863 1 95.12 179 ALA B O 1
ATOM 3279 N N . ALA B 1 180 ? 22.812 9.5 -0.297 1 96.31 180 ALA B N 1
ATOM 3280 C CA . ALA B 1 180 ? 22.375 10.219 -1.49 1 96.31 180 ALA B CA 1
ATOM 3281 C C . ALA B 1 180 ? 21.047 10.938 -1.241 1 96.31 180 ALA B C 1
ATOM 3283 O O . ALA B 1 180 ? 20.859 12.07 -1.697 1 96.31 180 ALA B O 1
ATOM 3284 N N . SER B 1 181 ? 20.172 10.273 -0.534 1 94.88 181 SER B N 1
ATOM 3285 C CA . SER B 1 181 ? 18.859 10.844 -0.223 1 94.88 181 SER B CA 1
ATOM 3286 C C . SER B 1 181 ? 19 12.109 0.617 1 94.88 181 SER B C 1
ATOM 3288 O O . SER B 1 181 ? 18.234 13.062 0.448 1 94.88 181 SER B O 1
ATOM 3290 N N . CYS B 1 182 ? 19.922 12.125 1.521 1 91.31 182 CYS B N 1
ATOM 3291 C CA . CYS B 1 182 ? 20.156 13.305 2.344 1 91.31 182 CYS B CA 1
ATOM 3292 C C . CYS B 1 182 ? 20.578 14.492 1.487 1 91.31 182 CYS B C 1
ATOM 3294 O O . CYS B 1 182 ? 20.141 15.617 1.706 1 91.31 182 CYS B O 1
ATOM 3296 N N . VAL B 1 183 ? 21.375 14.234 0.495 1 90.31 183 VAL B N 1
ATOM 3297 C CA . VAL B 1 183 ? 21.844 15.289 -0.41 1 90.31 183 VAL B CA 1
ATOM 3298 C C . VAL B 1 183 ? 20.672 15.789 -1.253 1 90.31 183 VAL B C 1
ATOM 3300 O O . VAL B 1 183 ? 20.469 17 -1.392 1 90.31 183 VAL B O 1
ATOM 3303 N N . ILE B 1 184 ? 19.922 14.859 -1.706 1 90.44 184 ILE B N 1
ATOM 3304 C CA . ILE B 1 184 ? 18.781 15.203 -2.547 1 90.44 184 ILE B CA 1
ATOM 3305 C C . ILE B 1 184 ? 17.766 15.984 -1.729 1 90.44 184 ILE B C 1
ATOM 3307 O O . ILE B 1 184 ? 17.203 16.969 -2.207 1 90.44 184 ILE B O 1
ATOM 3311 N N . ALA B 1 185 ? 17.547 15.508 -0.573 1 88.06 185 ALA B N 1
ATOM 3312 C CA . ALA B 1 185 ? 16.578 16.156 0.305 1 88.06 185 ALA B CA 1
ATOM 3313 C C . ALA B 1 185 ? 17.016 17.594 0.626 1 88.06 185 ALA B C 1
ATOM 3315 O O . ALA B 1 185 ? 16.172 18.5 0.714 1 88.06 185 ALA B O 1
ATOM 3316 N N . ALA B 1 186 ? 18.25 17.797 0.818 1 83.25 186 ALA B N 1
ATOM 3317 C CA . ALA B 1 186 ? 18.766 19.125 1.072 1 83.25 186 ALA B CA 1
ATOM 3318 C C . ALA B 1 186 ? 18.516 20.047 -0.119 1 83.25 186 ALA B C 1
ATOM 3320 O O . ALA B 1 186 ? 18.141 21.203 0.055 1 83.25 186 ALA B O 1
ATOM 3321 N N . ALA B 1 187 ? 18.719 19.516 -1.257 1 83.12 187 ALA B N 1
ATOM 3322 C CA . ALA B 1 187 ? 18.469 20.281 -2.473 1 83.12 187 ALA B CA 1
ATOM 3323 C C . ALA B 1 187 ? 16.984 20.578 -2.641 1 83.12 187 ALA B C 1
ATOM 3325 O O . ALA B 1 187 ? 16.609 21.688 -3.035 1 83.12 187 ALA B O 1
ATOM 3326 N N . ALA B 1 188 ? 16.203 19.625 -2.322 1 82.94 188 ALA B N 1
ATOM 3327 C CA . ALA B 1 188 ? 14.75 19.75 -2.467 1 82.94 188 ALA B CA 1
ATOM 3328 C C . ALA B 1 188 ? 14.18 20.734 -1.458 1 82.94 188 ALA B C 1
ATOM 3330 O O . ALA B 1 188 ? 13.195 21.422 -1.739 1 82.94 188 ALA B O 1
ATOM 3331 N N . LYS B 1 189 ? 14.727 20.734 -0.365 1 77.06 189 LYS B N 1
ATOM 3332 C CA . LYS B 1 189 ? 14.281 21.672 0.663 1 77.06 189 LYS B CA 1
ATOM 3333 C C . LYS B 1 189 ? 14.391 23.109 0.174 1 77.06 189 LYS B C 1
ATOM 3335 O O . LYS B 1 189 ? 13.523 23.938 0.48 1 77.06 189 LYS B O 1
ATOM 3340 N N . GLU B 1 190 ? 15.367 23.344 -0.537 1 72.69 190 GLU B N 1
ATOM 3341 C CA . GLU B 1 190 ? 15.5 24.672 -1.149 1 72.69 190 GLU B CA 1
ATOM 3342 C C . GLU B 1 190 ? 14.328 24.969 -2.082 1 72.69 190 GLU B C 1
ATOM 3344 O O . GLU B 1 190 ? 13.812 26.078 -2.104 1 72.69 190 GLU B O 1
ATOM 3349 N N . GLY B 1 191 ? 13.953 23.984 -2.75 1 70.38 191 GLY B N 1
ATOM 3350 C CA . GLY B 1 191 ? 12.812 24.141 -3.635 1 70.38 191 GLY B CA 1
ATOM 3351 C C . GLY B 1 191 ? 11.5 24.328 -2.891 1 70.38 191 GLY B C 1
ATOM 3352 O O . GLY B 1 191 ? 10.633 25.094 -3.322 1 70.38 191 GLY B O 1
ATOM 3353 N N . LEU B 1 192 ? 11.375 23.688 -1.802 1 73.69 192 LEU B N 1
ATOM 3354 C CA . LEU B 1 192 ? 10.18 23.781 -0.979 1 73.69 192 LEU B CA 1
ATOM 3355 C C . LEU B 1 192 ? 10.031 25.172 -0.38 1 73.69 192 LEU B C 1
ATOM 3357 O O . LEU B 1 192 ? 8.93 25.719 -0.321 1 73.69 192 LEU B O 1
ATOM 3361 N N . GLU B 1 193 ? 11.102 25.703 0.04 1 70.75 193 GLU B N 1
ATOM 3362 C CA . GLU B 1 193 ? 11.117 27.047 0.619 1 70.75 193 GLU B CA 1
ATOM 3363 C C . GLU B 1 193 ? 10.836 28.109 -0.441 1 70.75 193 GLU B C 1
ATOM 3365 O O . GLU B 1 193 ? 10.141 29.094 -0.176 1 70.75 193 GLU B O 1
ATOM 3370 N N . CYS B 1 194 ? 11.367 27.828 -1.549 1 66.06 194 CYS B N 1
ATOM 3371 C CA . CYS B 1 194 ? 11.203 28.812 -2.623 1 66.06 194 CYS B CA 1
ATOM 3372 C C . CYS B 1 194 ? 9.75 28.875 -3.084 1 66.06 194 CYS B C 1
ATOM 3374 O O . CYS B 1 194 ? 9.305 29.906 -3.58 1 66.06 194 CYS B O 1
ATOM 3376 N N . ARG B 1 195 ? 9.086 27.891 -2.887 1 63.56 195 ARG B N 1
ATOM 3377 C CA . ARG B 1 195 ? 7.676 27.859 -3.275 1 63.56 195 ARG B CA 1
ATOM 3378 C C . ARG B 1 195 ? 6.859 28.828 -2.432 1 63.56 195 ARG B C 1
ATOM 3380 O O . ARG B 1 195 ? 5.863 29.391 -2.904 1 63.56 195 ARG B O 1
ATOM 3387 N N . VAL B 1 196 ? 7.289 29.016 -1.273 1 61.25 196 VAL B N 1
ATOM 3388 C CA . VAL B 1 196 ? 6.488 29.828 -0.355 1 61.25 196 VAL B CA 1
ATOM 3389 C C . VAL B 1 196 ? 7.07 31.234 -0.271 1 61.25 196 VAL B C 1
ATOM 3391 O O . VAL B 1 196 ? 6.328 32.219 -0.135 1 61.25 196 VAL B O 1
ATOM 3394 N N . VAL B 1 197 ? 8.445 31.281 -0.248 1 56.41 197 VAL B N 1
ATOM 3395 C CA . VAL B 1 197 ? 9.047 32.594 -0.027 1 56.41 197 VAL B CA 1
ATOM 3396 C C . VAL B 1 197 ? 9.188 33.312 -1.358 1 56.41 197 VAL B C 1
ATOM 3398 O O . VAL B 1 197 ? 9.422 32.688 -2.396 1 56.41 197 VAL B O 1
ATOM 3401 N N . SER B 1 198 ? 8.703 34.438 -1.408 1 51.53 198 SER B N 1
ATOM 3402 C CA . SER B 1 198 ? 8.719 35.406 -2.51 1 51.53 198 SER B CA 1
ATOM 3403 C C . SER B 1 198 ? 10.133 35.625 -3.037 1 51.53 198 SER B C 1
ATOM 3405 O O . SER B 1 198 ? 10.32 35.969 -4.207 1 51.53 198 SER B O 1
ATOM 3407 N N . ASN B 1 199 ? 11.109 35.625 -2.164 1 50.19 199 ASN B N 1
ATOM 3408 C CA . ASN B 1 199 ? 12.414 36 -2.697 1 50.19 199 ASN B CA 1
ATOM 3409 C C . ASN B 1 199 ? 13.055 34.875 -3.48 1 50.19 199 ASN B C 1
ATOM 3411 O O . ASN B 1 199 ? 13.625 33.969 -2.891 1 50.19 199 ASN B O 1
ATOM 3415 N N . LYS B 1 200 ? 12.719 34.656 -4.629 1 56.12 200 LYS B N 1
ATOM 3416 C CA . LYS B 1 200 ? 12.922 33.625 -5.645 1 56.12 200 LYS B CA 1
ATOM 3417 C C . LYS B 1 200 ? 14.367 33.625 -6.148 1 56.12 200 LYS B C 1
ATOM 3419 O O . LYS B 1 200 ? 14.727 32.844 -7.02 1 56.12 200 LYS B O 1
ATOM 3424 N N . ASN B 1 201 ? 15.164 34.562 -5.742 1 55.5 201 ASN B N 1
ATOM 3425 C CA . ASN B 1 201 ? 16.391 34.75 -6.512 1 55.5 201 ASN B CA 1
ATOM 3426 C C . ASN B 1 201 ? 17.281 33.531 -6.469 1 55.5 201 ASN B C 1
ATOM 3428 O O . ASN B 1 201 ? 18 33.219 -7.43 1 55.5 201 ASN B O 1
ATOM 3432 N N . PHE B 1 202 ? 17.172 32.688 -5.336 1 58.09 202 PHE B N 1
ATOM 3433 C CA . PHE B 1 202 ? 18.203 31.656 -5.242 1 58.09 202 PHE B CA 1
ATOM 3434 C C . PHE B 1 202 ? 17.578 30.266 -5.359 1 58.09 202 PHE B C 1
ATOM 3436 O O . PHE B 1 202 ? 18.266 29.25 -5.16 1 58.09 202 PHE B O 1
ATOM 3443 N N . CYS B 1 203 ? 16.453 30.188 -5.996 1 64.56 203 CYS B N 1
ATOM 3444 C CA . CYS B 1 203 ? 15.797 28.891 -5.977 1 64.56 203 CYS B CA 1
ATOM 3445 C C . CYS B 1 203 ? 16.062 28.125 -7.27 1 64.56 203 CYS B C 1
ATOM 3447 O O . CYS B 1 203 ? 15.953 28.688 -8.359 1 64.56 203 CYS B O 1
ATOM 3449 N N . SER B 1 204 ? 16.672 26.938 -7.125 1 75.88 204 SER B N 1
ATOM 3450 C CA . SER B 1 204 ? 16.781 26.078 -8.297 1 75.88 204 SER B CA 1
ATOM 3451 C C . SER B 1 204 ? 15.43 25.828 -8.945 1 75.88 204 SER B C 1
ATOM 3453 O O . SER B 1 204 ? 14.5 25.344 -8.289 1 75.88 204 SER B O 1
ATOM 3455 N N . VAL B 1 205 ? 15.383 26.172 -10.188 1 74.94 205 VAL B N 1
ATOM 3456 C CA . VAL B 1 205 ? 14.141 26.047 -10.945 1 74.94 205 VAL B CA 1
ATOM 3457 C C . VAL B 1 205 ? 13.75 24.578 -11.047 1 74.94 205 VAL B C 1
ATOM 3459 O O . VAL B 1 205 ? 12.57 24.234 -10.914 1 74.94 205 VAL B O 1
ATOM 3462 N N . LEU B 1 206 ? 14.75 23.812 -11.188 1 75.88 206 LEU B N 1
ATOM 3463 C CA . LEU B 1 206 ? 14.5 22.391 -11.375 1 75.88 206 LEU B CA 1
ATOM 3464 C C . LEU B 1 206 ? 13.859 21.781 -10.125 1 75.88 206 LEU B C 1
ATOM 3466 O O . LEU B 1 206 ? 12.852 21.062 -10.227 1 75.88 206 LEU B O 1
ATOM 3470 N N . TRP B 1 207 ? 14.383 22.109 -9.07 1 79.06 207 TRP B N 1
ATOM 3471 C CA . TRP B 1 207 ? 13.875 21.516 -7.832 1 79.06 207 TRP B CA 1
ATOM 3472 C C . TRP B 1 207 ? 12.508 22.094 -7.477 1 79.06 207 TRP B C 1
ATOM 3474 O O . TRP B 1 207 ? 11.641 21.375 -6.977 1 79.06 207 TRP B O 1
ATOM 3484 N N . THR B 1 208 ? 12.367 23.281 -7.797 1 77.75 208 THR B N 1
ATOM 3485 C CA . THR B 1 208 ? 11.078 23.906 -7.535 1 77.75 208 THR B CA 1
ATOM 3486 C C . THR B 1 208 ? 9.984 23.281 -8.391 1 77.75 208 THR B C 1
ATOM 3488 O O . THR B 1 208 ? 8.906 22.953 -7.895 1 77.75 208 THR B O 1
ATOM 3491 N N . LYS B 1 209 ? 10.328 23.078 -9.586 1 80.69 209 LYS B N 1
ATOM 3492 C CA . LYS B 1 209 ? 9.352 22.484 -10.492 1 80.69 209 LYS B CA 1
ATOM 3493 C C . LYS B 1 209 ? 9.039 21.047 -10.102 1 80.69 209 LYS B C 1
ATOM 3495 O O . LYS B 1 209 ? 7.891 20.609 -10.18 1 80.69 209 LYS B O 1
ATOM 3500 N N . ALA B 1 210 ? 10 20.359 -9.664 1 82.06 210 ALA B N 1
ATOM 3501 C CA . ALA B 1 210 ? 9.812 18.969 -9.266 1 82.06 210 ALA B CA 1
ATOM 3502 C C . ALA B 1 210 ? 8.93 18.859 -8.031 1 82.06 210 ALA B C 1
ATOM 3504 O O . ALA B 1 210 ? 8.008 18.047 -7.992 1 82.06 210 ALA B O 1
ATOM 3505 N N . VAL B 1 211 ? 9.18 19.719 -7.172 1 80.62 211 VAL B N 1
ATOM 3506 C CA . VAL B 1 211 ? 8.43 19.719 -5.918 1 80.62 211 VAL B CA 1
ATOM 3507 C C . VAL B 1 211 ? 6.98 20.109 -6.18 1 80.62 211 VAL B C 1
ATOM 3509 O O . VAL B 1 211 ? 6.059 19.531 -5.609 1 80.62 211 VAL B O 1
ATOM 3512 N N . GLU B 1 212 ? 6.895 21.031 -7.031 1 79.5 212 GLU B N 1
ATOM 3513 C CA . GLU B 1 212 ? 5.551 21.5 -7.367 1 79.5 212 GLU B CA 1
ATOM 3514 C C . GLU B 1 212 ? 4.785 20.438 -8.156 1 79.5 212 GLU B C 1
ATOM 3516 O O . GLU B 1 212 ? 3.607 20.188 -7.883 1 79.5 212 GLU B O 1
ATOM 3521 N N . PHE B 1 213 ? 5.504 19.875 -9.008 1 79.69 213 PHE B N 1
ATOM 3522 C CA . PHE B 1 213 ? 4.875 18.875 -9.867 1 79.69 213 PHE B CA 1
ATOM 3523 C C . PHE B 1 213 ? 4.414 17.672 -9.039 1 79.69 213 PHE B C 1
ATOM 3525 O O . PHE B 1 213 ? 3.322 17.156 -9.258 1 79.69 213 PHE B O 1
ATOM 3532 N N . LEU B 1 214 ? 5.176 17.359 -8.07 1 83.25 214 LEU B N 1
ATOM 3533 C CA . LEU B 1 214 ? 4.871 16.172 -7.266 1 83.25 214 LEU B CA 1
ATOM 3534 C C . LEU B 1 214 ? 4.094 16.562 -6.016 1 83.25 214 LEU B C 1
ATOM 3536 O O . LEU B 1 214 ? 3.662 15.688 -5.254 1 83.25 214 LEU B O 1
ATOM 3540 N N . ASN B 1 215 ? 3.91 17.844 -5.84 1 83.06 215 ASN B N 1
ATOM 3541 C CA . ASN B 1 215 ? 3.191 18.344 -4.672 1 83.06 215 ASN B CA 1
ATOM 3542 C C . ASN B 1 215 ? 3.756 17.766 -3.375 1 83.06 215 ASN B C 1
ATOM 3544 O O . ASN B 1 215 ? 3.008 17.234 -2.551 1 83.06 215 ASN B O 1
ATOM 3548 N N . LEU B 1 216 ? 5.074 17.953 -3.275 1 88.12 216 LEU B N 1
ATOM 3549 C CA . LEU B 1 216 ? 5.797 17.297 -2.188 1 88.12 216 LEU B CA 1
ATOM 3550 C C . LEU B 1 216 ? 5.684 18.109 -0.901 1 88.12 216 LEU B C 1
ATOM 3552 O O . LEU B 1 216 ? 5.504 19.328 -0.945 1 88.12 216 LEU B O 1
ATOM 3556 N N . ARG B 1 217 ? 5.762 17.375 0.162 1 87.5 217 ARG B N 1
ATOM 3557 C CA . ARG B 1 217 ? 5.906 17.984 1.484 1 87.5 217 ARG B CA 1
ATOM 3558 C C . ARG B 1 217 ? 7.055 17.344 2.256 1 87.5 217 ARG B C 1
ATOM 3560 O O . ARG B 1 217 ? 7.527 16.266 1.889 1 87.5 217 ARG B O 1
ATOM 3567 N N . ASP B 1 218 ? 7.52 17.984 3.219 1 86.25 218 ASP B N 1
ATOM 3568 C CA . ASP B 1 218 ? 8.562 17.484 4.105 1 86.25 218 ASP B CA 1
ATOM 3569 C C . ASP B 1 218 ? 8.211 17.719 5.57 1 86.25 218 ASP B C 1
ATOM 3571 O O . ASP B 1 218 ? 8.227 18.875 6.031 1 86.25 218 ASP B O 1
ATOM 3575 N N . SER B 1 219 ? 7.934 16.641 6.277 1 84.31 219 SER B N 1
ATOM 3576 C CA . SER B 1 219 ? 7.566 16.766 7.684 1 84.31 219 SER B CA 1
ATOM 3577 C C . SER B 1 219 ? 8.719 16.344 8.594 1 84.31 219 SER B C 1
ATOM 3579 O O . SER B 1 219 ? 8.508 16.078 9.773 1 84.31 219 SER B O 1
ATOM 3581 N N . SER B 1 220 ? 9.898 16.328 8.078 1 79.56 220 SER B N 1
ATOM 3582 C CA . SER B 1 220 ? 11.047 15.773 8.789 1 79.56 220 SER B CA 1
ATOM 3583 C C . SER B 1 220 ? 11.414 16.625 10 1 79.56 220 SER B C 1
ATOM 3585 O O . SER B 1 220 ? 12.047 16.141 10.938 1 79.56 220 SER B O 1
ATOM 3587 N N . LEU B 1 221 ? 10.969 17.875 10.008 1 74.75 221 LEU B N 1
ATOM 3588 C CA . LEU B 1 221 ? 11.344 18.766 11.094 1 74.75 221 LEU B CA 1
ATOM 3589 C C . LEU B 1 221 ? 10.391 18.625 12.273 1 74.75 221 LEU B C 1
ATOM 3591 O O . LEU B 1 221 ? 10.648 19.156 13.359 1 74.75 221 LEU B O 1
ATOM 3595 N N . VAL B 1 222 ? 9.312 17.906 12.023 1 76.81 222 VAL B N 1
ATOM 3596 C CA . VAL B 1 222 ? 8.328 17.688 13.078 1 76.81 222 VAL B CA 1
ATOM 3597 C C . VAL B 1 222 ? 8.562 16.328 13.734 1 76.81 222 VAL B C 1
ATOM 3599 O O . VAL B 1 222 ? 8.672 15.312 13.047 1 76.81 222 VAL B O 1
ATOM 3602 N N . SER B 1 223 ? 8.695 16.328 14.961 1 74 223 SER B N 1
ATOM 3603 C CA . SER B 1 223 ? 9.016 15.109 15.703 1 74 223 SER B CA 1
ATOM 3604 C C . SER B 1 223 ? 7.926 14.062 15.539 1 74 223 SER B C 1
ATOM 3606 O O . SER B 1 223 ? 8.211 12.898 15.242 1 74 223 SER B O 1
ATOM 3608 N N . ASN B 1 224 ? 6.66 14.414 15.719 1 79.12 224 ASN B N 1
ATOM 3609 C CA . ASN B 1 224 ? 5.5 13.547 15.547 1 79.12 224 ASN B CA 1
ATOM 3610 C C . ASN B 1 224 ? 4.473 14.164 14.602 1 79.12 224 ASN B C 1
ATOM 3612 O O . ASN B 1 224 ? 3.473 14.727 15.047 1 79.12 224 ASN B O 1
ATOM 3616 N N . PRO B 1 225 ? 4.805 13.93 13.359 1 81.44 225 PRO B N 1
ATOM 3617 C CA . PRO B 1 225 ? 3.93 14.562 12.367 1 81.44 225 PRO B CA 1
ATOM 3618 C C . PRO B 1 225 ? 2.479 14.102 12.492 1 81.44 225 PRO B C 1
ATOM 3620 O O . PRO B 1 225 ? 1.558 14.875 12.211 1 81.44 225 PRO B O 1
ATOM 3623 N N . LEU B 1 226 ? 2.264 12.898 12.906 1 82.44 226 LEU B N 1
ATOM 3624 C CA . LEU B 1 226 ? 0.905 12.375 13.031 1 82.44 226 LEU B CA 1
ATOM 3625 C C . LEU B 1 226 ? 0.139 13.125 14.117 1 82.44 226 LEU B C 1
ATOM 3627 O O . LEU B 1 226 ? -0.997 13.555 13.898 1 82.44 226 LEU B O 1
ATOM 3631 N N . GLU B 1 227 ? 0.783 13.203 15.203 1 79.75 227 GLU B N 1
ATOM 3632 C CA . GLU B 1 227 ? 0.149 13.922 16.312 1 79.75 227 GLU B CA 1
ATOM 3633 C C . GLU B 1 227 ? -0.037 15.398 15.961 1 79.75 227 GLU B C 1
ATOM 3635 O O . GLU B 1 227 ? -1.075 15.984 16.266 1 79.75 227 GLU B O 1
ATOM 3640 N N . PHE B 1 228 ? 0.952 15.977 15.336 1 82.12 228 PHE B N 1
ATOM 3641 C CA . PHE B 1 228 ? 0.894 17.375 14.914 1 82.12 228 PHE B CA 1
ATOM 3642 C C . PHE B 1 228 ? -0.291 17.609 13.984 1 82.12 228 PHE B C 1
ATOM 3644 O O . PHE B 1 228 ? -1.055 18.562 14.18 1 82.12 228 PHE B O 1
ATOM 3651 N N . GLN B 1 229 ? -0.477 16.734 13.078 1 83.06 229 GLN B N 1
ATOM 3652 C CA . GLN B 1 229 ? -1.558 16.875 12.109 1 83.06 229 GLN B CA 1
ATOM 3653 C C . GLN B 1 229 ? -2.916 16.625 12.758 1 83.06 229 GLN B C 1
ATOM 3655 O O . GLN B 1 229 ? -3.887 17.328 12.461 1 83.06 229 GLN B O 1
ATOM 3660 N N . ARG B 1 230 ? -2.967 15.664 13.578 1 81.62 230 ARG B N 1
ATOM 3661 C CA . ARG B 1 230 ? -4.215 15.375 14.273 1 81.62 230 ARG B CA 1
ATOM 3662 C C . ARG B 1 230 ? -4.707 16.594 15.055 1 81.62 230 ARG B C 1
ATOM 3664 O O . ARG B 1 230 ? -5.887 16.938 14.984 1 81.62 230 ARG B O 1
ATOM 3671 N N . GLN B 1 231 ? -3.811 17.172 15.766 1 77.94 231 GLN B N 1
ATOM 3672 C CA . GLN B 1 231 ? -4.16 18.344 16.547 1 77.94 231 GLN B CA 1
ATOM 3673 C C . GLN B 1 231 ? -4.645 19.484 15.648 1 77.94 231 GLN B C 1
ATOM 3675 O O . GLN B 1 231 ? -5.602 20.188 15.992 1 77.94 231 GLN B O 1
ATOM 3680 N N . LEU B 1 232 ? -4.066 19.578 14.57 1 78.81 232 LEU B N 1
ATOM 3681 C CA . LEU B 1 232 ? -4.426 20.641 13.648 1 78.81 232 LEU B CA 1
ATOM 3682 C C . LEU B 1 232 ? -5.816 20.422 13.062 1 78.81 232 LEU B C 1
ATOM 3684 O O . LEU B 1 232 ? -6.594 21.359 12.914 1 78.81 232 LEU B O 1
ATOM 3688 N N . PHE B 1 233 ? -6.133 19.25 12.758 1 79.88 233 PHE B N 1
ATOM 3689 C CA . PHE B 1 233 ? -7.434 18.953 12.172 1 79.88 233 PHE B CA 1
ATOM 3690 C C . PHE B 1 233 ? -8.539 19.109 13.211 1 79.88 233 PHE B C 1
ATOM 3692 O O . PHE B 1 233 ? -9.648 19.531 12.883 1 79.88 233 PHE B O 1
ATOM 3699 N N . VAL B 1 234 ? -8.273 18.75 14.383 1 75.62 234 VAL B N 1
ATOM 3700 C CA . VAL B 1 234 ? -9.242 18.938 15.453 1 75.62 234 VAL B CA 1
ATOM 3701 C C . VAL B 1 234 ? -9.5 20.422 15.672 1 75.62 234 VAL B C 1
ATOM 3703 O O . VAL B 1 234 ? -10.648 20.844 15.812 1 75.62 234 VAL B O 1
ATOM 3706 N N . GLN B 1 235 ? -8.391 21.156 15.68 1 76.19 235 GLN B N 1
ATOM 3707 C CA . GLN B 1 235 ? -8.523 22.609 15.844 1 76.19 235 GLN B CA 1
ATOM 3708 C C . GLN B 1 235 ? -9.312 23.219 14.695 1 76.19 235 GLN B C 1
ATOM 3710 O O . GLN B 1 235 ? -10.133 24.125 14.906 1 76.19 235 GLN B O 1
ATOM 3715 N N . TYR B 1 236 ? -9.086 22.75 13.547 1 76.12 236 TYR B N 1
ATOM 3716 C CA . TYR B 1 236 ? -9.797 23.234 12.367 1 76.12 236 TYR B CA 1
ATOM 3717 C C . TYR B 1 236 ? -11.289 22.922 12.477 1 76.12 236 TYR B C 1
ATOM 3719 O O . TYR B 1 236 ? -12.125 23.766 12.141 1 76.12 236 TYR B O 1
ATOM 3727 N N . ALA B 1 237 ? -11.609 21.781 12.953 1 71.56 237 ALA B N 1
ATOM 3728 C CA . ALA B 1 237 ? -13 21.359 13.109 1 71.56 237 ALA B CA 1
ATOM 3729 C C . ALA B 1 237 ? -13.711 22.203 14.172 1 71.56 237 ALA B C 1
ATOM 3731 O O . ALA B 1 237 ? -14.891 22.547 14.008 1 71.56 237 ALA B O 1
ATOM 3732 N N . GLU B 1 238 ? -13.031 22.5 15.18 1 71.69 238 GLU B N 1
ATOM 3733 C CA . GLU B 1 238 ? -13.602 23.297 16.25 1 71.69 238 GLU B CA 1
ATOM 3734 C C . GLU B 1 238 ? -13.891 24.719 15.797 1 71.69 238 GLU B C 1
ATOM 3736 O O . GLU B 1 238 ? -14.898 25.312 16.188 1 71.69 238 GLU B O 1
ATOM 3741 N N . ARG B 1 239 ? -13.016 25.219 15.023 1 69.06 239 ARG B N 1
ATOM 3742 C CA . ARG B 1 239 ? -13.188 26.578 14.531 1 69.06 239 ARG B CA 1
ATOM 3743 C C . ARG B 1 239 ? -14.352 26.672 13.555 1 69.06 239 ARG B C 1
ATOM 3745 O O . ARG B 1 239 ? -15.031 27.703 13.492 1 69.06 239 ARG B O 1
ATOM 3752 N N . ARG B 1 240 ? -14.562 25.719 12.859 1 63.25 240 ARG B N 1
ATOM 3753 C CA . ARG B 1 240 ? -15.672 25.703 11.906 1 63.25 240 ARG B CA 1
ATOM 3754 C C . ARG B 1 240 ? -17.016 25.578 12.617 1 63.25 240 ARG B C 1
ATOM 3756 O O . ARG B 1 240 ? -18.016 26.156 12.18 1 63.25 240 ARG B O 1
ATOM 3763 N N . VAL B 1 241 ? -16.984 24.844 13.625 1 54.41 241 VAL B N 1
ATOM 3764 C CA . VAL B 1 241 ? -18.203 24.719 14.414 1 54.41 241 VAL B CA 1
ATOM 3765 C C . VAL B 1 241 ? -18.547 26.047 15.062 1 54.41 241 VAL B C 1
ATOM 3767 O O . VAL B 1 241 ? -19.719 26.406 15.195 1 54.41 241 VAL B O 1
ATOM 3770 N N . VAL B 1 242 ? -17.484 26.781 15.344 1 47.22 242 VAL B N 1
ATOM 3771 C CA . VAL B 1 242 ? -17.719 28.062 16.016 1 47.22 242 VAL B CA 1
ATOM 3772 C C . VAL B 1 242 ? -18.188 29.094 15 1 47.22 242 VAL B C 1
ATOM 3774 O O . VAL B 1 242 ? -18.953 30.016 15.336 1 47.22 242 VAL B O 1
ATOM 3777 N N . VAL B 1 243 ? -17.703 28.938 13.875 1 47.72 243 VAL B N 1
ATOM 3778 C CA . VAL B 1 243 ? -18.062 29.953 12.891 1 47.72 243 VAL B CA 1
ATOM 3779 C C . VAL B 1 243 ? -19.422 29.625 12.281 1 47.72 243 VAL B C 1
ATOM 3781 O O . VAL B 1 243 ? -20.047 30.469 11.641 1 47.72 243 VAL B O 1
ATOM 3784 N N . GLU B 1 244 ? -19.812 28.422 12.32 1 43.12 244 GLU B N 1
ATOM 3785 C CA . GLU B 1 244 ? -21.172 28.188 11.859 1 43.12 244 GLU B CA 1
ATOM 3786 C C . GLU B 1 244 ? -22.172 28.344 13.008 1 43.12 244 GLU B C 1
ATOM 3788 O O . GLU B 1 244 ? -21.891 27.953 14.141 1 43.12 244 GLU B O 1
#

Radius of gyration: 24.37 Å; Cα contacts (8 Å, |Δi|>4): 682; chains: 2; bounding box: 63×65×55 Å

Organism: Micromonas pusilla (strain CCMP1545) (NCBI:txid564608)